Protein AF-A0A381VZR0-F1 (afdb_monomer)

Sequence (743 aa):
MAKTKVEQYIFQPGIPIKDNRYRMAHDLIKNNVEFICDEVTAWIGEQVKLEPTYPDAYAGIVANKEFLKDEVMSWFDIAYPGAHDLKYSVSAATYEPTTGVMELTVGSHGFVVGSTIRINTDSLTFTCAMDSHATNHTYPRATGSNAPGGYDYAYLTPTAITAITSTTITVNVGTSGNQTVHTFISALADCIISNERHEKCERDTGYNIDAITSDLYNGGNSKTIEYAKKYWEGTNSNLANATEQNYAVLVNNKLIEIINDYILTNTAWTTAQVPVVTTQNTSNPLAESNAKNRVTELGTILNDVTVNGLGSMPAVTPSWSNFTYDGVLCERDTRINLQGLDGDGGILYDLRYGGNEQTRYTASKYFIDSTPQIDGDRTPEIFAKNYVRDLINNYILPQPAQAQTYPFALALLDANKEFIADEVMAWFDYNYPTIHNASRHQKCERDTRYNLDAIRSDLYTGGNHQVIKMASKYWQGTTGQLPGGQTILTTDGAHGRTVGDVVEVRGLILSCEMGTKTYPVADFANIHSSNQTFTVRTQNLTATTFEISLGTSAIAQTYVKGGVAIPQAGVQNNNRLDIRNFDFNISTGIATITTMGGATVTATAHGKDKGDLVAVDGVVLSCAMGSKTYPVNNFSTLHSTNQAFSVSATNLTTDTFEVSFGMSAIAHTYVSGGTIIKDGNVRIAISDFVYVNGTGICTITSADHGLAENDTIQLRGVVMTCVYGTKVYPAIPHAGIYPVTKV

pLDDT: mean 70.6, std 18.22, range [25.59, 98.19]

Mean predicted aligned error: 23.51 Å

Solvent-accessible surface area (backbone atoms only — not comparable to full-atom values): 41687 Å² total; per-residue (Å²): 109,74,64,57,52,54,75,68,48,69,80,69,72,67,81,70,94,67,72,49,75,36,47,69,56,31,52,46,49,63,79,36,47,66,58,55,29,50,50,53,29,52,52,53,60,55,33,51,68,51,70,64,70,29,57,43,36,26,52,29,48,64,71,24,43,70,29,52,33,53,38,49,48,32,45,44,50,70,76,42,70,68,78,40,56,47,67,32,41,51,80,48,53,50,56,42,33,85,77,8,42,29,39,38,30,46,46,80,70,87,82,54,71,64,45,48,33,33,48,40,69,56,23,39,32,30,25,37,52,86,67,72,53,73,56,80,45,57,31,31,28,85,55,89,34,94,42,88,90,28,21,31,71,34,42,94,29,79,37,49,27,74,42,72,63,70,38,36,42,26,34,65,50,54,62,44,97,63,73,54,62,55,45,63,74,51,47,41,80,52,26,36,36,27,49,62,49,45,56,49,52,40,48,51,48,48,49,52,49,52,16,48,40,49,18,36,27,38,28,49,44,38,44,35,52,58,55,31,45,70,45,43,60,80,94,42,62,70,49,93,45,73,67,53,37,51,49,54,39,51,51,50,52,52,47,50,49,48,40,49,66,23,43,37,57,53,38,92,78,84,82,62,42,85,76,74,85,64,69,82,63,70,86,56,64,65,32,52,92,62,47,55,58,50,53,51,53,51,51,47,52,38,41,44,22,55,72,66,32,76,83,56,59,73,87,80,33,62,52,34,69,87,74,93,80,54,55,71,58,52,28,50,52,49,42,35,53,43,22,25,95,80,70,58,29,12,46,38,32,21,31,43,73,51,78,55,64,41,48,48,56,60,56,47,62,51,41,55,94,90,38,66,70,63,81,80,81,62,62,65,62,54,48,53,53,50,50,52,50,49,49,41,63,68,61,53,62,66,62,79,85,80,70,69,63,53,64,66,61,47,52,50,50,66,74,39,40,67,59,52,27,52,51,55,46,54,52,44,45,71,78,42,66,82,77,56,49,80,73,50,44,58,50,53,35,51,49,46,43,52,51,52,52,18,49,47,52,15,51,52,67,73,52,60,61,45,44,51,56,56,57,43,72,49,35,62,83,92,41,62,72,62,91,84,87,82,90,90,89,79,72,50,78,42,66,81,73,54,71,67,42,56,35,28,53,41,57,27,30,38,30,37,98,91,47,74,48,54,36,60,56,79,43,94,87,68,91,42,68,75,77,53,70,36,49,31,40,76,90,55,37,29,38,40,28,38,24,35,67,79,56,66,44,97,60,70,58,40,63,72,50,59,26,34,42,30,52,45,94,90,76,58,94,83,61,71,32,50,35,76,43,56,49,54,43,32,88,79,8,41,31,44,36,30,37,53,62,75,77,88,82,81,90,74,89,85,90,70,57,69,62,44,78,43,80,50,71,77,47,74,50,73,54,101,92,49,68,50,50,33,57,74,82,85,65,63,97,78,69,63,92,62,65,69,38,50,31,37,71,60,72,54,56,62,35,34,34,22,33,73,78,56,67,46,96,62,67,59,42,65,75,48,61,28,32,41,36,36,80,93,72,46,75,45,62,39,79,46,56,47,62,40,37,91,73,9,41,32,45,40,29,26,78,75,61,81,72,57,67,64,39,60,32,28,65,38,52,32,26,31,33,39,98,89,48,81,48,48,33,64,74,67,97,75,73,44,67,44,61,34,84,72,119

Nearest PDB structures (foldseek):
  7f86-assembly1_A  TM=8.539E-01  e=4.391E+00  Halomicronema sp. R31DM
  8sw1-assembly1_A  TM=5.768E-01  e=8.158E-01  Homo sapiens

Radius of gyration: 41.4 Å; Cα contacts (8 Å, |Δi|>4): 1236; chains: 1; bounding box: 103×74×121 Å

Foldseek 3Di:
DVVVVVVPPDPPPPPPLPDQLQVQLLVLCLVCLLVLLVVLLVQVVVQQDDAFQWPQLLVLLVLCLVVLLQQLLLVLCVVPPCPLWDFFFFPAKFAQQAQQKMKTFRAADDDDQFFWKAFAAQFWKKAFPPVPRPDIGGPQHPACAPDPPRTFQRHVDTWTFHDDDRGMTMTRRHHHPDRTGIGTDGGDGRRMITSVSSVVLSVLSSQLSVQLSQCNGFPWQASLLVSLQVQDDVPDGPQPDLVSLVSSLVSLVSSLCCSQPPRLQLHADDGSDVVDDDGRDSPTDHIDPCSSVSSVVSSVQSSCCSNVNPVRHDDTDHGHHPDPDDSVVSSVLSSCCSQNPVSCAHVSVCSRSNDCVRVVVSVCVQADPNRGPDPDDCVSVVVSVVVSVCCSVPPSSPDDDDFPAPPVVLVVLVVCLLVVLVVVLVVCCVVPVPPDDPVRSVVSSVLSSQCSVLVSVCNRRVHNVSNVVSVCVCDDPPDGVDDDDDDDDDADALLPDDFFFKKWKFQWWKAFPVGIDTPPDPDPPPPDDRTDIFGWDDDHHYHFKTKTAQAADPTDIATDAWMWIDGPPPDDPQRIWIWPDWDADNHRRMIMTGTDRDDDDDDDDDPDDFFDKDWDFQDWDADPVGIAGPPHPPDDPVPPLQPKWFWAPPPDDQFKTKTAQDAAPWDKAWDDWKWKAFPVRDIFIWPDWDADRGRRMIMTTTHRPPDDGGGIIGMFQTWMQTPVGIAGPPHDPDIPTDGRNDD

Structure (mmCIF, N/CA/C/O backbone):
data_AF-A0A381VZR0-F1
#
_entry.id   AF-A0A381VZR0-F1
#
loop_
_atom_site.group_PDB
_atom_site.id
_atom_site.type_symbol
_atom_site.label_atom_id
_atom_site.label_alt_id
_atom_site.label_comp_id
_atom_site.label_asym_id
_atom_site.label_entity_id
_atom_site.label_seq_id
_atom_site.pdbx_PDB_ins_code
_atom_site.Cartn_x
_atom_site.Cartn_y
_atom_site.Cartn_z
_atom_site.occupancy
_atom_site.B_iso_or_equiv
_atom_site.auth_seq_id
_atom_site.auth_comp_id
_atom_site.auth_asym_id
_atom_site.auth_atom_id
_atom_site.pdbx_PDB_model_num
ATOM 1 N N . MET A 1 1 ? 29.367 -46.235 34.371 1.00 38.59 1 MET A N 1
ATOM 2 C CA . MET A 1 1 ? 29.432 -45.192 33.320 1.00 38.59 1 MET A CA 1
ATOM 3 C C . MET A 1 1 ? 28.122 -45.031 32.544 1.00 38.59 1 MET A C 1
ATOM 5 O O . MET A 1 1 ? 27.599 -43.931 32.572 1.00 38.59 1 MET A O 1
ATOM 9 N N . ALA A 1 2 ? 27.524 -46.065 31.932 1.00 27.94 2 ALA A N 1
ATOM 10 C CA . ALA A 1 2 ? 26.192 -45.927 31.303 1.00 27.94 2 ALA A CA 1
ATOM 11 C C . ALA A 1 2 ? 25.048 -45.727 32.325 1.00 27.94 2 ALA A C 1
ATOM 13 O O . ALA A 1 2 ? 24.194 -44.873 32.135 1.00 27.94 2 ALA A O 1
ATOM 14 N N . LYS A 1 3 ? 25.088 -46.431 33.465 1.00 29.41 3 LYS A N 1
ATOM 15 C CA . LYS A 1 3 ? 24.095 -46.284 34.546 1.00 29.41 3 LYS A CA 1
ATOM 16 C C . LYS A 1 3 ? 24.204 -44.939 35.286 1.00 29.41 3 LYS A C 1
ATOM 18 O O . LYS A 1 3 ? 23.207 -44.269 35.497 1.00 29.41 3 LYS A O 1
ATOM 23 N N . THR A 1 4 ? 25.433 -44.475 35.513 1.00 34.59 4 THR A N 1
ATOM 24 C CA . THR A 1 4 ? 25.737 -43.129 36.032 1.00 34.59 4 THR A CA 1
ATOM 25 C C . THR A 1 4 ? 25.271 -42.021 35.079 1.00 34.59 4 THR A C 1
ATOM 27 O O . THR A 1 4 ? 24.814 -40.987 35.541 1.00 34.59 4 THR A O 1
ATOM 30 N N . LYS A 1 5 ? 25.316 -42.246 33.754 1.00 30.52 5 LYS A N 1
ATOM 31 C CA . LYS A 1 5 ? 24.744 -41.319 32.765 1.00 30.52 5 LYS A CA 1
ATOM 32 C C . LYS A 1 5 ? 23.214 -41.279 32.800 1.00 30.52 5 LYS A C 1
ATOM 34 O O . LYS A 1 5 ? 22.675 -40.220 32.549 1.00 30.52 5 LYS A O 1
ATOM 39 N N . VAL A 1 6 ? 22.519 -42.370 33.124 1.00 34.62 6 VAL A N 1
ATOM 40 C CA . VAL A 1 6 ? 21.044 -42.384 33.222 1.00 34.62 6 VAL A CA 1
ATOM 41 C C . VAL A 1 6 ? 20.558 -41.790 34.550 1.00 34.62 6 VAL A C 1
ATOM 43 O O . VAL A 1 6 ? 19.568 -41.075 34.571 1.00 34.62 6 VAL A O 1
ATOM 46 N N . GLU A 1 7 ? 21.288 -42.003 35.646 1.00 35.22 7 GLU A N 1
ATOM 47 C CA . GLU A 1 7 ? 20.947 -41.465 36.976 1.00 35.22 7 GLU A CA 1
ATOM 48 C C . GLU A 1 7 ? 21.345 -39.982 37.148 1.00 35.22 7 GLU A C 1
ATOM 50 O O . GLU A 1 7 ? 20.781 -39.287 37.988 1.00 35.22 7 GLU A O 1
ATOM 55 N N . GLN A 1 8 ? 22.269 -39.473 36.322 1.00 34.25 8 GLN A N 1
ATOM 56 C CA . GLN A 1 8 ? 22.570 -38.037 36.178 1.00 34.25 8 GLN A CA 1
ATOM 57 C C . GLN A 1 8 ? 21.796 -37.376 35.022 1.00 34.25 8 GLN A C 1
ATOM 59 O O . GLN A 1 8 ? 21.877 -36.161 34.838 1.00 34.25 8 GLN A O 1
ATOM 64 N N . TYR A 1 9 ? 21.023 -38.157 34.259 1.00 25.59 9 TYR A N 1
ATOM 65 C CA . TYR A 1 9 ? 20.022 -37.643 33.332 1.00 25.59 9 TYR A CA 1
ATOM 66 C C . TYR A 1 9 ? 18.785 -37.265 34.145 1.00 25.59 9 TYR A C 1
ATOM 68 O O . TYR A 1 9 ? 17.848 -38.038 34.338 1.00 25.59 9 TYR A O 1
ATOM 76 N N . ILE A 1 10 ? 18.782 -36.025 34.622 1.00 28.25 10 ILE A N 1
ATOM 77 C CA . ILE A 1 10 ? 17.529 -35.332 34.886 1.00 28.25 10 ILE A CA 1
ATOM 78 C C . ILE A 1 10 ? 16.807 -35.330 33.536 1.00 28.25 10 ILE A C 1
ATOM 80 O O . ILE A 1 10 ? 17.330 -34.776 32.567 1.00 28.25 10 ILE A O 1
ATOM 84 N N . PHE A 1 11 ? 15.631 -35.963 33.449 1.00 27.52 11 PHE A N 1
ATOM 85 C CA . PHE A 1 11 ? 14.635 -35.529 32.476 1.00 27.52 11 PHE A CA 1
ATOM 86 C C . PHE A 1 11 ? 14.496 -34.037 32.723 1.00 27.52 11 PHE A C 1
ATOM 88 O O . PHE A 1 11 ? 13.836 -33.651 33.683 1.00 27.52 11 PHE A O 1
ATOM 95 N N . GLN A 1 12 ? 15.177 -33.203 31.936 1.00 28.97 12 GLN A N 1
ATOM 96 C CA . GLN A 1 12 ? 14.762 -31.825 31.841 1.00 28.97 12 GLN A CA 1
ATOM 97 C C . GLN A 1 12 ? 13.350 -31.929 31.278 1.00 28.97 12 GLN A C 1
ATOM 99 O O . GLN A 1 12 ? 13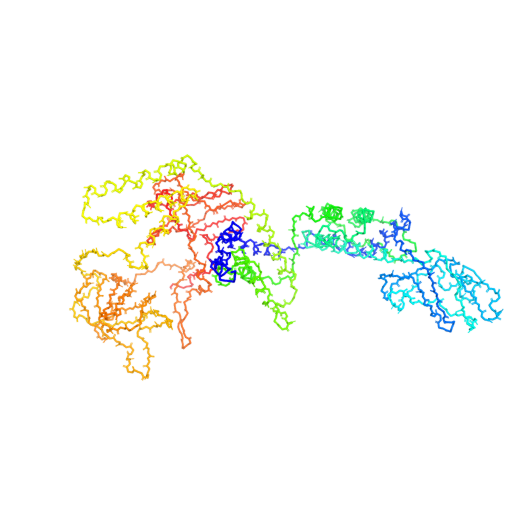.191 -32.405 30.148 1.00 28.97 12 GLN A O 1
ATOM 104 N N . PRO A 1 13 ? 12.311 -31.558 32.047 1.00 31.97 13 PRO A N 1
ATOM 105 C CA . PRO A 1 13 ? 11.073 -31.175 31.406 1.00 31.97 13 PRO A CA 1
ATOM 106 C C . PRO A 1 13 ? 11.516 -30.083 30.439 1.00 31.97 13 PRO A C 1
ATOM 108 O O . PRO A 1 13 ? 12.217 -29.158 30.867 1.00 31.97 13 PRO A O 1
ATOM 111 N N . GLY A 1 14 ? 11.249 -30.274 29.142 1.00 29.73 14 GLY A N 1
ATOM 112 C CA . GLY A 1 14 ? 11.672 -29.341 28.102 1.00 29.73 14 GLY A CA 1
ATOM 113 C C . GLY A 1 14 ? 11.450 -27.916 28.579 1.00 29.73 14 GLY A C 1
ATOM 114 O O . GLY A 1 14 ? 10.464 -27.703 29.286 1.00 29.73 14 GLY A O 1
ATOM 115 N N . ILE A 1 15 ? 12.407 -27.023 28.271 1.00 29.06 15 ILE A N 1
ATOM 116 C CA . ILE A 1 15 ? 12.401 -25.586 28.602 1.00 29.06 15 ILE A CA 1
ATOM 117 C C . ILE A 1 15 ? 10.976 -25.185 28.971 1.00 29.06 15 ILE A C 1
ATOM 119 O O . ILE A 1 15 ? 10.135 -25.179 28.066 1.00 29.06 15 ILE A O 1
ATOM 123 N N . PRO A 1 16 ? 10.656 -24.994 30.267 1.00 33.09 16 PRO A N 1
ATOM 124 C CA . PRO A 1 16 ? 9.294 -24.698 30.651 1.00 33.09 16 PRO A CA 1
ATOM 125 C C . PRO A 1 16 ? 8.823 -23.546 29.776 1.00 33.09 16 PRO A C 1
ATOM 127 O O . PRO A 1 16 ? 9.455 -22.491 29.776 1.00 33.09 16 PRO A O 1
ATOM 130 N N . ILE A 1 17 ? 7.747 -23.761 29.012 1.00 42.06 17 ILE A N 1
ATOM 131 C CA . ILE A 1 17 ? 6.973 -22.691 28.376 1.00 42.06 17 ILE A CA 1
ATOM 132 C C . ILE A 1 17 ? 6.292 -21.949 29.529 1.00 42.06 17 ILE A C 1
ATOM 134 O O . ILE A 1 17 ? 5.100 -22.076 29.799 1.00 42.06 17 ILE A O 1
ATOM 138 N N . LYS A 1 18 ? 7.113 -21.284 30.330 1.00 39.59 18 LYS A N 1
ATOM 139 C CA . LYS A 1 18 ? 6.724 -20.327 31.334 1.00 39.59 18 LYS A CA 1
ATOM 140 C C . LYS A 1 18 ? 7.102 -18.988 30.745 1.00 39.59 18 LYS A C 1
ATOM 142 O O . LYS A 1 18 ? 8.246 -18.776 30.359 1.00 39.59 18 LYS A O 1
ATOM 147 N N . ASP A 1 19 ? 6.083 -18.146 30.718 1.00 44.53 19 ASP A N 1
ATOM 148 C CA . ASP A 1 19 ? 6.097 -16.735 30.372 1.00 44.53 19 ASP A CA 1
ATOM 149 C C . ASP A 1 19 ? 5.889 -16.452 28.878 1.00 44.53 19 ASP A C 1
ATOM 151 O O . ASP A 1 19 ? 6.615 -16.922 28.006 1.00 44.53 19 ASP A O 1
ATOM 155 N N . ASN A 1 20 ? 4.825 -15.684 28.605 1.00 45.62 20 ASN A N 1
ATOM 156 C CA . ASN A 1 20 ? 4.531 -15.051 27.320 1.00 45.62 20 ASN A CA 1
ATOM 157 C C . ASN A 1 20 ? 5.842 -14.517 26.717 1.00 45.62 20 ASN A C 1
ATOM 159 O O . ASN A 1 20 ? 6.426 -13.586 27.284 1.00 45.62 20 ASN A O 1
ATOM 163 N N . ARG A 1 21 ? 6.288 -15.062 25.576 1.00 52.38 21 ARG A N 1
ATOM 164 C CA . ARG A 1 21 ? 7.584 -14.685 24.977 1.00 52.38 21 ARG A CA 1
ATOM 165 C C . ARG A 1 21 ? 7.658 -13.179 24.695 1.00 52.38 21 ARG A C 1
ATOM 167 O O . ARG A 1 21 ? 8.719 -12.584 24.853 1.00 52.38 21 ARG A O 1
ATOM 174 N N . TYR A 1 22 ? 6.513 -12.571 24.371 1.00 56.22 22 TYR A N 1
ATOM 175 C CA . TYR A 1 22 ? 6.342 -11.128 24.199 1.00 56.22 22 TYR A CA 1
ATOM 176 C C . TYR A 1 22 ? 5.094 -10.611 24.942 1.00 56.22 22 TYR A C 1
ATOM 178 O O . TYR A 1 22 ? 4.180 -10.059 24.333 1.00 56.22 22 TYR A O 1
ATOM 186 N N . ARG A 1 23 ? 5.033 -10.793 26.276 1.00 55.69 23 ARG A N 1
ATOM 187 C CA . ARG A 1 23 ? 3.832 -10.498 27.102 1.00 55.69 23 ARG A CA 1
ATOM 188 C C . ARG A 1 23 ? 3.279 -9.097 26.932 1.00 55.69 23 ARG A C 1
ATOM 190 O O . ARG A 1 23 ? 2.075 -8.935 26.791 1.00 55.69 23 ARG A O 1
ATOM 197 N N . MET A 1 24 ? 4.163 -8.111 26.962 1.00 51.84 24 MET A N 1
ATOM 198 C CA . MET A 1 24 ? 3.763 -6.712 26.882 1.00 51.84 24 MET A CA 1
ATOM 199 C C . MET A 1 24 ? 3.145 -6.405 25.518 1.00 51.84 24 MET A C 1
ATOM 201 O O . MET A 1 24 ? 2.094 -5.786 25.464 1.00 51.84 24 MET A O 1
ATOM 205 N N . ALA A 1 25 ? 3.732 -6.917 24.433 1.00 53.03 25 ALA A N 1
ATOM 206 C CA . ALA A 1 25 ? 3.181 -6.749 23.092 1.00 53.03 25 ALA A CA 1
ATOM 207 C C . ALA A 1 25 ? 1.832 -7.465 22.930 1.00 53.03 25 ALA A C 1
ATOM 209 O O . ALA A 1 25 ? 0.892 -6.880 22.405 1.00 53.03 25 ALA A O 1
ATOM 210 N N . HIS A 1 26 ? 1.716 -8.696 23.436 1.00 64.44 26 HIS A N 1
ATOM 211 C CA . HIS A 1 26 ? 0.460 -9.445 23.443 1.00 64.44 26 HIS A CA 1
ATOM 212 C C . HIS A 1 26 ? -0.658 -8.687 24.174 1.00 64.44 26 HIS A C 1
ATOM 214 O O . HIS A 1 26 ? -1.728 -8.482 23.613 1.00 64.44 26 HIS A O 1
ATOM 220 N N . ASP A 1 27 ? -0.412 -8.253 25.413 1.00 57.50 27 ASP A N 1
ATOM 221 C CA . ASP A 1 27 ? -1.435 -7.619 26.249 1.00 57.50 27 ASP A CA 1
ATOM 222 C C . ASP A 1 27 ? -1.811 -6.225 25.706 1.00 57.50 27 ASP A C 1
ATOM 224 O O . ASP A 1 27 ? -2.989 -5.873 25.681 1.00 57.50 27 ASP A O 1
ATOM 228 N N . LEU A 1 28 ? -0.839 -5.460 25.191 1.00 54.81 28 LEU A N 1
ATOM 229 C CA . LEU A 1 28 ? -1.088 -4.162 24.555 1.00 54.81 28 LEU A CA 1
ATOM 230 C C . LEU A 1 28 ? -1.910 -4.296 23.270 1.00 54.81 28 LEU A C 1
ATOM 232 O O . LEU A 1 28 ? -2.868 -3.550 23.092 1.00 54.81 28 LEU A O 1
ATOM 236 N N . ILE A 1 29 ? -1.583 -5.252 22.397 1.00 60.34 29 ILE A N 1
ATOM 237 C CA . ILE A 1 29 ? -2.349 -5.477 21.164 1.00 60.34 29 ILE A CA 1
ATOM 238 C C . ILE A 1 29 ? -3.749 -5.989 21.511 1.00 60.34 29 ILE A C 1
ATOM 240 O O . ILE A 1 29 ? -4.721 -5.446 21.000 1.00 60.34 29 ILE A O 1
ATOM 244 N N . LYS A 1 30 ? -3.873 -6.956 22.432 1.00 66.81 30 LYS A N 1
ATOM 245 C CA . LYS A 1 30 ? -5.160 -7.536 22.850 1.00 66.81 30 LYS A CA 1
ATOM 246 C C . LYS A 1 30 ? -6.116 -6.493 23.430 1.00 66.81 30 LYS A C 1
ATOM 248 O O . LYS A 1 30 ? -7.290 -6.479 23.073 1.00 66.81 30 LYS A O 1
ATOM 253 N N . ASN A 1 31 ? -5.615 -5.593 24.273 1.00 52.41 31 ASN A N 1
ATOM 254 C CA . ASN A 1 31 ? -6.424 -4.528 24.872 1.00 52.41 31 ASN A CA 1
ATOM 255 C C . ASN A 1 31 ? -6.854 -3.448 23.865 1.00 52.41 31 ASN A C 1
ATOM 257 O O . ASN A 1 31 ? -7.762 -2.679 24.164 1.00 52.41 31 ASN A O 1
ATOM 261 N N . ASN A 1 32 ? -6.225 -3.394 22.688 1.00 49.75 32 ASN A N 1
ATOM 262 C CA . ASN A 1 32 ? -6.496 -2.399 21.654 1.00 49.75 32 ASN A CA 1
ATOM 263 C C . ASN A 1 32 ? -7.071 -3.006 20.363 1.00 49.75 32 ASN A C 1
ATOM 265 O O . ASN A 1 32 ? -7.180 -2.287 19.379 1.00 49.75 32 ASN A O 1
ATOM 269 N N . VAL A 1 33 ? -7.457 -4.291 20.333 1.00 55.84 33 VAL A N 1
ATOM 270 C CA . VAL A 1 33 ? -7.954 -4.949 19.103 1.00 55.84 33 VAL A CA 1
ATOM 271 C C . VAL A 1 33 ? -9.114 -4.178 18.473 1.00 55.84 33 VAL A C 1
ATOM 273 O O . VAL A 1 33 ? -9.089 -3.936 17.272 1.00 55.84 33 VAL A O 1
ATOM 276 N N . GLU A 1 34 ? -10.104 -3.773 19.268 1.00 55.25 34 GLU A N 1
ATOM 277 C CA . GLU A 1 34 ? -11.288 -3.069 18.758 1.00 55.25 34 GLU A CA 1
ATOM 278 C C . GLU A 1 34 ? -10.930 -1.670 18.243 1.00 55.25 34 GLU A C 1
ATOM 280 O O . GLU A 1 34 ? -11.314 -1.313 17.138 1.00 55.25 34 GLU A O 1
ATOM 285 N N . PHE A 1 35 ? -10.071 -0.943 18.964 1.00 53.19 35 PHE A N 1
ATOM 286 C CA . PHE A 1 35 ? -9.524 0.333 18.498 1.00 53.19 35 PHE A CA 1
ATOM 287 C C . PHE A 1 35 ? -8.751 0.183 17.177 1.00 53.19 35 PHE A C 1
ATOM 289 O O . PHE A 1 35 ? -8.966 0.949 16.249 1.00 53.19 35 PHE A O 1
ATOM 296 N N . ILE A 1 36 ? -7.895 -0.836 17.049 1.00 58.06 36 ILE A N 1
ATOM 297 C CA . ILE A 1 36 ? -7.131 -1.104 15.821 1.00 58.06 36 ILE A CA 1
ATOM 298 C C . ILE A 1 36 ? -8.069 -1.434 14.646 1.00 58.06 36 ILE A C 1
ATOM 300 O O . ILE A 1 36 ? -7.803 -1.019 13.518 1.00 58.06 36 ILE A O 1
ATOM 304 N N . CYS A 1 37 ? -9.157 -2.171 14.900 1.00 56.22 37 CYS A N 1
ATOM 305 C CA . CYS A 1 37 ? -10.163 -2.514 13.891 1.00 56.22 37 CYS A CA 1
ATOM 306 C C . CYS A 1 37 ? -10.989 -1.292 13.458 1.00 56.22 37 CYS A C 1
ATOM 308 O O . CYS A 1 37 ? -11.228 -1.117 12.262 1.00 56.22 37 CYS A O 1
ATOM 310 N N . ASP A 1 38 ? -11.374 -0.430 14.397 1.00 55.12 38 ASP A N 1
ATOM 311 C CA . ASP A 1 38 ? -12.110 0.803 14.113 1.00 55.12 38 ASP A CA 1
ATOM 312 C C . ASP A 1 38 ? -11.237 1.810 13.355 1.00 55.12 38 ASP A C 1
ATOM 314 O O . ASP A 1 38 ? -11.677 2.373 12.353 1.00 55.12 38 ASP A O 1
ATOM 318 N N . GLU A 1 39 ? -9.979 1.979 13.768 1.00 61.94 39 GLU A N 1
ATOM 319 C CA . GLU A 1 39 ? -9.028 2.895 13.133 1.00 61.94 39 GLU A CA 1
ATOM 320 C C . GLU A 1 39 ? -8.708 2.484 11.696 1.00 61.94 39 GLU A C 1
ATOM 322 O O . GLU A 1 39 ? -8.772 3.321 10.801 1.00 61.94 39 GLU A O 1
ATOM 327 N N . VAL A 1 40 ? -8.419 1.204 11.420 1.00 65.38 40 VAL A N 1
ATOM 328 C CA . VAL A 1 40 ? -8.161 0.770 10.032 1.00 65.38 40 VAL A CA 1
ATOM 329 C C . VAL A 1 40 ? -9.408 0.915 9.156 1.00 65.38 40 VAL A C 1
ATOM 331 O O . VAL A 1 40 ? -9.306 1.286 7.987 1.00 65.38 40 VAL A O 1
ATOM 334 N N . THR A 1 41 ? -10.594 0.669 9.718 1.00 61.50 41 THR A N 1
ATOM 335 C CA . THR A 1 41 ? -11.872 0.781 9.008 1.00 61.50 41 THR A CA 1
ATOM 336 C C . THR A 1 41 ? -12.164 2.248 8.691 1.00 61.50 41 THR A C 1
ATOM 338 O O . THR A 1 41 ? -12.408 2.586 7.534 1.00 61.50 41 THR A O 1
ATOM 341 N N . ALA A 1 42 ? -12.041 3.145 9.669 1.00 59.03 42 ALA A N 1
ATOM 342 C CA . ALA A 1 42 ? -12.177 4.584 9.468 1.00 59.03 42 ALA A CA 1
ATOM 343 C C . ALA A 1 42 ? -11.134 5.122 8.480 1.00 59.03 42 ALA A C 1
ATOM 345 O O . ALA A 1 42 ? -11.495 5.836 7.546 1.00 59.03 42 ALA A O 1
ATOM 346 N N . TRP A 1 43 ? -9.872 4.712 8.626 1.00 66.50 43 TRP A N 1
ATOM 347 C CA . TRP A 1 43 ? -8.777 5.128 7.759 1.00 66.50 43 TRP A CA 1
ATOM 348 C C . TRP A 1 43 ? -9.051 4.755 6.304 1.00 66.50 43 TRP A C 1
ATOM 350 O O . TRP A 1 43 ? -9.040 5.650 5.461 1.00 66.50 43 TRP A O 1
ATOM 360 N N . ILE A 1 44 ? -9.388 3.491 5.997 1.00 63.00 44 ILE A N 1
ATOM 361 C CA . ILE A 1 44 ? -9.741 3.069 4.626 1.00 63.00 44 ILE A CA 1
ATOM 362 C C . ILE A 1 44 ? -11.011 3.775 4.138 1.00 63.00 44 ILE A C 1
ATOM 364 O O . ILE A 1 44 ? -11.056 4.215 2.991 1.00 63.00 44 ILE A O 1
ATOM 368 N N . GLY A 1 45 ? -12.019 3.940 4.996 1.00 55.62 45 GLY A N 1
ATOM 369 C CA . GLY A 1 45 ? -13.255 4.649 4.662 1.00 55.62 45 GLY A CA 1
ATOM 370 C C . GLY A 1 45 ? -13.062 6.140 4.346 1.00 55.62 45 GLY A C 1
ATOM 371 O O . GLY A 1 45 ? -13.847 6.705 3.581 1.00 55.62 45 GLY A O 1
ATOM 372 N N . GLU A 1 46 ? -12.029 6.781 4.897 1.00 53.53 46 GLU A N 1
ATOM 373 C CA . GLU A 1 46 ? -11.584 8.125 4.510 1.00 53.53 46 GLU A CA 1
ATOM 374 C C . GLU A 1 46 ? -10.773 8.111 3.218 1.00 53.53 46 GLU A C 1
ATOM 376 O O . GLU A 1 46 ? -10.969 8.986 2.373 1.00 53.53 46 GLU A O 1
ATOM 381 N N . GLN A 1 47 ? -9.930 7.094 3.015 1.00 52.34 47 GLN A N 1
ATOM 382 C CA . GLN A 1 47 ? -9.140 7.002 1.790 1.00 52.34 47 GLN A CA 1
ATOM 383 C C . GLN A 1 47 ? -10.000 6.882 0.528 1.00 52.34 47 GLN A C 1
ATOM 385 O O . GLN A 1 47 ? -9.526 7.265 -0.532 1.00 52.34 47 GLN A O 1
ATOM 390 N N . VAL A 1 48 ? -11.230 6.360 0.646 1.00 48.12 48 VAL A N 1
ATOM 391 C CA . VAL A 1 48 ? -12.177 6.074 -0.454 1.00 48.12 48 VAL A CA 1
ATOM 392 C C . VAL A 1 48 ? -13.019 7.306 -0.874 1.00 48.12 48 VAL A C 1
ATOM 394 O O . VAL A 1 48 ? -13.794 7.235 -1.826 1.00 48.12 48 VAL A O 1
ATOM 397 N N . LYS A 1 49 ? -12.900 8.456 -0.185 1.00 41.78 49 LYS A N 1
ATOM 398 C CA . LYS A 1 49 ? -13.811 9.620 -0.326 1.00 41.78 49 LYS A CA 1
ATOM 399 C C . LYS A 1 49 ? -13.287 10.836 -1.110 1.00 41.78 49 LYS A C 1
ATOM 401 O O . LYS A 1 49 ? -13.960 11.866 -1.101 1.00 41.78 49 LYS A O 1
ATOM 406 N N . LEU A 1 50 ? -12.133 10.786 -1.771 1.00 42.00 50 LEU A N 1
ATOM 407 C CA . LEU A 1 50 ? -11.533 11.997 -2.350 1.00 42.00 50 LEU A CA 1
ATOM 408 C C . LEU A 1 50 ? -11.816 12.147 -3.857 1.00 42.00 50 LEU A C 1
ATOM 410 O O . LEU A 1 50 ? -11.381 11.339 -4.674 1.00 42.00 50 LEU A O 1
ATOM 414 N N . GLU A 1 51 ? -12.530 13.221 -4.211 1.00 42.72 51 GLU A N 1
ATOM 415 C CA . GLU A 1 51 ? -12.461 13.860 -5.537 1.00 42.72 51 GLU A CA 1
ATOM 416 C C . GLU A 1 51 ? -10.992 14.187 -5.893 1.00 42.72 51 GLU A C 1
ATOM 418 O O . GLU A 1 51 ? -10.176 14.360 -4.976 1.00 42.72 51 GLU A O 1
ATOM 423 N N . PRO A 1 52 ? -10.624 14.310 -7.186 1.00 55.03 52 PRO A N 1
ATOM 424 C CA . PRO A 1 52 ? -9.245 14.594 -7.574 1.00 55.03 52 PRO A CA 1
ATOM 425 C C . PRO A 1 52 ? -8.726 15.871 -6.899 1.00 55.03 52 PRO A C 1
ATOM 427 O O . PRO A 1 52 ? -9.359 16.922 -6.995 1.00 55.03 52 PRO A O 1
ATOM 430 N N . THR A 1 53 ? -7.582 15.797 -6.209 1.00 68.56 53 THR A N 1
ATOM 431 C CA . THR A 1 53 ? -7.063 16.948 -5.435 1.00 68.56 53 THR A CA 1
ATOM 432 C C . THR A 1 53 ? -6.377 17.981 -6.341 1.00 68.56 53 THR A C 1
ATOM 434 O O . THR A 1 53 ? -6.471 19.179 -6.077 1.00 68.56 53 THR A O 1
ATOM 437 N N . TYR A 1 54 ? -5.725 17.524 -7.421 1.00 82.31 54 TYR A N 1
ATOM 438 C CA . TYR A 1 54 ? -5.050 18.360 -8.428 1.00 82.31 54 TYR A CA 1
ATOM 439 C C . TYR A 1 54 ? -5.267 17.835 -9.873 1.00 82.31 54 TYR A C 1
ATOM 441 O O . TYR A 1 54 ? -4.312 17.366 -10.507 1.00 82.31 54 TYR A O 1
ATOM 449 N N . PRO A 1 55 ? -6.515 17.806 -10.390 1.00 81.31 55 PRO A N 1
ATOM 450 C CA . PRO A 1 55 ? -6.838 17.286 -11.725 1.00 81.31 55 PRO A CA 1
ATOM 451 C C . PRO A 1 55 ? -6.100 17.963 -12.897 1.00 81.31 55 PRO A C 1
ATOM 453 O O . PRO A 1 55 ? -5.685 17.263 -13.823 1.00 81.31 55 PRO A O 1
ATOM 456 N N . ASP A 1 56 ? -5.897 19.280 -12.870 1.00 87.94 56 ASP A N 1
ATOM 457 C CA . ASP A 1 56 ? -5.224 20.042 -13.929 1.00 87.94 56 ASP A CA 1
ATOM 458 C C . ASP A 1 56 ? -3.707 19.823 -13.888 1.00 87.94 56 ASP A C 1
ATOM 460 O O . ASP A 1 56 ? -3.086 19.572 -14.925 1.00 87.94 56 ASP A O 1
ATOM 464 N N . ALA A 1 57 ? -3.099 19.827 -12.693 1.00 89.19 57 ALA A N 1
ATOM 465 C CA . ALA A 1 57 ? -1.693 19.453 -12.527 1.00 89.19 57 ALA A CA 1
ATOM 466 C C . ALA A 1 57 ? -1.427 18.017 -13.006 1.00 89.19 57 ALA A C 1
ATOM 468 O O . ALA A 1 57 ? -0.456 17.767 -13.725 1.00 89.19 57 ALA A O 1
ATOM 469 N N . TYR A 1 58 ? -2.306 17.079 -12.638 1.00 90.12 58 TYR A N 1
ATOM 470 C CA . TYR A 1 58 ? -2.255 15.696 -13.103 1.00 90.12 58 TYR A CA 1
ATOM 471 C C . TYR A 1 58 ? -2.316 15.619 -14.631 1.00 90.12 58 TYR A C 1
ATOM 473 O O . TYR A 1 58 ? -1.422 15.039 -15.251 1.00 90.12 58 TYR A O 1
ATOM 481 N N . ALA A 1 59 ? -3.328 16.238 -15.247 1.00 86.19 59 ALA A N 1
ATOM 482 C CA . ALA A 1 59 ? -3.508 16.221 -16.695 1.00 86.19 59 ALA A CA 1
ATOM 483 C C . ALA A 1 59 ? -2.303 16.840 -17.423 1.00 86.19 59 ALA A C 1
ATOM 485 O O . ALA A 1 59 ? -1.821 16.284 -18.413 1.00 86.19 59 ALA A O 1
ATOM 486 N N . GLY A 1 60 ? -1.769 17.946 -16.894 1.00 91.75 60 GLY A N 1
ATOM 487 C CA . GLY A 1 60 ? -0.580 18.621 -17.405 1.00 91.75 60 GLY A CA 1
ATOM 488 C C . GLY A 1 60 ? 0.661 17.730 -17.409 1.00 91.75 60 GLY A C 1
ATOM 489 O O . GLY A 1 60 ? 1.338 17.634 -18.435 1.00 91.75 60 GLY A O 1
ATOM 490 N N . ILE A 1 61 ? 0.946 17.049 -16.294 1.00 95.38 61 ILE A N 1
ATOM 491 C CA . ILE A 1 61 ? 2.121 16.174 -16.166 1.00 95.38 61 ILE A CA 1
ATOM 492 C C . ILE A 1 61 ? 1.958 14.902 -17.002 1.00 95.38 61 ILE A C 1
ATOM 494 O O . ILE A 1 61 ? 2.881 14.539 -17.729 1.00 95.38 61 ILE A O 1
ATOM 498 N N . VAL A 1 62 ? 0.790 14.249 -16.970 1.00 92.06 62 VAL A N 1
ATOM 499 C CA . VAL A 1 62 ? 0.537 13.020 -17.745 1.00 92.06 62 VAL A CA 1
ATOM 500 C C . VAL A 1 62 ? 0.661 13.273 -19.246 1.00 92.06 62 VAL A C 1
ATOM 502 O O . VAL A 1 62 ? 1.327 12.510 -19.944 1.00 92.06 62 VAL A O 1
ATOM 505 N N . ALA A 1 63 ? 0.097 14.375 -19.746 1.00 91.81 63 ALA A N 1
ATOM 506 C CA . ALA A 1 63 ? 0.199 14.745 -21.157 1.00 91.81 63 ALA A CA 1
ATOM 507 C C . ALA A 1 63 ? 1.637 15.065 -21.607 1.00 91.81 63 ALA A C 1
ATOM 509 O O . ALA A 1 63 ? 1.916 15.054 -22.804 1.00 91.81 63 ALA A O 1
ATOM 510 N N . ASN A 1 64 ? 2.535 15.357 -20.663 1.00 95.50 64 ASN A N 1
ATOM 511 C CA . ASN A 1 64 ? 3.938 15.681 -20.905 1.00 95.50 64 ASN A CA 1
ATOM 512 C C . ASN A 1 64 ? 4.903 14.569 -20.460 1.00 95.50 64 ASN A C 1
ATOM 514 O O . ASN A 1 64 ? 6.109 14.784 -20.502 1.00 95.50 64 ASN A O 1
ATOM 518 N N . LYS A 1 65 ? 4.418 13.389 -20.048 1.00 93.75 65 LYS A N 1
ATOM 519 C CA . LYS A 1 65 ? 5.254 12.331 -19.454 1.00 93.75 65 LYS A CA 1
ATOM 520 C C . LYS A 1 65 ? 6.428 11.914 -20.343 1.00 93.75 65 LYS A C 1
ATOM 522 O O . LYS A 1 65 ? 7.562 11.909 -19.876 1.00 93.75 65 LYS A O 1
ATOM 527 N N . GLU A 1 66 ? 6.167 11.576 -21.605 1.00 89.69 66 GLU A N 1
ATOM 528 C CA . GLU A 1 66 ? 7.226 11.135 -22.528 1.00 89.69 66 GLU A CA 1
ATOM 529 C C . GLU A 1 66 ? 8.213 12.268 -22.832 1.00 89.69 66 GLU A C 1
ATOM 531 O O . GLU A 1 66 ? 9.419 12.059 -22.785 1.00 89.69 66 GLU A O 1
ATOM 536 N N . PHE A 1 67 ? 7.711 13.497 -22.996 1.00 93.81 67 PHE A N 1
ATOM 537 C CA . PHE A 1 67 ? 8.560 14.681 -23.123 1.00 93.81 67 PHE A CA 1
ATOM 538 C C . PHE A 1 67 ? 9.470 14.886 -21.902 1.00 93.81 67 PHE A C 1
ATOM 540 O O . PHE A 1 67 ? 10.663 15.114 -22.062 1.00 93.81 67 PHE A O 1
ATOM 547 N N . LEU A 1 68 ? 8.934 14.772 -20.684 1.00 96.25 68 LEU A N 1
ATOM 548 C CA . LEU A 1 68 ? 9.702 14.916 -19.446 1.00 96.25 68 LEU A CA 1
ATOM 549 C C . LEU A 1 68 ? 10.805 13.859 -19.332 1.00 96.25 68 LEU A C 1
ATOM 551 O O . LEU A 1 68 ? 11.918 14.193 -18.933 1.00 96.25 68 LEU A O 1
ATOM 555 N N . LYS A 1 69 ? 10.514 12.605 -19.693 1.00 92.44 69 LYS A N 1
ATOM 556 C CA . LYS A 1 69 ? 11.502 11.518 -19.695 1.00 92.44 69 LYS A CA 1
ATOM 557 C C . LYS A 1 69 ? 12.655 11.828 -20.651 1.00 92.44 69 LYS A C 1
ATOM 559 O O . LYS A 1 69 ? 13.802 11.893 -20.211 1.00 92.44 69 LYS A O 1
ATOM 564 N N . ASP A 1 70 ? 12.344 12.089 -21.918 1.00 86.62 70 ASP A N 1
ATOM 565 C CA . ASP A 1 70 ? 13.348 12.328 -22.961 1.00 86.62 70 ASP A CA 1
ATOM 566 C C . ASP A 1 70 ? 14.184 13.579 -22.679 1.00 86.62 70 ASP A C 1
ATOM 568 O O . ASP A 1 70 ? 15.397 13.604 -22.901 1.00 86.62 70 ASP A O 1
ATOM 572 N N . GLU A 1 71 ? 13.545 14.630 -22.167 1.00 92.88 71 GLU A N 1
ATOM 573 C CA . GLU A 1 71 ? 14.191 15.904 -21.882 1.00 92.88 71 GLU A CA 1
ATOM 574 C C . GLU A 1 71 ? 15.142 15.811 -20.684 1.00 92.88 71 GLU A C 1
ATOM 576 O O . GLU A 1 71 ? 16.279 16.283 -20.759 1.00 92.88 71 GLU A O 1
ATOM 581 N N . VAL A 1 72 ? 14.715 15.166 -19.592 1.00 93.94 72 VAL A N 1
ATOM 582 C CA . VAL A 1 72 ? 15.570 14.964 -18.414 1.00 93.94 72 VAL A CA 1
ATOM 583 C C . VAL A 1 72 ? 16.758 14.067 -18.765 1.00 93.94 72 VAL A C 1
ATOM 585 O O . VAL A 1 72 ? 17.878 14.371 -18.350 1.00 93.94 72 VAL A O 1
ATOM 588 N N . MET A 1 73 ? 16.557 13.014 -19.567 1.00 89.00 73 MET A N 1
ATOM 589 C CA . MET A 1 73 ? 17.657 12.155 -20.021 1.00 89.00 73 MET A CA 1
ATOM 590 C C . MET A 1 73 ? 18.617 12.890 -20.961 1.00 89.00 73 MET A C 1
ATOM 592 O O . MET A 1 73 ? 19.829 12.810 -20.773 1.00 89.00 73 MET A O 1
ATOM 596 N N . SER A 1 74 ? 18.098 13.677 -21.909 1.00 87.50 74 SER A N 1
ATOM 597 C CA . SER A 1 74 ? 18.930 14.479 -22.818 1.00 87.50 74 SER A CA 1
ATOM 598 C C . SER A 1 74 ? 19.777 15.499 -22.058 1.00 87.50 74 SER A C 1
ATOM 600 O O . SER A 1 74 ? 20.974 15.636 -22.312 1.00 87.50 74 SER A O 1
ATOM 602 N N . TRP A 1 75 ? 19.185 16.186 -21.074 1.00 92.06 75 TRP A N 1
ATOM 603 C CA . TRP A 1 75 ? 19.930 17.072 -20.182 1.00 92.06 75 TRP A CA 1
ATOM 604 C C . TRP A 1 75 ? 21.017 16.318 -19.411 1.00 92.06 75 TRP A C 1
ATOM 606 O O . TRP A 1 75 ? 22.151 16.797 -19.330 1.00 92.06 75 TRP A O 1
ATOM 616 N N . PHE A 1 76 ? 20.687 15.154 -18.849 1.00 90.25 76 PHE A N 1
ATOM 617 C CA . PHE A 1 76 ? 21.617 14.391 -18.028 1.00 90.25 76 PHE A CA 1
ATOM 618 C C . PHE A 1 76 ? 22.809 13.884 -18.844 1.00 90.25 76 PHE A C 1
ATOM 620 O O . PHE A 1 76 ? 23.946 14.037 -18.405 1.00 90.25 76 PHE A O 1
ATOM 627 N N . ASP A 1 77 ? 22.581 13.364 -20.050 1.00 84.56 77 ASP A N 1
ATOM 628 C CA . ASP A 1 77 ? 23.649 12.883 -20.933 1.00 84.56 77 ASP A CA 1
ATOM 629 C C . ASP A 1 77 ? 24.590 14.017 -21.383 1.00 84.56 77 ASP A C 1
ATOM 631 O O . ASP A 1 77 ? 25.797 13.806 -21.526 1.00 84.56 77 ASP A O 1
ATOM 635 N N . ILE A 1 78 ? 24.066 15.238 -21.560 1.00 83.31 78 ILE A N 1
ATOM 636 C CA . ILE A 1 78 ? 24.874 16.430 -21.865 1.00 83.31 78 ILE A CA 1
ATOM 637 C C . ILE A 1 78 ? 25.675 16.883 -20.638 1.00 83.31 78 ILE A C 1
ATOM 639 O O . ILE A 1 78 ? 26.853 17.227 -20.756 1.00 83.31 78 ILE A O 1
ATOM 643 N N . ALA A 1 79 ? 25.044 16.916 -19.462 1.00 86.81 79 ALA A N 1
ATOM 644 C CA . ALA A 1 79 ? 25.657 17.407 -18.230 1.00 86.81 79 ALA A CA 1
ATOM 645 C C . ALA A 1 79 ? 26.665 16.412 -17.623 1.00 86.81 79 ALA A C 1
ATOM 647 O O . ALA A 1 79 ? 27.646 16.830 -17.003 1.00 86.81 79 ALA A O 1
ATOM 648 N N . TYR A 1 80 ? 26.444 15.111 -17.822 1.00 86.25 80 TYR A N 1
ATOM 649 C CA . TYR A 1 80 ? 27.212 14.008 -17.242 1.00 86.25 80 TYR A CA 1
ATOM 650 C C . TYR A 1 80 ? 27.563 12.952 -18.306 1.00 86.25 80 TYR A C 1
ATOM 652 O O . TYR A 1 80 ? 27.120 11.801 -18.227 1.00 86.25 80 TYR A O 1
ATOM 660 N N . PRO A 1 81 ? 28.389 13.309 -19.305 1.00 80.44 81 PRO A N 1
ATOM 661 C CA . PRO A 1 81 ? 28.695 12.421 -20.419 1.00 80.44 81 PRO A CA 1
ATOM 662 C C . PRO A 1 81 ? 29.343 11.116 -19.939 1.00 80.44 81 PRO A C 1
ATOM 664 O O . PRO A 1 81 ? 30.334 11.123 -19.206 1.00 80.44 81 PRO A O 1
ATOM 667 N N . GLY A 1 82 ? 28.781 9.987 -20.375 1.00 73.50 82 GLY A N 1
ATOM 668 C CA . GLY A 1 82 ? 29.265 8.642 -20.058 1.00 73.50 82 GLY A CA 1
ATOM 669 C C . GLY A 1 82 ? 28.843 8.089 -18.692 1.00 73.50 82 GLY A C 1
ATOM 670 O O . GLY A 1 82 ? 29.226 6.970 -18.358 1.00 73.50 82 GLY A O 1
ATOM 671 N N . ALA A 1 83 ? 28.041 8.814 -17.901 1.00 76.81 83 ALA A N 1
ATOM 672 C CA . ALA A 1 83 ? 27.530 8.319 -16.615 1.00 76.81 83 ALA A CA 1
ATOM 673 C C . ALA A 1 83 ? 26.572 7.114 -16.762 1.00 76.81 83 ALA A C 1
ATOM 675 O O . ALA A 1 83 ? 26.465 6.281 -15.857 1.00 76.81 83 ALA A O 1
ATOM 676 N N . HIS A 1 84 ? 25.919 6.988 -17.921 1.00 73.25 84 HIS A N 1
ATOM 677 C CA . HIS A 1 84 ? 25.036 5.875 -18.273 1.00 73.25 84 HIS A CA 1
ATOM 678 C C . HIS A 1 84 ? 25.725 4.739 -19.058 1.00 73.25 84 HIS A C 1
ATOM 680 O O . HIS A 1 84 ? 25.095 3.723 -19.354 1.00 73.25 84 HIS A O 1
ATOM 686 N N . ASP A 1 85 ? 27.019 4.851 -19.358 1.00 75.12 85 ASP A N 1
ATOM 687 C CA . ASP A 1 85 ? 27.695 3.883 -20.220 1.00 75.12 85 ASP A CA 1
ATOM 688 C C . ASP A 1 85 ? 28.201 2.685 -19.409 1.00 75.12 85 ASP A C 1
ATOM 690 O O . ASP A 1 85 ? 29.125 2.799 -18.599 1.00 75.12 85 ASP A O 1
ATOM 694 N N . LEU A 1 86 ? 27.639 1.499 -19.659 1.00 77.50 86 LEU A N 1
ATOM 695 C CA . LEU A 1 86 ? 28.274 0.243 -19.252 1.00 77.50 86 LEU A CA 1
ATOM 696 C C . LEU A 1 86 ? 29.183 -0.236 -20.372 1.00 77.50 86 LEU A C 1
ATOM 698 O O . LEU A 1 86 ? 28.730 -0.432 -21.498 1.00 77.50 86 LEU A O 1
ATOM 702 N N . LYS A 1 87 ? 30.460 -0.446 -20.058 1.00 86.50 87 LYS A N 1
ATOM 703 C CA . LYS A 1 87 ? 31.447 -0.868 -21.048 1.00 86.50 87 LYS A CA 1
ATOM 704 C C . LYS A 1 87 ? 31.806 -2.335 -20.878 1.00 86.50 87 LYS A C 1
ATOM 706 O O . LYS A 1 87 ? 31.993 -2.806 -19.759 1.00 86.50 87 LYS A O 1
ATOM 711 N N . TYR A 1 88 ? 31.918 -3.034 -22.000 1.00 91.12 88 TYR A N 1
ATOM 712 C CA . TYR A 1 88 ? 32.306 -4.436 -22.060 1.00 91.12 88 TYR A CA 1
ATOM 713 C C . TYR A 1 88 ? 33.440 -4.628 -23.063 1.00 91.12 88 TYR A C 1
ATOM 715 O O . TYR A 1 88 ? 33.479 -4.006 -24.128 1.00 91.12 88 TYR A O 1
ATOM 723 N N . SER A 1 89 ? 34.360 -5.524 -22.717 1.00 94.12 89 SER A N 1
ATOM 724 C CA . SER A 1 89 ? 35.460 -5.941 -23.583 1.00 94.12 89 SER A CA 1
ATOM 725 C C . SER A 1 89 ? 35.093 -7.227 -24.326 1.00 94.12 89 SER A C 1
ATOM 727 O O . SER A 1 89 ? 34.510 -8.140 -23.743 1.00 94.12 89 SER A O 1
ATOM 729 N N . VAL A 1 90 ? 35.459 -7.319 -25.606 1.00 97.38 90 VAL A N 1
ATOM 730 C CA . VAL A 1 90 ? 35.216 -8.511 -26.434 1.00 97.38 90 VAL A CA 1
ATOM 731 C C . VAL A 1 90 ? 36.451 -9.404 -26.424 1.00 97.38 90 VAL A C 1
ATOM 733 O O . VAL A 1 90 ? 37.551 -8.964 -26.750 1.00 97.38 90 VAL A O 1
ATOM 736 N N . SER A 1 91 ? 36.263 -10.673 -26.069 1.00 96.88 91 SER A N 1
ATOM 737 C CA . SER A 1 91 ? 37.338 -11.680 -26.037 1.00 96.88 91 SER A CA 1
ATOM 738 C C . SER A 1 91 ? 37.352 -12.597 -27.262 1.00 96.88 91 SER A C 1
ATOM 740 O O . SER A 1 91 ? 38.403 -13.117 -27.629 1.00 96.88 91 SER A O 1
ATOM 742 N N . ALA A 1 92 ? 36.203 -12.771 -27.914 1.00 97.12 92 ALA A N 1
ATOM 743 C CA . ALA A 1 92 ? 36.046 -13.519 -29.155 1.00 97.12 92 ALA A CA 1
ATOM 744 C C . ALA A 1 92 ? 34.805 -13.025 -29.907 1.00 97.12 92 ALA A C 1
ATOM 746 O O . ALA A 1 92 ? 33.857 -12.545 -29.281 1.00 97.12 92 ALA A O 1
ATOM 747 N N . ALA A 1 93 ? 34.792 -13.177 -31.230 1.00 97.19 93 ALA A N 1
ATOM 748 C CA . ALA A 1 93 ? 33.627 -12.879 -32.051 1.00 97.19 93 ALA A CA 1
ATOM 749 C C . ALA A 1 93 ? 33.494 -13.857 -33.224 1.00 97.19 93 ALA A C 1
ATOM 751 O O . ALA A 1 93 ? 34.497 -14.307 -33.781 1.00 97.19 93 ALA A O 1
ATOM 752 N N . THR A 1 94 ? 32.259 -14.143 -33.629 1.00 97.19 94 THR A N 1
ATOM 753 C CA . THR A 1 94 ? 31.938 -14.828 -34.888 1.00 97.19 94 THR A CA 1
ATOM 754 C C . THR A 1 94 ? 31.052 -13.934 -35.745 1.00 97.19 94 THR A C 1
ATOM 756 O O . THR A 1 94 ? 30.327 -13.094 -35.217 1.00 97.19 94 THR A O 1
ATOM 759 N N . TYR A 1 95 ? 31.129 -14.079 -37.068 1.00 96.88 95 TYR A N 1
ATOM 760 C CA . TYR A 1 95 ? 30.338 -13.294 -38.012 1.00 96.88 95 TYR A CA 1
ATOM 761 C C . TYR A 1 95 ? 29.960 -14.140 -39.228 1.00 96.88 95 TYR A C 1
ATOM 763 O O . TYR A 1 95 ? 30.834 -14.732 -39.862 1.00 96.88 95 TYR A O 1
ATOM 771 N N . GLU A 1 96 ? 28.669 -14.171 -39.558 1.00 95.44 96 GLU A N 1
ATOM 772 C CA . GLU A 1 96 ? 28.145 -14.810 -40.764 1.00 95.44 96 GLU A CA 1
ATOM 773 C C . GLU A 1 96 ? 27.865 -13.743 -41.841 1.00 95.44 96 GLU A C 1
ATOM 775 O O . GLU A 1 96 ? 26.877 -13.005 -41.735 1.00 95.44 96 GLU A O 1
ATOM 780 N N . PRO A 1 97 ? 28.700 -13.641 -42.896 1.00 93.25 97 PRO A N 1
ATOM 781 C CA . PRO A 1 97 ? 28.603 -12.566 -43.883 1.00 93.25 97 PRO A CA 1
ATOM 782 C C . PRO A 1 97 ? 27.292 -12.566 -44.677 1.00 93.25 97 PRO A C 1
ATOM 784 O O . PRO A 1 97 ? 26.862 -11.503 -45.131 1.00 93.25 97 PRO A O 1
ATOM 787 N N . THR A 1 98 ? 26.641 -13.726 -44.822 1.00 93.38 98 THR A N 1
ATOM 788 C CA . THR A 1 98 ? 25.397 -13.868 -45.594 1.00 93.38 98 THR A CA 1
ATOM 789 C C . THR A 1 98 ? 24.185 -13.298 -44.859 1.00 93.38 98 THR A C 1
ATOM 791 O O . THR A 1 98 ? 23.278 -12.757 -45.487 1.00 93.38 98 THR A O 1
ATOM 794 N N . THR A 1 99 ? 24.147 -13.425 -43.530 1.00 94.31 99 THR A N 1
ATOM 795 C CA . THR A 1 99 ? 23.003 -13.008 -42.697 1.00 94.31 99 THR A CA 1
ATOM 796 C C . THR A 1 99 ? 23.264 -11.708 -41.939 1.00 94.31 99 THR A C 1
ATOM 798 O O . THR A 1 99 ? 22.318 -11.053 -41.498 1.00 94.31 99 THR A O 1
ATOM 801 N N . GLY A 1 100 ? 24.536 -11.334 -41.780 1.00 93.81 100 GLY A N 1
ATOM 802 C CA . GLY A 1 100 ? 24.964 -10.195 -40.975 1.00 93.81 100 GLY A CA 1
ATOM 803 C C . GLY A 1 100 ? 24.960 -10.457 -39.469 1.00 93.81 100 GLY A C 1
ATOM 804 O O . GLY A 1 100 ? 25.188 -9.535 -38.686 1.00 93.81 100 GLY A O 1
ATOM 805 N N . VAL A 1 101 ? 24.692 -11.697 -39.051 1.00 97.38 101 VAL A N 1
ATOM 806 C CA . VAL A 1 101 ? 24.646 -12.081 -37.639 1.00 97.38 101 VAL A CA 1
ATOM 807 C C . VAL A 1 101 ? 26.065 -12.175 -37.087 1.00 97.38 101 VAL A C 1
ATOM 809 O O . VAL A 1 101 ? 26.920 -12.856 -37.652 1.00 97.38 101 VAL A O 1
ATOM 812 N N . MET A 1 102 ? 26.299 -11.496 -35.970 1.00 97.81 102 MET A N 1
ATOM 813 C CA . MET A 1 102 ? 27.555 -11.486 -35.235 1.00 97.81 102 MET A CA 1
ATOM 814 C C . MET A 1 102 ? 27.309 -11.923 -33.793 1.00 97.81 102 MET A C 1
ATOM 816 O O . MET A 1 102 ? 26.447 -11.365 -33.116 1.00 97.81 102 MET A O 1
ATOM 820 N N . GLU A 1 103 ? 28.079 -12.893 -33.309 1.00 98.06 103 GLU A N 1
ATOM 821 C CA . GLU A 1 103 ? 28.101 -13.267 -31.894 1.00 98.06 103 GLU A CA 1
ATOM 822 C C . GLU A 1 103 ? 29.374 -12.724 -31.242 1.00 98.06 103 GLU A C 1
ATOM 824 O O . GLU A 1 103 ? 30.475 -12.961 -31.733 1.00 98.06 103 GLU A O 1
ATOM 829 N N . LEU A 1 104 ? 29.229 -12.003 -30.132 1.00 98.19 104 LEU A N 1
ATOM 830 C CA . LEU A 1 104 ? 30.315 -11.397 -29.366 1.00 98.19 104 LEU A CA 1
ATOM 831 C C . LEU A 1 104 ? 30.417 -12.070 -27.995 1.00 98.19 104 LEU A C 1
ATOM 833 O O . LEU A 1 104 ? 29.433 -12.143 -27.262 1.00 98.19 104 LEU A O 1
ATOM 837 N N . THR A 1 105 ? 31.615 -12.508 -27.611 1.00 98.06 105 THR A N 1
ATOM 838 C CA . THR A 1 105 ? 31.908 -13.002 -26.256 1.00 98.06 105 THR A CA 1
ATOM 839 C C . THR A 1 105 ? 32.364 -11.844 -25.376 1.00 98.06 105 THR A C 1
ATOM 841 O O . THR A 1 105 ? 33.523 -11.423 -25.444 1.00 98.06 105 THR A O 1
ATOM 844 N N . VAL A 1 106 ? 31.452 -11.340 -24.543 1.00 96.38 106 VAL A N 1
ATOM 845 C CA . VAL A 1 106 ? 31.632 -10.136 -23.705 1.00 96.38 106 VAL A CA 1
ATOM 846 C C . VAL A 1 106 ? 31.856 -10.449 -22.219 1.00 96.38 106 VAL A C 1
ATOM 848 O O . VAL A 1 106 ? 31.959 -9.544 -21.394 1.00 96.38 106 VAL A O 1
ATOM 851 N N . GLY A 1 107 ? 31.953 -11.736 -21.868 1.00 93.12 107 GLY A N 1
ATOM 852 C CA . GLY A 1 107 ? 32.056 -12.188 -20.479 1.00 93.12 107 GLY A CA 1
ATOM 853 C C . GLY A 1 107 ? 30.707 -12.155 -19.759 1.00 93.12 107 GLY A C 1
ATOM 854 O O . GLY A 1 107 ? 29.668 -12.018 -20.395 1.00 93.12 107 GLY A O 1
ATOM 855 N N . SER A 1 108 ? 30.710 -12.317 -18.432 1.00 90.38 108 SER A N 1
ATOM 856 C CA . SER A 1 108 ? 29.470 -12.307 -17.641 1.00 90.38 108 SER A CA 1
ATOM 857 C C . SER A 1 108 ? 28.737 -10.976 -17.802 1.00 90.38 108 SER A C 1
ATOM 859 O O . SER A 1 108 ? 29.314 -9.917 -17.557 1.00 90.38 108 SER A O 1
ATOM 861 N N . HIS A 1 109 ? 27.456 -11.030 -18.156 1.00 86.69 109 HIS A N 1
ATOM 862 C CA . HIS A 1 109 ? 26.659 -9.838 -18.431 1.00 86.69 109 HIS A CA 1
ATOM 863 C C . HIS A 1 109 ? 25.219 -9.952 -17.920 1.00 86.69 109 HIS A C 1
ATOM 865 O O . HIS A 1 109 ? 24.727 -11.041 -17.637 1.00 86.69 109 HIS A O 1
ATOM 871 N N . GLY A 1 110 ? 24.542 -8.804 -17.826 1.00 80.81 110 GLY A N 1
ATOM 872 C CA . GLY A 1 110 ? 23.138 -8.694 -17.415 1.00 80.81 110 GLY A CA 1
ATOM 873 C C . GLY A 1 110 ? 22.146 -8.493 -18.566 1.00 80.81 110 GLY A C 1
ATOM 874 O O . GLY A 1 110 ? 20.974 -8.257 -18.286 1.00 80.81 110 GLY A O 1
ATOM 875 N N . PHE A 1 111 ? 22.607 -8.564 -19.823 1.00 84.75 111 PHE A N 1
ATOM 876 C CA . PHE A 1 111 ? 21.782 -8.303 -21.005 1.00 84.75 111 PHE A CA 1
ATOM 877 C C . PHE A 1 111 ? 20.548 -9.199 -21.104 1.00 84.75 111 PHE A C 1
ATOM 879 O O . PHE A 1 111 ? 20.607 -10.387 -20.786 1.00 84.75 111 PHE A O 1
ATOM 886 N N . VAL A 1 112 ? 19.462 -8.637 -21.638 1.00 84.19 112 VAL A N 1
ATOM 887 C CA . VAL A 1 112 ? 18.276 -9.371 -22.091 1.00 84.19 112 VAL A CA 1
ATOM 888 C C . VAL A 1 112 ? 18.118 -9.224 -23.606 1.00 84.19 112 VAL A C 1
ATOM 890 O O . VAL A 1 112 ? 18.628 -8.282 -24.213 1.00 84.19 112 VAL A O 1
ATOM 893 N N . VAL A 1 113 ? 17.424 -10.166 -24.249 1.00 88.88 113 VAL A N 1
ATOM 894 C CA . VAL A 1 113 ? 17.092 -10.033 -25.678 1.00 88.88 113 VAL A CA 1
ATOM 895 C C . VAL A 1 113 ? 16.243 -8.775 -25.872 1.00 88.88 113 VAL A C 1
ATOM 897 O O . VAL A 1 113 ? 15.258 -8.583 -25.162 1.00 88.88 113 VAL A O 1
ATOM 900 N N . GLY A 1 114 ? 16.635 -7.929 -26.823 1.00 81.25 114 GLY A N 1
ATOM 901 C CA . GLY A 1 114 ? 16.045 -6.613 -27.061 1.00 81.25 114 GLY A CA 1
ATOM 902 C C . GLY A 1 114 ? 16.858 -5.437 -26.512 1.00 81.25 114 GLY A C 1
ATOM 903 O O . GLY A 1 114 ? 16.699 -4.345 -27.052 1.00 81.25 114 GLY A O 1
ATOM 904 N N . SER A 1 115 ? 17.759 -5.639 -25.533 1.00 82.75 115 SER A N 1
ATOM 905 C CA . SER A 1 115 ? 18.704 -4.591 -25.100 1.00 82.75 115 SER A CA 1
ATOM 906 C C . SER A 1 115 ? 19.507 -4.079 -26.301 1.00 82.75 115 SER A C 1
ATOM 908 O O . SER A 1 115 ? 19.817 -4.856 -27.211 1.00 82.75 115 SER A O 1
ATOM 910 N N . THR A 1 116 ? 19.890 -2.800 -26.312 1.00 84.88 116 THR A N 1
ATOM 911 C CA . THR A 1 116 ? 20.728 -2.254 -27.390 1.00 84.88 116 THR A CA 1
ATOM 912 C C . THR A 1 116 ? 22.172 -2.027 -26.950 1.00 84.88 116 THR A C 1
ATOM 914 O O . THR A 1 116 ? 22.476 -1.779 -25.784 1.00 84.88 116 THR A O 1
ATOM 917 N N . ILE A 1 117 ? 23.097 -2.163 -27.898 1.00 90.56 117 ILE A N 1
ATOM 918 C CA . ILE A 1 117 ? 24.514 -1.862 -27.699 1.00 90.56 117 ILE A CA 1
ATOM 919 C C . ILE A 1 117 ? 25.039 -0.977 -28.822 1.00 90.56 117 ILE A C 1
ATOM 921 O O . ILE A 1 117 ? 24.534 -0.984 -29.943 1.00 90.56 117 ILE A O 1
ATOM 925 N N . ARG A 1 118 ? 26.111 -0.249 -28.544 1.00 89.62 118 ARG A N 1
ATOM 926 C CA . ARG A 1 118 ? 26.923 0.445 -29.536 1.00 89.62 118 ARG A CA 1
ATOM 927 C C . ARG A 1 118 ? 28.308 -0.173 -29.566 1.00 89.62 118 ARG A C 1
ATOM 929 O O . ARG A 1 118 ? 28.876 -0.502 -28.527 1.00 89.62 118 ARG A O 1
ATOM 936 N N . ILE A 1 119 ? 28.852 -0.300 -30.768 1.00 93.25 119 ILE A N 1
ATOM 937 C CA . ILE A 1 119 ? 30.210 -0.789 -30.992 1.00 93.25 119 ILE A CA 1
ATOM 938 C C . ILE A 1 119 ? 31.071 0.419 -31.349 1.00 93.25 119 ILE A C 1
ATOM 940 O O . ILE A 1 119 ? 30.740 1.168 -32.271 1.00 93.25 119 ILE A O 1
ATOM 944 N N . ASN A 1 120 ? 32.158 0.630 -30.608 1.00 91.38 120 ASN A N 1
ATOM 945 C CA . ASN A 1 120 ? 33.078 1.731 -30.874 1.00 91.38 120 ASN A CA 1
ATOM 946 C C . ASN A 1 120 ? 33.672 1.612 -32.278 1.00 91.38 120 ASN A C 1
ATOM 948 O O . ASN A 1 120 ? 33.993 0.518 -32.739 1.00 91.38 120 ASN A O 1
ATOM 952 N N . THR A 1 121 ? 33.847 2.744 -32.950 1.00 93.19 121 THR A N 1
ATOM 953 C CA . THR A 1 121 ? 34.464 2.805 -34.277 1.00 93.19 121 THR A CA 1
ATOM 954 C C . THR A 1 121 ? 35.829 2.117 -34.282 1.00 93.19 121 THR A C 1
ATOM 956 O O . THR A 1 121 ? 36.608 2.292 -33.345 1.00 93.19 121 THR A O 1
ATOM 959 N N . ASP A 1 122 ? 36.106 1.344 -35.332 1.00 94.62 122 ASP A N 1
ATOM 960 C CA . ASP A 1 122 ? 37.382 0.653 -35.560 1.00 94.62 122 ASP A CA 1
ATOM 961 C C . ASP A 1 122 ? 37.860 -0.230 -34.392 1.00 94.62 122 ASP A C 1
ATOM 963 O O . ASP A 1 122 ? 39.059 -0.420 -34.178 1.00 94.62 122 ASP A O 1
ATOM 967 N N . SER A 1 123 ? 36.924 -0.785 -33.622 1.00 96.50 123 SER A N 1
ATOM 968 C CA . SER A 1 123 ? 37.251 -1.467 -32.371 1.00 96.50 123 SER A CA 1
ATOM 969 C C . SER A 1 123 ? 37.325 -2.987 -32.458 1.00 96.50 123 SER A C 1
ATOM 971 O O . SER A 1 123 ? 37.982 -3.588 -31.611 1.00 96.50 123 SER A O 1
ATOM 973 N N . LEU A 1 124 ? 36.708 -3.612 -33.463 1.00 97.81 124 LEU A N 1
ATOM 974 C CA . LEU A 1 124 ? 36.765 -5.054 -33.711 1.00 97.81 124 LEU A CA 1
ATOM 975 C C . LEU A 1 124 ? 37.639 -5.338 -34.933 1.00 97.81 124 LEU A C 1
ATOM 977 O O . LEU A 1 124 ? 37.371 -4.819 -36.012 1.00 97.81 124 LEU A O 1
ATOM 981 N N . THR A 1 125 ? 38.662 -6.178 -34.791 1.00 97.81 125 THR A N 1
ATOM 982 C CA . THR A 1 125 ? 39.601 -6.512 -35.872 1.00 97.81 125 THR A CA 1
ATOM 983 C C . THR A 1 125 ? 39.360 -7.925 -36.397 1.00 97.81 125 THR A C 1
ATOM 985 O O . THR A 1 125 ? 39.379 -8.888 -35.630 1.00 97.81 125 THR A O 1
ATOM 988 N N . PHE A 1 126 ? 39.201 -8.057 -37.715 1.00 97.06 126 PHE A N 1
ATOM 989 C CA . PHE A 1 126 ? 39.026 -9.322 -38.432 1.00 97.06 126 PHE A CA 1
ATOM 990 C C . PHE A 1 126 ? 40.009 -9.448 -39.605 1.00 97.06 126 PHE A C 1
ATOM 992 O O . PHE A 1 126 ? 40.470 -8.448 -40.150 1.00 97.06 126 PHE A O 1
ATOM 999 N N . THR A 1 127 ? 40.270 -10.678 -40.045 1.00 96.31 127 THR A N 1
ATOM 1000 C CA . THR A 1 127 ? 40.844 -10.987 -41.371 1.00 96.31 127 THR A CA 1
ATOM 1001 C C . THR A 1 127 ? 39.828 -11.761 -42.199 1.00 96.31 127 THR A C 1
ATOM 1003 O O . THR A 1 127 ? 38.866 -12.295 -41.644 1.00 96.31 127 THR A O 1
ATOM 1006 N N . CYS A 1 128 ? 40.021 -11.863 -43.514 1.00 92.19 128 CYS A N 1
ATOM 1007 C CA . CYS A 1 128 ? 39.139 -12.655 -44.372 1.00 92.19 128 CYS A CA 1
ATOM 1008 C C . CYS A 1 128 ? 39.924 -13.598 -45.290 1.00 92.19 128 CYS A C 1
ATOM 1010 O O . CYS A 1 128 ? 41.071 -13.334 -45.633 1.00 92.19 128 CYS A O 1
ATOM 1012 N N . ALA A 1 129 ? 39.311 -14.701 -45.723 1.00 91.75 129 ALA A N 1
ATOM 1013 C CA . ALA A 1 129 ? 39.998 -15.661 -46.592 1.00 91.75 129 ALA A CA 1
ATOM 1014 C C . ALA A 1 129 ? 40.177 -15.169 -48.048 1.00 91.75 129 ALA A C 1
ATOM 1016 O O . ALA A 1 129 ? 40.889 -15.807 -48.821 1.00 91.75 129 ALA A O 1
ATOM 1017 N N . MET A 1 130 ? 39.580 -14.031 -48.430 1.00 89.81 130 MET A N 1
ATOM 1018 C CA . MET A 1 130 ? 39.709 -13.435 -49.771 1.00 89.81 130 MET A CA 1
ATOM 1019 C C . MET A 1 130 ? 41.162 -13.121 -50.159 1.00 89.81 130 MET A C 1
ATOM 1021 O O . MET A 1 130 ? 41.518 -13.256 -51.327 1.00 89.81 130 MET A O 1
ATOM 1025 N N . ASP A 1 131 ? 42.001 -12.739 -49.195 1.00 90.19 131 ASP A N 1
ATOM 1026 C CA . ASP A 1 131 ? 43.430 -12.472 -49.391 1.00 90.19 131 ASP A CA 1
ATOM 1027 C C . ASP A 1 131 ? 44.324 -13.515 -48.696 1.00 90.19 131 ASP A C 1
ATOM 1029 O O . ASP A 1 131 ? 45.503 -13.271 -48.453 1.00 90.19 131 ASP A O 1
ATOM 1033 N N . SER A 1 132 ? 43.771 -14.695 -48.385 1.00 91.56 132 SER A N 1
ATOM 1034 C CA . SER A 1 132 ? 44.424 -15.717 -47.552 1.00 91.56 132 SER A CA 1
ATOM 1035 C C . SER A 1 132 ? 44.797 -15.223 -46.144 1.00 91.56 132 SER A C 1
ATOM 1037 O O . SER A 1 132 ? 45.810 -15.655 -45.595 1.00 91.56 132 SER A O 1
ATOM 1039 N N . HIS A 1 133 ? 43.969 -14.356 -45.546 1.00 91.81 133 HIS A N 1
ATOM 1040 C CA . HIS A 1 133 ? 44.166 -13.768 -44.216 1.00 91.81 133 HIS A CA 1
ATOM 1041 C C . HIS A 1 133 ? 45.436 -12.906 -44.103 1.00 91.81 133 HIS A C 1
ATOM 1043 O O . HIS A 1 133 ? 46.052 -12.838 -43.038 1.00 91.81 133 HIS A O 1
ATOM 1049 N N . ALA A 1 134 ? 45.851 -12.269 -45.200 1.00 92.50 134 ALA A N 1
ATOM 1050 C CA . ALA A 1 134 ? 47.083 -11.487 -45.251 1.00 92.50 134 ALA A CA 1
ATOM 1051 C C . ALA A 1 134 ? 46.954 -10.119 -44.563 1.00 92.50 134 ALA A C 1
ATOM 1053 O O . ALA A 1 134 ? 47.951 -9.599 -44.055 1.00 92.50 134 ALA A O 1
ATOM 1054 N N . THR A 1 135 ? 45.755 -9.529 -44.545 1.00 94.62 135 THR A N 1
ATOM 1055 C CA . THR A 1 135 ? 45.514 -8.195 -43.983 1.00 94.62 135 THR A CA 1
ATOM 1056 C C . THR A 1 135 ? 44.436 -8.180 -42.895 1.00 94.62 135 THR A C 1
ATOM 1058 O O . THR A 1 135 ? 43.506 -8.990 -42.877 1.00 94.62 135 THR A O 1
ATOM 1061 N N . ASN A 1 136 ? 44.592 -7.243 -41.954 1.00 95.38 136 ASN A N 1
ATOM 1062 C CA . ASN A 1 136 ? 43.647 -6.989 -40.870 1.00 95.38 136 ASN A CA 1
ATOM 1063 C C . ASN A 1 136 ? 42.734 -5.814 -41.235 1.00 95.38 136 ASN A C 1
ATOM 1065 O O . ASN A 1 136 ? 43.187 -4.807 -41.783 1.00 95.38 136 ASN A O 1
ATOM 1069 N N . HIS A 1 137 ? 41.469 -5.914 -40.845 1.00 94.00 137 HIS A N 1
ATOM 1070 C CA . HIS A 1 137 ? 40.448 -4.897 -41.063 1.00 94.00 137 HIS A CA 1
ATOM 1071 C C . HIS A 1 137 ? 39.684 -4.626 -39.769 1.00 94.00 137 HIS A C 1
ATOM 1073 O O . HIS A 1 137 ? 39.319 -5.563 -39.059 1.00 94.00 137 HIS A O 1
ATOM 1079 N N . THR A 1 138 ? 39.437 -3.353 -39.476 1.00 96.31 138 THR A N 1
ATOM 1080 C CA . THR A 1 138 ? 38.724 -2.894 -38.279 1.00 96.31 138 THR A CA 1
ATOM 1081 C C . THR A 1 138 ? 37.264 -2.583 -38.588 1.00 96.31 138 THR A C 1
ATOM 1083 O O . THR A 1 138 ? 36.942 -2.188 -39.705 1.00 96.31 138 THR A O 1
ATOM 1086 N N . TYR A 1 139 ? 36.383 -2.772 -37.604 1.00 94.69 139 TYR A N 1
ATOM 1087 C CA . TYR A 1 139 ? 34.937 -2.580 -37.713 1.00 94.69 139 TYR A CA 1
ATOM 1088 C C . TYR A 1 139 ? 34.334 -2.095 -36.379 1.00 94.69 139 TYR A C 1
ATOM 1090 O O . TYR A 1 139 ? 34.872 -2.424 -35.319 1.00 94.69 139 TYR A O 1
ATOM 1098 N N . PRO A 1 140 ? 33.191 -1.382 -36.404 1.00 95.06 140 PRO A N 1
ATOM 1099 C CA . PRO A 1 140 ? 32.575 -0.755 -37.574 1.00 95.06 140 PRO A CA 1
ATOM 1100 C C . PRO A 1 140 ? 33.389 0.450 -38.065 1.00 95.06 140 PRO A C 1
ATOM 1102 O O . PRO A 1 140 ? 33.921 1.223 -37.269 1.00 95.06 140 PRO A O 1
ATOM 1105 N N . ARG A 1 141 ? 33.465 0.622 -39.384 1.00 93.56 141 ARG A N 1
ATOM 1106 C CA . ARG A 1 141 ? 34.202 1.707 -40.041 1.00 93.56 141 ARG A CA 1
ATOM 1107 C C . ARG A 1 141 ? 33.313 2.927 -40.229 1.00 93.56 141 ARG A C 1
ATOM 1109 O O . ARG A 1 141 ? 32.165 2.812 -40.662 1.00 93.56 141 ARG A O 1
ATOM 1116 N N . ALA A 1 142 ? 33.890 4.105 -40.002 1.00 89.19 142 ALA A N 1
ATOM 1117 C CA . ALA A 1 142 ? 33.241 5.390 -40.269 1.00 89.19 142 ALA A CA 1
ATOM 1118 C C . ALA A 1 142 ? 33.153 5.736 -41.768 1.00 89.19 142 ALA A C 1
ATOM 1120 O O . ALA A 1 142 ? 32.364 6.592 -42.153 1.00 89.19 142 ALA A O 1
ATOM 1121 N N . THR A 1 143 ? 33.990 5.121 -42.613 1.00 88.94 143 THR A N 1
ATOM 1122 C CA . THR A 1 143 ? 34.028 5.335 -44.070 1.00 88.94 143 THR A CA 1
ATOM 1123 C C . THR A 1 143 ? 34.527 4.079 -44.799 1.00 88.94 143 THR A C 1
ATOM 1125 O O . THR A 1 143 ? 35.122 3.195 -44.183 1.00 88.94 143 THR A O 1
ATOM 1128 N N . GLY A 1 144 ? 34.322 3.997 -46.118 1.00 82.50 144 GLY A N 1
ATOM 1129 C CA . GLY A 1 144 ? 34.846 2.908 -46.955 1.00 82.50 144 GLY A CA 1
ATOM 1130 C C . GLY A 1 144 ? 34.033 1.608 -46.915 1.00 82.50 144 GLY A C 1
ATOM 1131 O O . GLY A 1 144 ? 34.523 0.572 -47.365 1.00 82.50 144 GLY A O 1
ATOM 1132 N N . SER A 1 145 ? 32.805 1.648 -46.392 1.00 83.50 145 SER A N 1
ATOM 1133 C CA . SER A 1 145 ? 31.851 0.538 -46.464 1.00 83.50 145 SER A CA 1
ATOM 1134 C C . SER A 1 145 ? 31.018 0.582 -47.748 1.00 83.50 145 SER A C 1
ATOM 1136 O O . SER A 1 145 ? 30.776 1.650 -48.308 1.00 83.50 145 SER A O 1
ATOM 1138 N N . ASN A 1 146 ? 30.526 -0.580 -48.185 1.00 79.88 146 ASN A N 1
ATOM 1139 C CA . ASN A 1 146 ? 29.572 -0.697 -49.296 1.00 79.88 146 ASN A CA 1
ATOM 1140 C C . ASN A 1 146 ? 28.110 -0.484 -48.854 1.00 79.88 146 ASN A C 1
ATOM 1142 O O . ASN A 1 146 ? 27.208 -0.533 -49.690 1.00 79.88 146 ASN A O 1
ATOM 1146 N N . ALA A 1 147 ? 27.859 -0.288 -47.557 1.00 79.31 147 ALA A N 1
ATOM 1147 C CA . ALA A 1 147 ? 26.532 0.013 -47.036 1.00 79.31 147 ALA A CA 1
ATOM 1148 C C . ALA A 1 147 ? 26.071 1.440 -47.426 1.00 79.31 147 ALA A C 1
ATOM 1150 O O . ALA A 1 147 ? 26.904 2.313 -47.704 1.00 79.31 147 ALA A O 1
ATOM 1151 N N . PRO A 1 148 ? 24.747 1.706 -47.460 1.00 75.69 148 PRO A N 1
ATOM 1152 C CA . PRO A 1 148 ? 24.213 3.035 -47.745 1.00 75.69 148 PRO A CA 1
ATOM 1153 C C . PRO A 1 148 ? 24.827 4.101 -46.827 1.00 75.69 148 PRO A C 1
ATOM 1155 O O . PRO A 1 148 ? 24.779 3.972 -45.609 1.00 75.69 148 PRO A O 1
ATOM 1158 N N . GLY A 1 149 ? 25.401 5.154 -47.417 1.00 78.31 149 GLY A N 1
ATOM 1159 C CA . GLY A 1 149 ? 26.079 6.229 -46.679 1.00 78.31 149 GLY A CA 1
ATOM 1160 C C . GLY A 1 149 ? 27.599 6.067 -46.545 1.00 78.31 149 GLY A C 1
ATOM 1161 O O . GLY A 1 149 ? 28.269 7.015 -46.145 1.00 78.31 149 GLY A O 1
ATOM 1162 N N . GLY A 1 150 ? 28.169 4.924 -46.946 1.00 85.31 150 GLY A N 1
ATOM 1163 C CA . GLY A 1 150 ? 29.620 4.704 -46.989 1.00 85.31 150 GLY A CA 1
ATOM 1164 C C . GLY A 1 150 ? 30.263 4.330 -45.648 1.00 85.31 150 GLY A C 1
ATOM 1165 O O . GLY A 1 150 ? 31.478 4.148 -45.597 1.00 85.31 150 GLY A O 1
ATOM 1166 N N . TYR A 1 151 ? 29.473 4.183 -44.586 1.00 86.94 151 TYR A N 1
ATOM 1167 C CA . TYR A 1 151 ? 29.861 3.697 -43.256 1.00 86.94 151 TYR A CA 1
ATOM 1168 C C . TYR A 1 151 ? 29.200 2.343 -42.978 1.00 86.94 151 TYR A C 1
ATOM 1170 O O . TYR A 1 151 ? 28.175 2.029 -43.577 1.00 86.94 151 TYR A O 1
ATOM 1178 N N . ASP A 1 152 ? 29.779 1.518 -42.103 1.00 91.38 152 ASP A N 1
ATOM 1179 C CA . ASP A 1 152 ? 29.177 0.219 -41.763 1.00 91.38 152 ASP A CA 1
ATOM 1180 C C . ASP A 1 152 ? 27.843 0.394 -41.011 1.00 91.38 152 ASP A C 1
ATOM 1182 O O . ASP A 1 152 ? 27.673 1.357 -40.267 1.00 91.38 152 ASP A O 1
ATOM 1186 N N . TYR A 1 153 ? 26.904 -0.552 -41.150 1.00 89.12 153 TYR A N 1
ATOM 1187 C CA . TYR A 1 153 ? 25.555 -0.447 -40.560 1.00 89.12 153 TYR A CA 1
ATOM 1188 C C . TYR A 1 153 ? 25.547 -0.240 -39.037 1.00 89.12 153 TYR A C 1
ATOM 1190 O O . TYR A 1 153 ? 24.657 0.422 -38.517 1.00 89.12 153 TYR A O 1
ATOM 1198 N N . ALA A 1 154 ? 26.536 -0.783 -38.323 1.00 90.25 154 ALA A N 1
ATOM 1199 C CA . ALA A 1 154 ? 26.665 -0.633 -36.873 1.00 90.25 154 ALA A CA 1
ATOM 1200 C C . ALA A 1 154 ? 27.401 0.658 -36.440 1.00 90.25 154 ALA A C 1
ATOM 1202 O O . ALA A 1 154 ? 27.561 0.906 -35.244 1.00 90.25 154 ALA A O 1
ATOM 1203 N N . TYR A 1 155 ? 27.874 1.494 -37.374 1.00 88.94 155 TYR A N 1
ATOM 1204 C CA . TYR A 1 155 ? 28.597 2.728 -37.051 1.00 88.94 155 TYR A CA 1
ATOM 1205 C C . TYR A 1 155 ? 27.677 3.745 -36.363 1.00 88.94 155 TYR A C 1
ATOM 1207 O O . TYR A 1 155 ? 26.659 4.148 -36.923 1.00 88.94 155 TYR A O 1
ATOM 1215 N N . LEU A 1 156 ? 28.034 4.139 -35.129 1.00 78.69 156 LEU A N 1
ATOM 1216 C CA . LEU A 1 156 ? 27.271 5.050 -34.253 1.00 78.69 156 LEU A CA 1
ATOM 1217 C C . LEU A 1 156 ? 25.779 4.696 -34.105 1.00 78.69 156 LEU A C 1
ATOM 1219 O O . LEU A 1 156 ? 24.978 5.541 -33.712 1.00 78.69 156 LEU A O 1
ATOM 1223 N N . THR A 1 157 ? 25.421 3.443 -34.379 1.00 80.56 157 THR A N 1
ATOM 1224 C CA . THR A 1 157 ? 24.035 2.989 -34.447 1.00 80.56 157 THR A CA 1
ATOM 1225 C C . THR A 1 157 ? 23.764 2.027 -33.291 1.00 80.56 157 THR A C 1
ATOM 1227 O O . THR A 1 157 ? 24.474 1.023 -33.163 1.00 80.56 157 THR A O 1
ATOM 1230 N N . PRO A 1 158 ? 22.764 2.305 -32.431 1.00 83.25 158 PRO A N 1
ATOM 1231 C CA . PRO A 1 158 ? 22.294 1.339 -31.446 1.00 83.25 158 PRO A CA 1
ATOM 1232 C C . PRO A 1 158 ? 21.845 0.053 -32.145 1.00 83.25 158 PRO A C 1
ATOM 1234 O O . PRO A 1 158 ? 20.970 0.066 -33.008 1.00 83.25 158 PRO A O 1
ATOM 1237 N N . THR A 1 159 ? 22.479 -1.058 -31.796 1.00 89.50 159 THR A N 1
ATOM 1238 C CA . THR A 1 159 ? 22.251 -2.371 -32.396 1.00 89.50 159 THR A CA 1
ATOM 1239 C C . THR A 1 159 ? 21.587 -3.274 -31.365 1.00 89.50 159 THR A C 1
ATOM 1241 O O . THR A 1 159 ? 22.139 -3.500 -30.288 1.00 89.50 159 THR A O 1
ATOM 1244 N N . ALA A 1 160 ? 20.395 -3.782 -31.679 1.00 91.31 160 ALA A N 1
ATOM 1245 C CA . ALA A 1 160 ? 19.628 -4.624 -30.766 1.00 91.31 160 ALA A CA 1
ATOM 1246 C C . ALA A 1 160 ? 20.226 -6.034 -30.634 1.00 91.31 160 ALA A C 1
ATOM 1248 O O . ALA A 1 160 ? 20.617 -6.664 -31.623 1.00 91.31 160 ALA A O 1
ATOM 1249 N N . ILE A 1 161 ? 20.240 -6.549 -29.406 1.00 94.19 161 ILE A N 1
ATOM 1250 C CA . ILE A 1 161 ? 20.622 -7.920 -29.082 1.00 94.19 161 ILE A CA 1
ATOM 1251 C C . ILE A 1 161 ? 19.470 -8.861 -29.445 1.00 94.19 161 ILE A C 1
ATOM 1253 O O . ILE A 1 161 ? 18.348 -8.727 -28.963 1.00 94.19 161 ILE A O 1
ATOM 1257 N N . THR A 1 162 ? 19.766 -9.844 -30.288 1.00 96.44 162 THR A N 1
ATOM 1258 C CA . THR A 1 162 ? 18.816 -10.821 -30.845 1.00 96.44 162 THR A CA 1
ATOM 1259 C C . THR A 1 162 ? 18.832 -12.168 -30.120 1.00 96.44 162 THR A C 1
ATOM 1261 O O . THR A 1 162 ? 17.829 -12.876 -30.133 1.00 96.44 162 THR A O 1
ATOM 1264 N N . ALA A 1 163 ? 19.937 -12.515 -29.457 1.00 96.19 163 ALA A N 1
ATOM 1265 C CA . ALA A 1 163 ? 20.063 -13.699 -28.609 1.00 96.19 163 ALA A CA 1
ATOM 1266 C C . ALA A 1 163 ? 21.165 -13.492 -27.559 1.00 96.19 163 ALA A C 1
ATOM 1268 O O . ALA A 1 163 ? 22.048 -12.652 -27.743 1.00 96.19 163 ALA A O 1
ATOM 1269 N N . ILE A 1 164 ? 21.105 -14.253 -26.464 1.00 96.56 164 ILE A N 1
ATOM 1270 C CA . ILE A 1 164 ? 22.082 -14.205 -25.368 1.00 96.56 164 ILE A CA 1
ATOM 1271 C C . ILE A 1 164 ? 22.412 -15.606 -24.845 1.00 96.56 164 ILE A C 1
ATOM 1273 O O . ILE A 1 164 ? 21.570 -16.506 -24.865 1.00 96.56 164 ILE A O 1
ATOM 1277 N N . THR A 1 165 ? 23.614 -15.753 -24.297 1.00 96.75 165 THR A N 1
ATOM 1278 C CA . THR A 1 165 ? 23.980 -16.811 -23.345 1.00 96.75 165 THR A CA 1
ATOM 1279 C C . THR A 1 165 ? 24.418 -16.168 -22.021 1.00 96.75 165 THR A C 1
ATOM 1281 O O . THR A 1 165 ? 24.102 -15.010 -21.768 1.00 96.75 165 THR A O 1
ATOM 1284 N N . SER A 1 166 ? 25.122 -16.889 -21.142 1.00 92.88 166 SER A N 1
ATOM 1285 C CA . SER A 1 166 ? 25.713 -16.286 -19.938 1.00 92.88 166 SER A CA 1
ATOM 1286 C C . SER A 1 166 ? 26.966 -15.450 -20.223 1.00 92.88 166 SER A C 1
ATOM 1288 O O . SER A 1 166 ? 27.369 -14.666 -19.362 1.00 92.88 166 SER A O 1
ATOM 1290 N N . THR A 1 167 ? 27.608 -15.636 -21.385 1.00 95.75 167 THR A N 1
ATOM 1291 C CA . THR A 1 167 ? 28.860 -14.942 -21.739 1.00 95.75 167 THR A CA 1
ATOM 1292 C C . THR A 1 167 ? 28.897 -14.357 -23.149 1.00 95.75 167 THR A C 1
ATOM 1294 O O . THR A 1 167 ? 29.880 -13.699 -23.504 1.00 95.75 167 THR A O 1
ATOM 1297 N N . THR A 1 168 ? 27.881 -14.626 -23.972 1.00 97.44 168 THR A N 1
ATOM 1298 C CA . THR A 1 168 ? 27.803 -14.169 -25.365 1.00 97.44 168 THR A CA 1
ATOM 1299 C C . THR A 1 168 ? 26.515 -13.407 -25.641 1.00 97.44 168 THR A C 1
ATOM 1301 O O . THR A 1 168 ? 25.455 -13.727 -25.105 1.00 97.44 168 THR A O 1
ATOM 1304 N N . ILE A 1 169 ? 26.615 -12.421 -26.530 1.00 97.25 169 ILE A N 1
ATOM 1305 C CA . ILE A 1 169 ? 25.483 -11.683 -27.092 1.00 97.25 169 ILE A CA 1
ATOM 1306 C C . ILE A 1 169 ? 25.503 -11.808 -28.614 1.00 97.25 169 ILE A C 1
ATOM 1308 O O . ILE A 1 169 ? 26.570 -11.817 -29.227 1.00 97.25 169 ILE A O 1
ATOM 1312 N N . THR A 1 170 ? 24.333 -11.878 -29.237 1.00 97.94 170 THR A N 1
ATOM 1313 C CA . THR A 1 170 ? 24.190 -11.955 -30.694 1.00 97.94 170 THR A CA 1
ATOM 1314 C C . THR A 1 170 ? 23.499 -10.708 -31.221 1.00 97.94 170 THR A C 1
ATOM 1316 O O . THR A 1 170 ? 22.419 -10.353 -30.755 1.00 97.94 170 THR A O 1
ATOM 1319 N N . VAL A 1 171 ? 24.073 -10.064 -32.231 1.00 96.81 171 VAL A N 1
ATOM 1320 C CA . VAL A 1 171 ? 23.550 -8.852 -32.878 1.00 96.81 171 VAL A CA 1
ATOM 1321 C C . VAL A 1 171 ? 23.549 -9.012 -34.398 1.00 96.81 171 VAL A C 1
ATOM 1323 O O . VAL A 1 171 ? 24.242 -9.873 -34.934 1.00 96.81 171 VAL A O 1
ATOM 1326 N N . ASN A 1 172 ? 22.790 -8.180 -35.113 1.00 96.31 172 ASN A N 1
ATOM 1327 C CA . ASN A 1 172 ? 22.893 -8.090 -36.570 1.00 96.31 172 ASN A CA 1
ATOM 1328 C C . ASN A 1 172 ? 23.609 -6.791 -36.957 1.00 96.31 172 ASN A C 1
ATOM 1330 O O . ASN A 1 172 ? 23.089 -5.706 -36.712 1.00 96.31 172 ASN A O 1
ATOM 1334 N N . VAL A 1 173 ? 24.794 -6.910 -37.559 1.00 94.56 173 VAL A N 1
ATOM 1335 C CA . VAL A 1 173 ? 25.634 -5.777 -37.993 1.00 94.56 173 VAL A CA 1
ATOM 1336 C C . VAL A 1 173 ? 25.594 -5.556 -39.509 1.00 94.56 173 VAL A C 1
ATOM 1338 O O . VAL A 1 173 ? 26.370 -4.767 -40.049 1.00 94.56 173 VAL A O 1
ATOM 1341 N N . GLY A 1 174 ? 24.684 -6.245 -40.200 1.00 92.44 174 GLY A N 1
ATOM 1342 C CA . GLY A 1 174 ? 24.500 -6.177 -41.643 1.00 92.44 174 GLY A CA 1
ATOM 1343 C C . GLY A 1 174 ? 25.392 -7.137 -42.433 1.00 92.44 174 GLY A C 1
ATOM 1344 O O . GLY A 1 174 ? 26.412 -7.640 -41.960 1.00 92.44 174 GLY A O 1
ATOM 1345 N N . THR A 1 175 ? 24.965 -7.431 -43.659 1.00 92.38 175 THR A N 1
ATOM 1346 C CA . THR A 1 175 ? 25.618 -8.387 -44.565 1.00 92.38 175 THR A CA 1
ATOM 1347 C C . THR A 1 175 ? 26.891 -7.821 -45.192 1.00 92.38 175 THR A C 1
ATOM 1349 O O . THR A 1 175 ? 26.981 -6.615 -45.431 1.00 92.38 175 THR A O 1
ATOM 1352 N N . SER A 1 176 ? 27.826 -8.694 -45.568 1.00 89.12 176 SER A N 1
ATOM 1353 C CA . SER A 1 176 ? 29.049 -8.324 -46.288 1.00 89.12 176 SER A CA 1
ATOM 1354 C C . SER A 1 176 ? 28.986 -8.757 -47.752 1.00 89.12 176 SER A C 1
ATOM 1356 O O . SER A 1 176 ? 28.535 -9.853 -48.079 1.00 89.12 176 SER A O 1
ATOM 1358 N N . GLY A 1 177 ? 29.500 -7.916 -48.655 1.00 87.00 177 GLY A N 1
ATOM 1359 C CA . GLY A 1 177 ? 29.706 -8.301 -50.057 1.00 87.00 177 GLY A CA 1
ATOM 1360 C C . GLY A 1 177 ? 30.790 -9.374 -50.230 1.00 87.00 177 GLY A C 1
ATOM 1361 O O . GLY A 1 177 ? 30.810 -10.077 -51.238 1.00 87.00 177 GLY A O 1
ATOM 1362 N N . ASN A 1 178 ? 31.677 -9.522 -49.242 1.00 88.44 178 ASN A N 1
ATOM 1363 C CA . ASN A 1 178 ? 32.644 -10.606 -49.176 1.00 88.44 178 ASN A CA 1
ATOM 1364 C C . ASN A 1 178 ? 32.040 -11.754 -48.356 1.00 88.44 178 ASN A C 1
ATOM 1366 O O . ASN A 1 178 ? 31.841 -11.612 -47.156 1.00 88.44 178 ASN A O 1
ATOM 1370 N N . GLN A 1 179 ? 31.768 -12.889 -49.001 1.00 91.19 179 GLN A N 1
ATOM 1371 C CA . GLN A 1 179 ? 31.189 -14.074 -48.350 1.00 91.19 179 GLN A CA 1
ATOM 1372 C C . GLN A 1 179 ? 32.245 -15.094 -47.885 1.00 91.19 179 GLN A C 1
ATOM 1374 O O . GLN A 1 179 ? 31.904 -16.205 -47.491 1.00 91.19 179 GLN A O 1
ATOM 1379 N N . THR A 1 180 ? 33.538 -14.757 -47.950 1.00 92.38 180 THR A N 1
ATOM 1380 C CA . THR A 1 180 ? 34.603 -15.628 -47.425 1.00 92.38 180 THR A CA 1
ATOM 1381 C C . THR A 1 180 ? 34.605 -15.655 -45.894 1.00 92.38 180 THR A C 1
ATOM 1383 O O . THR A 1 180 ? 34.007 -14.800 -45.241 1.00 92.38 180 THR A O 1
ATOM 1386 N N . VAL A 1 181 ? 35.278 -16.644 -45.298 1.00 91.62 181 VAL A N 1
ATOM 1387 C CA . VAL A 1 181 ? 35.365 -16.778 -43.835 1.00 91.62 181 VAL A CA 1
ATOM 1388 C C . VAL A 1 181 ? 36.057 -15.552 -43.235 1.00 91.62 181 VAL A C 1
ATOM 1390 O O . VAL A 1 181 ? 37.174 -15.224 -43.640 1.00 91.62 181 VAL A O 1
ATOM 1393 N N . HIS A 1 182 ? 35.397 -14.904 -42.270 1.00 93.81 182 HIS A N 1
ATOM 1394 C CA . HIS A 1 182 ? 35.952 -13.805 -41.480 1.00 93.81 182 HIS A CA 1
ATOM 1395 C C . HIS A 1 182 ? 36.428 -14.345 -40.129 1.00 93.81 182 HIS A C 1
ATOM 1397 O O . HIS A 1 182 ? 35.644 -14.925 -39.380 1.00 93.81 182 HIS A O 1
ATOM 1403 N N . THR A 1 183 ? 37.704 -14.146 -39.810 1.00 95.88 183 THR A N 1
ATOM 1404 C CA . THR A 1 183 ? 38.321 -14.648 -38.576 1.00 95.88 183 THR A CA 1
ATOM 1405 C C . THR A 1 183 ? 38.615 -13.482 -37.644 1.00 95.88 183 THR A C 1
ATOM 1407 O O . THR A 1 183 ? 39.338 -12.559 -38.019 1.00 95.88 183 THR A O 1
ATOM 1410 N N . PHE A 1 184 ? 38.058 -13.516 -36.433 1.00 97.69 184 PHE A N 1
ATOM 1411 C CA . PHE A 1 184 ? 38.328 -12.517 -35.398 1.00 97.69 184 PHE A CA 1
ATOM 1412 C C . PHE A 1 184 ? 39.792 -12.577 -34.943 1.00 97.69 184 PHE A C 1
ATOM 1414 O O . PHE A 1 184 ? 40.328 -13.660 -34.712 1.00 97.69 184 PHE A O 1
ATOM 1421 N N . ILE A 1 185 ? 40.423 -11.411 -34.798 1.00 98.00 185 ILE A N 1
ATOM 1422 C CA . ILE A 1 185 ? 41.814 -11.270 -34.345 1.00 98.00 185 ILE A CA 1
ATOM 1423 C C . ILE A 1 185 ? 41.882 -10.647 -32.958 1.00 98.00 185 ILE A C 1
ATOM 1425 O O . ILE A 1 185 ? 42.553 -11.177 -32.074 1.00 98.00 185 ILE A O 1
ATOM 1429 N N . SER A 1 186 ? 41.229 -9.503 -32.768 1.00 97.50 186 SER A N 1
ATOM 1430 C CA . SER A 1 186 ? 41.291 -8.753 -31.517 1.00 97.50 186 SER A CA 1
ATOM 1431 C C . SER A 1 186 ? 40.165 -7.733 -31.420 1.00 97.50 186 SER A C 1
ATOM 1433 O O . SER A 1 186 ? 39.529 -7.380 -32.414 1.00 97.50 186 SER A O 1
ATOM 1435 N N . ALA A 1 187 ? 39.954 -7.225 -30.210 1.00 97.19 187 ALA A N 1
ATOM 1436 C CA . ALA A 1 187 ? 39.119 -6.065 -29.964 1.00 97.19 187 ALA A CA 1
ATOM 1437 C C . ALA A 1 187 ? 39.837 -5.074 -29.044 1.00 97.19 187 ALA A C 1
ATOM 1439 O O . ALA A 1 187 ? 40.678 -5.466 -28.231 1.00 97.19 187 ALA A O 1
ATOM 1440 N N . LEU A 1 188 ? 39.496 -3.791 -29.160 1.00 96.25 188 LEU A N 1
ATOM 1441 C CA . LEU A 1 188 ? 39.887 -2.794 -28.168 1.00 96.25 188 LEU A CA 1
ATOM 1442 C C . LEU A 1 188 ? 39.169 -3.069 -26.840 1.00 96.25 188 LEU A C 1
ATOM 1444 O O . LEU A 1 188 ? 38.043 -3.572 -26.820 1.00 96.25 188 LEU A O 1
ATOM 1448 N N . ALA A 1 189 ? 39.815 -2.723 -25.726 1.00 91.81 189 ALA A N 1
ATOM 1449 C CA . ALA A 1 189 ? 39.171 -2.785 -24.419 1.00 91.81 189 ALA A CA 1
ATOM 1450 C C . ALA A 1 189 ? 37.928 -1.882 -24.400 1.00 91.81 189 ALA A C 1
ATOM 1452 O O . ALA A 1 189 ? 37.933 -0.804 -24.998 1.00 91.81 189 ALA A O 1
ATOM 1453 N N . ASP A 1 190 ? 36.883 -2.332 -23.705 1.00 90.81 190 ASP A N 1
ATOM 1454 C CA . ASP A 1 190 ? 35.679 -1.544 -23.417 1.00 90.81 190 ASP A CA 1
ATOM 1455 C C . ASP A 1 190 ? 34.974 -1.011 -24.679 1.00 90.81 190 ASP A C 1
ATOM 1457 O O . ASP A 1 190 ? 34.381 0.071 -24.689 1.00 90.81 190 ASP A O 1
ATOM 1461 N N . CYS A 1 191 ? 35.073 -1.774 -25.773 1.00 91.00 191 CYS A N 1
ATOM 1462 C CA . CYS A 1 191 ? 34.587 -1.397 -27.097 1.00 91.00 191 CYS A CA 1
ATOM 1463 C C . CYS A 1 191 ? 33.080 -1.556 -27.300 1.00 91.00 191 CYS A C 1
ATOM 1465 O O . CYS A 1 191 ? 32.543 -0.996 -28.257 1.00 91.00 191 CYS A O 1
ATOM 1467 N N . ILE A 1 192 ? 32.405 -2.296 -26.422 1.00 92.56 192 ILE A N 1
ATOM 1468 C CA . ILE A 1 192 ? 30.952 -2.435 -26.430 1.00 92.56 192 ILE A CA 1
ATOM 1469 C C . ILE A 1 192 ? 30.390 -1.524 -25.353 1.00 92.56 192 ILE A C 1
ATOM 1471 O O . ILE A 1 192 ? 30.667 -1.717 -24.172 1.00 92.56 192 ILE A O 1
ATOM 1475 N N . ILE A 1 193 ? 29.600 -0.539 -25.770 1.00 86.81 193 ILE A N 1
ATOM 1476 C CA . ILE A 1 193 ? 28.921 0.402 -24.885 1.00 86.81 193 ILE A CA 1
ATOM 1477 C C . ILE A 1 193 ? 27.448 0.028 -24.849 1.00 86.81 193 ILE A C 1
ATOM 1479 O O . ILE A 1 193 ? 26.769 0.017 -25.872 1.00 86.81 193 ILE A O 1
ATOM 1483 N N . SER A 1 194 ? 26.957 -0.286 -23.664 1.00 80.94 194 SER A N 1
ATOM 1484 C CA . SER A 1 194 ? 25.549 -0.530 -23.402 1.00 80.94 194 SER A CA 1
ATOM 1485 C C . SER A 1 194 ? 24.894 0.741 -22.878 1.00 80.94 194 SER A C 1
ATOM 1487 O O . SER A 1 194 ? 25.420 1.377 -21.962 1.00 80.94 194 SER A O 1
ATOM 1489 N N . ASN A 1 195 ? 23.728 1.066 -23.435 1.00 68.62 195 ASN A N 1
ATOM 1490 C CA . ASN A 1 195 ? 22.840 2.114 -22.940 1.00 68.62 195 ASN A CA 1
ATOM 1491 C C . ASN A 1 195 ? 21.883 1.591 -21.847 1.00 68.62 195 ASN A C 1
ATOM 1493 O O . ASN A 1 195 ? 20.967 2.302 -21.453 1.00 68.62 195 ASN A O 1
ATOM 1497 N N . GLU A 1 196 ? 22.063 0.374 -21.317 1.00 66.06 196 GLU A N 1
ATOM 1498 C CA . GLU A 1 196 ? 21.122 -0.205 -20.346 1.00 66.06 196 GLU A CA 1
ATOM 1499 C C . GLU A 1 196 ? 20.929 0.647 -19.087 1.00 66.06 196 GLU A C 1
ATOM 1501 O O . GLU A 1 196 ? 19.864 0.592 -18.471 1.00 66.06 196 GLU A O 1
ATOM 1506 N N . ARG A 1 197 ? 21.938 1.421 -18.656 1.00 68.62 197 ARG A N 1
ATOM 1507 C CA . ARG A 1 197 ? 21.734 2.350 -17.530 1.00 68.62 197 ARG A CA 1
ATOM 1508 C C . ARG A 1 197 ? 20.894 3.551 -17.944 1.00 68.62 197 ARG A C 1
ATOM 1510 O O . ARG A 1 197 ? 20.110 4.005 -17.122 1.00 68.62 197 ARG A O 1
ATOM 1517 N N . HIS A 1 198 ? 21.024 4.017 -19.185 1.00 73.69 198 HIS A N 1
ATOM 1518 C CA . HIS A 1 198 ? 20.189 5.081 -19.738 1.00 73.69 198 HIS A CA 1
ATOM 1519 C C . HIS A 1 198 ? 18.722 4.629 -19.764 1.00 73.69 198 HIS A C 1
ATOM 1521 O O . HIS A 1 198 ? 17.871 5.284 -19.176 1.00 73.69 198 HIS A O 1
ATOM 1527 N N . GLU A 1 199 ? 18.441 3.439 -20.302 1.00 73.94 199 GLU A N 1
ATOM 1528 C CA . GLU A 1 199 ? 17.079 2.881 -20.355 1.00 73.94 199 GLU A CA 1
ATOM 1529 C C . GLU A 1 199 ? 16.485 2.641 -18.951 1.00 73.94 199 GLU A C 1
ATOM 1531 O O . GLU A 1 199 ? 15.300 2.877 -18.711 1.00 73.94 199 GLU A O 1
ATOM 1536 N N . LYS A 1 200 ? 17.303 2.205 -17.980 1.00 76.50 200 LYS A N 1
ATOM 1537 C CA . LYS A 1 200 ? 16.870 2.052 -16.578 1.00 76.50 200 LYS A CA 1
ATOM 1538 C C . LYS A 1 200 ? 16.590 3.401 -15.911 1.00 76.50 200 LYS A C 1
ATOM 1540 O O . LYS A 1 200 ? 15.583 3.514 -15.222 1.00 76.50 200 LYS A O 1
ATOM 1545 N N . CYS A 1 201 ? 17.438 4.404 -16.129 1.00 82.06 201 CYS A N 1
ATOM 1546 C CA . CYS A 1 201 ? 17.267 5.751 -15.584 1.00 82.06 201 CYS A CA 1
ATOM 1547 C C . CYS A 1 201 ? 16.014 6.432 -16.157 1.00 82.06 201 CYS A C 1
ATOM 1549 O O . CYS A 1 201 ? 15.210 6.999 -15.414 1.00 82.06 201 CYS A O 1
ATOM 1551 N N . GLU A 1 202 ? 15.785 6.291 -17.462 1.00 85.19 202 GLU A N 1
ATOM 1552 C CA . GLU A 1 202 ? 14.593 6.787 -18.149 1.00 85.19 202 GLU A CA 1
ATOM 1553 C C . GLU A 1 202 ? 13.316 6.106 -17.624 1.00 85.19 202 GLU A C 1
ATOM 1555 O O . GLU A 1 202 ? 12.322 6.766 -17.304 1.00 85.19 202 GLU A O 1
ATOM 1560 N N . ARG A 1 203 ? 13.352 4.777 -17.459 1.00 84.44 203 ARG A N 1
ATOM 1561 C CA . ARG A 1 203 ? 12.257 3.996 -16.867 1.00 84.44 203 ARG A CA 1
ATOM 1562 C C . ARG A 1 203 ? 11.958 4.435 -15.435 1.00 84.44 203 ARG A C 1
ATOM 1564 O O . ARG A 1 203 ? 10.794 4.637 -15.094 1.00 84.44 203 ARG A O 1
ATOM 1571 N N . ASP A 1 204 ? 12.986 4.575 -14.605 1.00 85.56 204 ASP A N 1
ATOM 1572 C CA . ASP A 1 204 ? 12.839 4.962 -13.201 1.00 85.56 204 ASP A CA 1
ATOM 1573 C C . ASP A 1 204 ? 12.330 6.411 -13.081 1.00 85.56 204 ASP A C 1
ATOM 1575 O O . ASP A 1 204 ? 11.480 6.702 -12.241 1.00 85.56 204 ASP A O 1
ATOM 1579 N N . THR A 1 205 ? 12.731 7.294 -13.999 1.00 90.81 205 THR A N 1
ATOM 1580 C CA . THR A 1 205 ? 12.147 8.638 -14.144 1.00 90.81 205 THR A CA 1
ATOM 1581 C C . THR A 1 205 ? 10.656 8.554 -14.478 1.00 90.81 205 THR A C 1
ATOM 1583 O O . THR A 1 205 ? 9.840 9.220 -13.841 1.00 90.81 205 THR A O 1
ATOM 1586 N N . GLY A 1 206 ? 10.269 7.689 -15.420 1.00 88.31 206 GLY A N 1
ATOM 1587 C CA . GLY A 1 206 ? 8.864 7.437 -15.754 1.00 88.31 206 GLY A CA 1
ATOM 1588 C C . GLY A 1 206 ? 8.045 6.930 -14.564 1.00 88.31 206 GLY A C 1
ATOM 1589 O O . GLY A 1 206 ? 6.918 7.372 -14.357 1.00 88.31 206 GLY A O 1
ATOM 1590 N N . TYR A 1 207 ? 8.631 6.060 -13.747 1.00 87.38 207 TYR A N 1
ATOM 1591 C CA . TYR A 1 207 ? 8.038 5.571 -12.508 1.00 87.38 207 TYR A CA 1
ATOM 1592 C C . TYR A 1 207 ? 7.877 6.655 -11.440 1.00 87.38 207 TYR A C 1
ATOM 1594 O O . TYR A 1 207 ? 6.836 6.706 -10.786 1.00 87.38 207 TYR A O 1
ATOM 1602 N N . ASN A 1 208 ? 8.856 7.547 -11.291 1.00 90.38 208 ASN A N 1
ATOM 1603 C CA . ASN A 1 208 ? 8.750 8.690 -10.384 1.00 90.38 208 ASN A CA 1
ATOM 1604 C C . ASN A 1 208 ? 7.645 9.654 -10.844 1.00 90.38 208 ASN A C 1
ATOM 1606 O O . ASN A 1 208 ? 6.871 10.131 -10.016 1.00 90.38 208 ASN A O 1
ATOM 1610 N N . ILE A 1 209 ? 7.496 9.870 -12.158 1.00 93.44 209 ILE A N 1
ATOM 1611 C CA . ILE A 1 209 ? 6.368 10.627 -12.723 1.00 93.44 209 ILE A CA 1
ATOM 1612 C C . ILE A 1 209 ? 5.034 9.935 -12.413 1.00 93.44 209 ILE A C 1
ATOM 1614 O O . ILE A 1 209 ? 4.100 10.594 -11.959 1.00 93.44 209 ILE A O 1
ATOM 1618 N N . ASP A 1 210 ? 4.928 8.619 -12.616 1.00 86.62 210 ASP A N 1
ATOM 1619 C CA . ASP A 1 210 ? 3.703 7.855 -12.327 1.00 86.62 210 ASP A CA 1
ATOM 1620 C C . ASP A 1 210 ? 3.328 7.903 -10.841 1.00 86.62 210 ASP A C 1
ATOM 1622 O O . ASP A 1 210 ? 2.151 8.018 -10.489 1.00 86.62 210 ASP A O 1
ATOM 1626 N N . ALA A 1 211 ? 4.329 7.860 -9.963 1.00 83.62 211 ALA A N 1
ATOM 1627 C CA . ALA A 1 211 ? 4.146 7.974 -8.527 1.00 83.62 211 ALA A CA 1
ATOM 1628 C C . ALA A 1 211 ? 3.627 9.365 -8.129 1.00 83.62 211 ALA A C 1
ATOM 1630 O O . ALA A 1 211 ? 2.596 9.467 -7.464 1.00 83.62 211 ALA A O 1
ATOM 1631 N N . ILE A 1 212 ? 4.289 10.427 -8.607 1.00 90.19 212 ILE A N 1
ATOM 1632 C CA . ILE A 1 212 ? 3.908 11.822 -8.347 1.00 90.19 212 ILE A CA 1
ATOM 1633 C C . ILE A 1 212 ? 2.512 12.114 -8.899 1.00 90.19 212 ILE A C 1
ATOM 1635 O O . ILE A 1 212 ? 1.682 12.682 -8.200 1.00 90.19 212 ILE A O 1
ATOM 1639 N N . THR A 1 213 ? 2.224 11.724 -10.142 1.00 88.56 213 THR A N 1
ATOM 1640 C CA . THR A 1 213 ? 0.911 11.963 -10.767 1.00 88.56 213 THR A CA 1
ATOM 1641 C C . THR A 1 213 ? -0.202 11.193 -10.072 1.00 88.56 213 THR A C 1
ATOM 1643 O O . THR A 1 213 ? -1.276 11.754 -9.862 1.00 88.56 213 THR A O 1
ATOM 1646 N N . SER A 1 214 ? 0.051 9.955 -9.643 1.00 80.31 214 SER A N 1
ATOM 1647 C CA . SER A 1 214 ? -0.921 9.196 -8.853 1.00 80.31 214 SER A CA 1
ATOM 1648 C C . SER A 1 214 ? -1.225 9.876 -7.520 1.00 80.31 214 SER A C 1
ATOM 1650 O O . SER A 1 214 ? -2.388 9.964 -7.142 1.00 80.31 214 SER A O 1
ATOM 1652 N N . ASP A 1 215 ? -0.211 10.386 -6.828 1.00 82.06 215 ASP A N 1
ATOM 1653 C CA . ASP A 1 215 ? -0.362 11.075 -5.541 1.00 82.06 215 ASP A CA 1
ATOM 1654 C C . ASP A 1 215 ? -0.910 12.513 -5.681 1.00 82.06 215 ASP A C 1
ATOM 1656 O O . ASP A 1 215 ? -1.529 13.046 -4.761 1.00 82.06 215 ASP A O 1
ATOM 1660 N N . LEU A 1 216 ? -0.747 13.153 -6.843 1.00 83.94 216 LEU A N 1
ATOM 1661 C CA . LEU A 1 216 ? -1.418 14.415 -7.176 1.00 83.94 216 LEU A CA 1
ATOM 1662 C C . LEU A 1 216 ? -2.905 14.212 -7.469 1.00 83.94 216 LEU A C 1
ATOM 1664 O O . LEU A 1 216 ? -3.742 14.976 -6.988 1.00 83.94 216 LEU A O 1
ATOM 1668 N N . TYR A 1 217 ? -3.233 13.192 -8.263 1.00 75.69 217 TYR A N 1
ATOM 1669 C CA . TYR A 1 217 ? -4.610 12.909 -8.648 1.00 75.69 217 TYR A CA 1
ATOM 1670 C C . TYR A 1 217 ? -5.413 12.407 -7.455 1.00 75.69 217 TYR A C 1
ATOM 1672 O O . TYR A 1 217 ? -6.457 12.960 -7.129 1.00 75.69 217 TYR A O 1
ATOM 1680 N N . ASN A 1 218 ? -4.896 11.388 -6.774 1.00 64.94 218 ASN A N 1
ATOM 1681 C CA . ASN A 1 218 ? -5.616 10.707 -5.710 1.00 64.94 218 ASN A CA 1
ATOM 1682 C C . ASN A 1 218 ? -5.388 11.350 -4.318 1.00 64.94 218 ASN A C 1
ATOM 1684 O O . ASN A 1 218 ? -6.055 10.967 -3.358 1.00 64.94 218 ASN A O 1
ATOM 1688 N N . GLY A 1 219 ? -4.444 12.292 -4.186 1.00 68.44 219 GLY A N 1
ATOM 1689 C CA . GLY A 1 219 ? -3.986 12.824 -2.898 1.00 68.44 219 GLY A CA 1
ATOM 1690 C C . GLY A 1 219 ? -2.944 11.924 -2.216 1.00 68.44 219 GLY A C 1
ATOM 1691 O O . GLY A 1 219 ? -2.605 10.852 -2.706 1.00 68.44 219 GLY A O 1
ATOM 1692 N N . GLY A 1 220 ? -2.406 12.356 -1.071 1.00 73.44 220 GLY A N 1
ATOM 1693 C CA . GLY A 1 220 ? -1.486 11.527 -0.282 1.00 73.44 220 GLY A CA 1
ATOM 1694 C C . GLY A 1 220 ? -0.104 11.288 -0.921 1.00 73.44 220 GLY A C 1
ATOM 1695 O O . GLY A 1 220 ? 0.239 11.917 -1.913 1.00 73.44 220 GLY A O 1
ATOM 1696 N N . ASN A 1 221 ? 0.753 10.484 -0.289 1.00 77.38 221 ASN A N 1
ATOM 1697 C CA . ASN A 1 221 ? 2.153 10.229 -0.686 1.00 77.38 221 ASN A CA 1
ATOM 1698 C C . ASN A 1 221 ? 2.454 8.727 -0.893 1.00 77.38 221 ASN A C 1
ATOM 1700 O O . ASN A 1 221 ? 3.614 8.304 -0.924 1.00 77.38 221 ASN A O 1
ATOM 1704 N N . SER A 1 222 ? 1.410 7.897 -0.945 1.00 75.00 222 SER A N 1
ATOM 1705 C CA . SER A 1 222 ? 1.548 6.443 -0.892 1.00 75.00 222 SER A CA 1
ATOM 1706 C C . SER A 1 222 ? 2.270 5.854 -2.095 1.00 75.00 222 SER A C 1
ATOM 1708 O O . SER A 1 222 ? 3.090 4.951 -1.909 1.00 75.00 222 SER A O 1
ATOM 1710 N N . LYS A 1 223 ? 2.031 6.371 -3.306 1.00 79.00 223 LYS A N 1
ATOM 1711 C CA . LYS A 1 223 ? 2.704 5.881 -4.512 1.00 79.00 223 LYS A CA 1
ATOM 1712 C C . LYS A 1 223 ? 4.142 6.358 -4.574 1.00 79.00 223 LYS A C 1
ATOM 1714 O O . LYS A 1 223 ? 5.024 5.573 -4.911 1.00 79.00 223 LYS A O 1
ATOM 1719 N N . THR A 1 224 ? 4.401 7.581 -4.138 1.00 83.88 224 THR A N 1
ATOM 1720 C CA . THR A 1 224 ? 5.746 8.138 -3.978 1.00 83.88 224 THR A CA 1
ATOM 1721 C C . THR A 1 224 ? 6.565 7.301 -2.998 1.00 83.88 224 THR A C 1
ATOM 1723 O O . THR A 1 224 ? 7.684 6.911 -3.319 1.00 83.88 224 THR A O 1
ATOM 1726 N N . ILE A 1 225 ? 5.997 6.917 -1.849 1.00 78.75 225 ILE A N 1
ATOM 1727 C CA . ILE A 1 225 ? 6.662 6.025 -0.885 1.00 78.75 225 ILE A CA 1
ATOM 1728 C C . ILE A 1 225 ? 6.831 4.603 -1.445 1.00 78.75 225 ILE A C 1
ATOM 1730 O O . ILE A 1 225 ? 7.877 3.986 -1.242 1.00 78.75 225 ILE A O 1
ATOM 1734 N N . GLU A 1 226 ? 5.824 4.054 -2.133 1.00 77.81 226 GLU A N 1
ATOM 1735 C CA . GLU A 1 226 ? 5.899 2.725 -2.761 1.00 77.81 226 GLU A CA 1
ATOM 1736 C C . GLU A 1 226 ? 7.059 2.641 -3.762 1.00 77.81 226 GLU A C 1
ATOM 1738 O O . GLU A 1 226 ? 7.823 1.675 -3.746 1.00 77.81 226 GLU A O 1
ATOM 1743 N N . TYR A 1 227 ? 7.222 3.664 -4.601 1.00 77.69 227 TYR A N 1
ATOM 1744 C CA . TYR A 1 227 ? 8.306 3.721 -5.574 1.00 77.69 227 TYR A CA 1
ATOM 1745 C C . TYR A 1 227 ? 9.655 4.049 -4.939 1.00 77.69 227 TYR A C 1
ATOM 1747 O O . TYR A 1 227 ? 10.639 3.391 -5.272 1.00 77.69 227 TYR A O 1
ATOM 1755 N N . ALA A 1 228 ? 9.703 4.953 -3.958 1.00 82.06 228 ALA A N 1
ATOM 1756 C CA . ALA A 1 228 ? 10.921 5.243 -3.205 1.00 82.06 228 ALA A CA 1
ATOM 1757 C C . ALA A 1 228 ? 11.517 3.981 -2.549 1.00 82.06 228 ALA A C 1
ATOM 1759 O O . ALA A 1 228 ? 12.734 3.788 -2.542 1.00 82.06 228 ALA A O 1
ATOM 1760 N N . LYS A 1 229 ? 10.665 3.065 -2.063 1.00 79.12 229 LYS A N 1
ATOM 1761 C CA . LYS A 1 229 ? 11.092 1.772 -1.500 1.00 79.12 229 LYS A CA 1
ATOM 1762 C C . LYS A 1 229 ? 11.829 0.886 -2.501 1.00 79.12 229 LYS A C 1
ATOM 1764 O O . LYS A 1 229 ? 12.671 0.105 -2.079 1.00 79.12 229 LYS A O 1
ATOM 1769 N N . LYS A 1 230 ? 11.558 0.990 -3.807 1.00 76.69 230 LYS A N 1
ATOM 1770 C CA . LYS A 1 230 ? 12.199 0.135 -4.823 1.00 76.69 230 LYS A CA 1
ATOM 1771 C C . LYS A 1 230 ? 13.704 0.387 -4.954 1.00 76.69 230 LYS A C 1
ATOM 1773 O O . LYS A 1 230 ? 14.413 -0.485 -5.452 1.00 76.69 230 LYS A O 1
ATOM 1778 N N . TYR A 1 231 ? 14.207 1.522 -4.464 1.00 75.38 231 TYR A N 1
ATOM 1779 C CA . TYR A 1 231 ? 15.642 1.805 -4.408 1.00 75.38 231 TYR A CA 1
ATOM 1780 C C . TYR A 1 231 ? 16.379 1.042 -3.293 1.00 75.38 231 TYR A C 1
ATOM 1782 O O . TYR A 1 231 ? 17.608 1.078 -3.273 1.00 75.38 231 TYR A O 1
ATOM 1790 N N . TRP A 1 232 ? 15.677 0.337 -2.395 1.00 73.50 232 TRP A N 1
ATOM 1791 C CA . TRP A 1 232 ? 16.279 -0.316 -1.228 1.00 73.50 232 TRP A CA 1
ATOM 1792 C C . TRP A 1 232 ? 15.717 -1.718 -0.945 1.00 73.50 232 TRP A C 1
ATOM 1794 O O . TRP A 1 232 ? 14.512 -1.953 -0.980 1.00 73.50 232 TRP A O 1
ATOM 1804 N N . GLU A 1 233 ? 16.598 -2.636 -0.548 1.00 68.62 233 GLU A N 1
ATOM 1805 C CA . GLU A 1 233 ? 16.285 -3.955 0.009 1.00 68.62 233 GLU A CA 1
ATOM 1806 C C . GLU A 1 233 ? 16.850 -4.058 1.435 1.00 68.62 233 GLU A C 1
ATOM 1808 O O . GLU A 1 233 ? 18.034 -4.322 1.664 1.00 68.62 233 GLU A O 1
ATOM 1813 N N . GLY A 1 234 ? 16.000 -3.814 2.437 1.00 68.12 234 GLY A N 1
ATOM 1814 C CA . GLY A 1 234 ? 16.443 -3.717 3.831 1.00 68.12 234 GLY A CA 1
ATOM 1815 C C . GLY A 1 234 ? 17.373 -2.515 4.035 1.00 68.12 234 GLY A C 1
ATOM 1816 O O . GLY A 1 234 ? 16.966 -1.379 3.814 1.00 68.12 234 GLY A O 1
ATOM 1817 N N . THR A 1 235 ? 18.615 -2.754 4.466 1.00 72.12 235 THR A N 1
ATOM 1818 C CA . THR A 1 235 ? 19.655 -1.712 4.594 1.00 72.12 235 THR A CA 1
ATOM 1819 C C . THR A 1 235 ? 20.527 -1.571 3.344 1.00 72.12 235 THR A C 1
ATOM 1821 O O . THR A 1 235 ? 21.455 -0.767 3.350 1.00 72.12 235 THR A O 1
ATOM 1824 N N . ASN A 1 236 ? 20.285 -2.372 2.302 1.00 70.00 236 ASN A N 1
ATOM 1825 C CA . ASN A 1 236 ? 21.092 -2.371 1.086 1.00 70.00 236 ASN A CA 1
ATOM 1826 C C . ASN A 1 236 ? 20.413 -1.529 0.007 1.00 70.00 236 ASN A C 1
ATOM 1828 O O . ASN A 1 236 ? 19.228 -1.699 -0.268 1.00 70.00 236 ASN A O 1
ATOM 1832 N N . SER A 1 237 ? 21.174 -0.633 -0.613 1.00 80.31 237 SER A N 1
ATOM 1833 C CA . SER A 1 237 ? 20.731 0.121 -1.784 1.00 80.31 237 SER A CA 1
ATOM 1834 C C . SER A 1 237 ? 20.745 -0.780 -3.022 1.00 80.31 237 SER A C 1
ATOM 1836 O O . SER A 1 237 ? 21.724 -1.487 -3.259 1.00 80.31 237 SER A O 1
ATOM 1838 N N . ASN A 1 238 ? 19.689 -0.706 -3.831 1.00 79.12 238 ASN A N 1
ATOM 1839 C CA . ASN A 1 238 ? 19.622 -1.319 -5.162 1.00 79.12 238 ASN A CA 1
ATOM 1840 C C . ASN A 1 238 ? 20.401 -0.511 -6.214 1.00 79.12 238 ASN A C 1
ATOM 1842 O O . ASN A 1 238 ? 20.658 -1.008 -7.310 1.00 79.12 238 ASN A O 1
ATOM 1846 N N . LEU A 1 239 ? 20.799 0.721 -5.882 1.00 79.62 239 LEU A N 1
ATOM 1847 C CA . LEU A 1 239 ? 21.787 1.494 -6.635 1.00 79.62 239 LEU A CA 1
ATOM 1848 C C . LEU A 1 239 ? 23.195 1.048 -6.232 1.00 79.62 239 LEU A C 1
ATOM 1850 O O . LEU A 1 239 ? 23.461 0.834 -5.045 1.00 79.62 239 LEU A O 1
ATOM 1854 N N . ALA A 1 240 ? 24.101 0.922 -7.202 1.00 71.50 240 ALA A N 1
ATOM 1855 C CA . ALA A 1 240 ? 25.372 0.223 -7.026 1.00 71.50 240 ALA A CA 1
ATOM 1856 C C . ALA A 1 240 ? 26.360 0.955 -6.105 1.00 71.50 240 ALA A C 1
ATOM 1858 O O . ALA A 1 240 ? 27.280 0.328 -5.579 1.00 71.50 240 ALA A O 1
ATOM 1859 N N . ASN A 1 241 ? 26.226 2.276 -5.941 1.00 79.88 241 ASN A N 1
ATOM 1860 C CA . ASN A 1 241 ? 27.092 3.099 -5.093 1.00 79.88 241 ASN A CA 1
ATOM 1861 C C . ASN A 1 241 ? 26.487 4.495 -4.829 1.00 79.88 241 ASN A C 1
ATOM 1863 O O . ASN A 1 241 ? 25.489 4.891 -5.431 1.00 79.88 241 ASN A O 1
ATOM 1867 N N . ALA A 1 242 ? 27.142 5.270 -3.959 1.00 82.31 242 ALA A N 1
ATOM 1868 C CA . ALA A 1 242 ? 26.740 6.636 -3.617 1.00 82.31 242 ALA A CA 1
ATOM 1869 C C . ALA A 1 242 ? 26.749 7.608 -4.816 1.00 82.31 242 ALA A C 1
ATOM 1871 O O . ALA A 1 242 ? 26.001 8.582 -4.831 1.00 82.31 242 ALA A O 1
ATOM 1872 N N . THR A 1 243 ? 27.570 7.359 -5.841 1.00 84.88 243 THR A N 1
ATOM 1873 C CA . THR A 1 243 ? 27.574 8.177 -7.061 1.00 84.88 243 THR A CA 1
ATOM 1874 C C . THR A 1 243 ? 26.279 7.982 -7.851 1.00 84.88 243 THR A C 1
ATOM 1876 O O . THR A 1 243 ? 25.689 8.964 -8.289 1.00 84.88 243 THR A O 1
ATOM 1879 N N . GLU A 1 244 ? 25.784 6.748 -7.964 1.00 82.56 244 GLU A N 1
ATOM 1880 C CA . GLU A 1 244 ? 24.490 6.460 -8.598 1.00 82.56 244 GLU A CA 1
ATOM 1881 C C . GLU A 1 244 ? 23.307 7.036 -7.807 1.00 82.56 244 GLU A C 1
ATOM 1883 O O . GLU A 1 244 ? 22.377 7.566 -8.411 1.00 82.56 244 GLU A O 1
ATOM 1888 N N . GLN A 1 245 ? 23.368 7.030 -6.471 1.00 86.06 245 GLN A N 1
ATOM 1889 C CA . GLN A 1 245 ? 22.381 7.720 -5.625 1.00 86.06 245 GLN A CA 1
ATOM 1890 C C . GLN A 1 245 ? 22.351 9.229 -5.902 1.00 86.06 245 GLN A C 1
ATOM 1892 O O . GLN A 1 245 ? 21.281 9.808 -6.078 1.00 86.06 245 GLN A O 1
ATOM 1897 N N . ASN A 1 246 ? 23.522 9.863 -6.014 1.00 89.12 246 ASN A N 1
ATOM 1898 C CA . ASN A 1 246 ? 23.612 11.284 -6.348 1.00 89.12 246 ASN A CA 1
ATOM 1899 C C . ASN A 1 246 ? 23.061 11.586 -7.746 1.00 89.12 246 ASN A C 1
ATOM 1901 O O . ASN A 1 246 ? 22.383 12.596 -7.926 1.00 89.12 246 ASN A O 1
ATOM 1905 N N . TYR A 1 247 ? 23.313 10.720 -8.731 1.00 89.69 247 TYR A N 1
ATOM 1906 C CA . TYR A 1 247 ? 22.742 10.875 -10.068 1.00 89.69 247 TYR A CA 1
ATOM 1907 C C . TYR A 1 247 ? 21.217 10.759 -10.066 1.00 89.69 247 TYR A C 1
ATOM 1909 O O . TYR A 1 247 ? 20.561 11.613 -10.657 1.00 89.69 247 TYR A O 1
ATOM 1917 N N . ALA A 1 248 ? 20.646 9.798 -9.336 1.00 88.69 248 ALA A N 1
ATOM 1918 C CA . ALA A 1 248 ? 19.195 9.680 -9.189 1.00 88.69 248 ALA A CA 1
ATOM 1919 C C . ALA A 1 248 ? 18.571 10.947 -8.570 1.00 88.69 248 ALA A C 1
ATOM 1921 O O . ALA A 1 248 ? 17.560 11.447 -9.061 1.00 88.69 248 ALA A O 1
ATOM 1922 N N . VAL A 1 249 ? 19.212 11.533 -7.553 1.00 91.69 249 VAL A N 1
ATOM 1923 C CA . VAL A 1 249 ? 18.767 12.801 -6.945 1.00 91.69 249 VAL A CA 1
ATOM 1924 C C . VAL A 1 249 ? 18.852 13.971 -7.928 1.00 91.69 249 VAL A C 1
ATOM 1926 O O . VAL A 1 249 ? 17.940 14.794 -7.985 1.00 91.69 249 VAL A O 1
ATOM 1929 N N . LEU A 1 250 ? 19.926 14.064 -8.716 1.00 93.94 250 LEU A N 1
ATOM 1930 C CA . LEU A 1 250 ? 20.086 15.113 -9.729 1.00 93.94 250 LEU A CA 1
ATOM 1931 C C . LEU A 1 250 ? 19.009 15.023 -10.816 1.00 93.94 250 LEU A C 1
ATOM 1933 O O . LEU A 1 250 ? 18.426 16.043 -11.182 1.00 93.94 250 LEU A O 1
ATOM 1937 N N . VAL A 1 251 ? 18.713 13.808 -11.280 1.00 93.81 251 VAL A N 1
ATOM 1938 C CA . VAL A 1 251 ? 17.638 13.518 -12.238 1.00 93.81 251 VAL A CA 1
ATOM 1939 C C . VAL A 1 251 ? 16.277 13.914 -11.663 1.00 93.81 251 VAL A C 1
ATOM 1941 O O . VAL A 1 251 ? 15.538 14.659 -12.306 1.00 93.81 251 VAL A O 1
ATOM 1944 N N . ASN A 1 252 ? 15.970 13.516 -10.425 1.00 94.25 252 ASN A N 1
ATOM 1945 C CA . ASN A 1 252 ? 14.726 13.897 -9.751 1.00 94.25 252 ASN A CA 1
ATOM 1946 C C . ASN A 1 252 ? 14.606 15.416 -9.580 1.00 94.25 252 ASN A C 1
ATOM 1948 O O . ASN A 1 252 ? 13.557 15.985 -9.861 1.00 94.25 252 ASN A O 1
ATOM 1952 N N . ASN A 1 253 ? 15.674 16.098 -9.166 1.00 95.81 253 ASN A N 1
ATOM 1953 C CA . ASN A 1 253 ? 15.666 17.555 -9.028 1.00 95.81 253 ASN A CA 1
ATOM 1954 C C . ASN A 1 253 ? 15.384 18.243 -10.363 1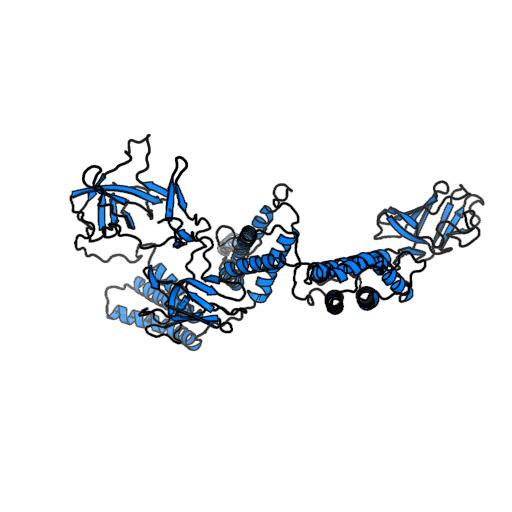.00 95.81 253 ASN A C 1
ATOM 1956 O O . ASN A 1 253 ? 14.586 19.180 -10.410 1.00 95.81 253 ASN A O 1
ATOM 1960 N N . LYS A 1 254 ? 15.992 17.753 -11.451 1.00 96.12 254 LYS A N 1
ATOM 1961 C CA . LYS A 1 254 ? 15.744 18.308 -12.780 1.00 96.12 254 LYS A CA 1
ATOM 1962 C C . LYS A 1 254 ? 14.314 18.057 -13.247 1.00 96.12 254 LYS A C 1
ATOM 1964 O O . LYS A 1 254 ? 13.686 18.962 -13.787 1.00 96.12 254 LYS A O 1
ATOM 1969 N N . LEU A 1 255 ? 13.780 16.866 -12.991 1.00 97.12 255 LEU A N 1
ATOM 1970 C CA . LEU A 1 255 ? 12.384 16.541 -13.267 1.00 97.12 255 LEU A CA 1
ATOM 1971 C C . LEU A 1 255 ? 11.432 17.515 -12.552 1.00 97.12 255 LEU A C 1
ATOM 1973 O O . LEU A 1 255 ? 10.531 18.070 -13.180 1.00 97.12 255 LEU A O 1
ATOM 1977 N N . ILE A 1 256 ? 11.649 17.755 -11.256 1.00 97.06 256 ILE A N 1
ATOM 1978 C CA . ILE A 1 256 ? 10.809 18.649 -10.447 1.00 97.06 256 ILE A CA 1
ATOM 1979 C C . ILE A 1 256 ? 10.919 20.107 -10.902 1.00 97.06 256 ILE A C 1
ATOM 1981 O O . ILE A 1 256 ? 9.901 20.796 -10.940 1.00 97.06 256 ILE A O 1
ATOM 1985 N N . GLU A 1 257 ? 12.109 20.567 -11.297 1.00 96.12 257 GLU A N 1
ATOM 1986 C CA . GLU A 1 257 ? 12.313 21.889 -11.907 1.00 96.12 257 GLU A CA 1
ATOM 1987 C C . GLU A 1 257 ? 11.444 22.052 -13.163 1.00 96.12 257 GLU A C 1
ATOM 1989 O O . GLU A 1 257 ? 10.642 22.985 -13.249 1.00 96.12 257 GLU A O 1
ATOM 1994 N N . ILE A 1 258 ? 11.541 21.112 -14.112 1.00 96.81 258 ILE A N 1
ATOM 1995 C CA . ILE A 1 258 ? 10.794 21.192 -15.375 1.00 96.81 258 ILE A CA 1
ATOM 1996 C C . ILE A 1 258 ? 9.283 21.140 -15.108 1.00 96.81 258 ILE A C 1
ATOM 1998 O O . ILE A 1 258 ? 8.528 21.947 -15.659 1.00 96.81 258 ILE A O 1
ATOM 2002 N N . ILE A 1 259 ? 8.827 20.244 -14.222 1.00 97.31 259 ILE A N 1
ATOM 2003 C CA . ILE A 1 259 ? 7.411 20.158 -13.846 1.00 97.31 259 ILE A CA 1
ATOM 2004 C C . ILE A 1 259 ? 6.929 21.488 -13.257 1.00 97.31 259 ILE A C 1
ATOM 2006 O O . ILE A 1 259 ? 5.964 22.067 -13.758 1.00 97.31 259 ILE A O 1
ATOM 2010 N N . ASN A 1 260 ? 7.593 21.993 -12.217 1.00 96.38 260 ASN A N 1
ATOM 2011 C CA . ASN A 1 260 ? 7.119 23.153 -11.471 1.00 96.38 260 ASN A CA 1
ATOM 2012 C C . ASN A 1 260 ? 7.168 24.449 -12.273 1.00 96.38 260 ASN A C 1
ATOM 2014 O O . ASN A 1 260 ? 6.261 25.273 -12.136 1.00 96.38 260 ASN A O 1
ATOM 2018 N N . ASP A 1 261 ? 8.205 24.655 -13.077 1.00 95.62 261 ASP A N 1
ATOM 2019 C CA . ASP A 1 261 ? 8.445 25.952 -13.708 1.00 95.62 261 ASP A CA 1
ATOM 2020 C C . ASP A 1 261 ? 7.906 26.048 -15.130 1.00 95.62 261 ASP A C 1
ATOM 2022 O O . ASP A 1 261 ? 7.652 27.165 -15.586 1.00 95.62 261 ASP A O 1
ATOM 2026 N N . TYR A 1 262 ? 7.636 24.913 -15.785 1.00 96.19 262 TYR A N 1
ATOM 2027 C CA . TYR A 1 262 ? 7.244 24.877 -17.197 1.00 96.19 262 TYR A CA 1
ATOM 2028 C C . TYR A 1 262 ? 5.966 24.086 -17.453 1.00 96.19 262 TYR A C 1
ATOM 2030 O O . TYR A 1 262 ? 5.097 24.570 -18.177 1.00 96.19 262 TYR A O 1
ATOM 2038 N N . ILE A 1 263 ? 5.796 22.906 -16.847 1.00 96.94 263 ILE A N 1
ATOM 2039 C CA . ILE A 1 263 ? 4.578 22.108 -17.064 1.00 96.94 263 ILE A CA 1
ATOM 2040 C C . ILE A 1 263 ? 3.390 22.709 -16.309 1.00 96.94 263 ILE A C 1
ATOM 2042 O O . ILE A 1 263 ? 2.374 23.031 -16.917 1.00 96.94 263 ILE A O 1
ATOM 2046 N N . LEU A 1 264 ? 3.525 22.933 -14.998 1.00 95.19 264 LEU A N 1
ATOM 2047 C CA . LEU A 1 264 ? 2.439 23.445 -14.152 1.00 95.19 264 LEU A CA 1
ATOM 2048 C C . LEU A 1 264 ? 2.065 24.905 -14.458 1.00 95.19 264 LEU A C 1
ATOM 2050 O O . LEU A 1 264 ? 0.954 25.343 -14.166 1.00 95.19 264 LEU A O 1
ATOM 2054 N N . THR A 1 265 ? 2.988 25.669 -15.042 1.00 94.38 265 THR A N 1
ATOM 2055 C CA . THR A 1 265 ? 2.789 27.071 -15.448 1.00 94.38 265 THR A CA 1
ATOM 2056 C C . THR A 1 265 ? 2.410 27.221 -16.918 1.00 94.38 265 THR A C 1
ATOM 2058 O O . THR A 1 265 ? 2.207 28.349 -17.363 1.00 94.38 265 THR A O 1
ATOM 2061 N N . ASN A 1 266 ? 2.377 26.119 -17.675 1.00 93.25 266 ASN A N 1
ATOM 2062 C CA . ASN A 1 266 ? 2.229 26.122 -19.127 1.00 93.25 266 ASN A CA 1
ATOM 2063 C C . ASN A 1 266 ? 3.195 27.111 -19.829 1.00 93.25 266 ASN A C 1
ATOM 2065 O O . ASN A 1 266 ? 2.823 27.864 -20.731 1.00 93.25 266 ASN A O 1
ATOM 2069 N N . THR A 1 267 ? 4.448 27.153 -19.365 1.00 94.62 267 THR A N 1
ATOM 2070 C CA . THR A 1 267 ? 5.518 27.980 -19.944 1.00 94.62 267 THR A CA 1
ATOM 2071 C C . THR A 1 267 ? 6.347 27.138 -20.908 1.00 94.62 267 THR A C 1
ATOM 2073 O O . THR A 1 267 ? 6.689 25.997 -20.603 1.00 94.62 267 THR A O 1
ATOM 2076 N N . ALA A 1 268 ? 6.685 27.692 -22.074 1.00 93.00 268 ALA A N 1
ATOM 2077 C CA . ALA A 1 268 ? 7.434 26.970 -23.100 1.00 93.00 268 ALA A CA 1
ATOM 2078 C C . ALA A 1 268 ? 8.860 26.612 -22.638 1.00 93.00 268 ALA A C 1
ATOM 2080 O O . ALA A 1 268 ? 9.614 27.484 -22.200 1.00 93.00 268 ALA A O 1
ATOM 2081 N N . TRP A 1 269 ? 9.238 25.342 -22.784 1.00 93.75 269 TRP A N 1
ATOM 2082 C CA . TRP A 1 269 ? 10.588 24.831 -22.541 1.00 93.75 269 TRP A CA 1
ATOM 2083 C C . TRP A 1 269 ? 11.436 24.840 -23.823 1.00 93.75 269 TRP A C 1
ATOM 2085 O O . TRP A 1 269 ? 10.933 24.626 -24.926 1.00 93.75 269 TRP A O 1
ATOM 2095 N N . THR A 1 270 ? 12.745 25.062 -23.684 1.00 92.81 270 THR A N 1
ATOM 2096 C CA . THR A 1 270 ? 13.707 24.956 -24.795 1.00 92.81 270 THR A CA 1
ATOM 2097 C C . THR A 1 270 ? 14.400 23.600 -24.741 1.00 92.81 270 THR A C 1
ATOM 2099 O O . THR A 1 270 ? 15.200 23.366 -23.843 1.00 92.81 270 THR A O 1
ATOM 2102 N N . THR A 1 271 ? 14.089 22.720 -25.694 1.00 88.94 271 THR A N 1
ATOM 2103 C CA . THR A 1 271 ? 14.540 21.320 -25.671 1.00 88.94 271 THR A CA 1
ATOM 2104 C C . THR A 1 271 ? 16.053 21.151 -25.846 1.00 88.94 271 THR A C 1
ATOM 2106 O O . THR A 1 271 ? 16.678 21.800 -26.688 1.00 88.94 271 THR A O 1
ATOM 2109 N N . ALA A 1 272 ? 16.621 20.247 -25.053 1.00 85.75 272 ALA A N 1
ATOM 2110 C CA . ALA A 1 272 ? 17.986 19.743 -25.120 1.00 85.75 272 ALA A CA 1
ATOM 2111 C C . ALA A 1 272 ? 18.096 18.441 -25.938 1.00 85.75 272 ALA A C 1
ATOM 2113 O O . ALA A 1 272 ? 19.200 17.927 -26.112 1.00 85.75 272 ALA A O 1
ATOM 2114 N N . GLN A 1 273 ? 16.979 17.903 -26.438 1.00 82.00 273 GLN A N 1
ATOM 2115 C CA . GLN A 1 273 ? 16.946 16.667 -27.220 1.00 82.00 273 GLN A CA 1
ATOM 2116 C C . GLN A 1 273 ? 17.668 16.827 -28.564 1.00 82.00 273 GLN A C 1
ATOM 2118 O O . GLN A 1 273 ? 17.434 17.783 -29.312 1.00 82.00 273 GLN A O 1
ATOM 2123 N N . VAL A 1 274 ? 18.520 15.855 -28.904 1.00 74.00 274 VAL A N 1
ATOM 2124 C CA . VAL A 1 274 ? 19.235 15.808 -30.187 1.00 74.00 274 VAL A CA 1
ATOM 2125 C C . VAL A 1 274 ? 19.260 14.368 -30.729 1.00 74.00 274 VAL A C 1
ATOM 2127 O O . VAL A 1 274 ? 20.071 13.568 -30.263 1.00 74.00 274 VAL A O 1
ATOM 2130 N N . PRO A 1 275 ? 18.447 14.022 -31.750 1.00 74.69 275 PRO A N 1
ATOM 2131 C CA . PRO A 1 275 ? 17.379 14.828 -32.351 1.00 74.69 275 PRO A CA 1
ATOM 2132 C C . PRO A 1 275 ? 16.166 14.977 -31.417 1.00 74.69 275 PRO A C 1
ATOM 2134 O O . PRO A 1 275 ? 15.982 14.185 -30.501 1.00 74.69 275 PRO A O 1
ATOM 2137 N N . VAL A 1 276 ? 15.313 15.969 -31.686 1.00 77.38 276 VAL A N 1
ATOM 2138 C CA . VAL A 1 276 ? 14.035 16.133 -30.975 1.00 77.38 276 VAL A CA 1
ATOM 2139 C C . VAL A 1 276 ? 13.101 14.980 -31.338 1.00 77.38 276 VAL A C 1
ATOM 2141 O O . VAL A 1 276 ? 12.779 14.796 -32.514 1.00 77.38 276 VAL A O 1
ATOM 2144 N N . VAL A 1 277 ? 12.674 14.221 -30.332 1.00 80.19 277 VAL A N 1
ATOM 2145 C CA . VAL A 1 277 ? 11.798 13.046 -30.474 1.00 80.19 277 VAL A CA 1
ATOM 2146 C C . VAL A 1 277 ? 10.415 13.284 -29.875 1.00 80.19 277 VAL A C 1
ATOM 2148 O O . VAL A 1 277 ? 9.424 12.798 -30.420 1.00 80.19 277 VAL A O 1
ATOM 2151 N N . THR A 1 278 ? 10.322 14.098 -28.827 1.00 89.19 278 THR A N 1
ATOM 2152 C CA . THR A 1 278 ? 9.062 14.478 -28.181 1.00 89.19 278 THR A CA 1
ATOM 2153 C C . THR A 1 278 ? 8.985 15.985 -27.970 1.00 89.19 278 THR A C 1
ATOM 2155 O O . THR A 1 278 ? 9.987 16.692 -27.901 1.00 89.19 278 THR A O 1
ATOM 2158 N N . THR A 1 279 ? 7.764 16.513 -27.892 1.00 91.50 279 THR A N 1
ATOM 2159 C CA . THR A 1 279 ? 7.511 17.951 -27.739 1.00 91.50 279 THR A CA 1
ATOM 2160 C C . THR A 1 279 ? 6.609 18.213 -26.546 1.00 91.50 279 THR A C 1
ATOM 2162 O O . THR A 1 279 ? 5.648 17.473 -26.334 1.00 91.50 279 THR A O 1
ATOM 2165 N N . GLN A 1 280 ? 6.868 19.301 -25.821 1.00 95.44 280 GLN A N 1
ATOM 2166 C CA . GLN A 1 280 ? 6.011 19.755 -24.729 1.00 95.44 280 GLN A CA 1
ATOM 2167 C C . GLN A 1 280 ? 4.577 20.015 -25.220 1.00 95.44 280 GLN A C 1
ATOM 2169 O O . GLN A 1 280 ? 4.354 20.706 -26.216 1.00 95.44 280 GLN A O 1
ATOM 2174 N N . ASN A 1 281 ? 3.594 19.507 -24.484 1.00 91.88 281 ASN A N 1
ATOM 2175 C CA . ASN A 1 281 ? 2.187 19.828 -24.650 1.00 91.88 281 ASN A CA 1
ATOM 2176 C C . ASN A 1 281 ? 1.819 21.055 -23.802 1.00 91.88 281 ASN A C 1
ATOM 2178 O O . ASN A 1 281 ? 1.840 20.998 -22.571 1.00 91.88 281 ASN A O 1
ATOM 2182 N N . THR A 1 282 ? 1.429 22.136 -24.479 1.00 91.69 282 THR A N 1
ATOM 2183 C CA . THR A 1 282 ? 1.024 23.421 -23.886 1.00 91.69 282 THR A CA 1
ATOM 2184 C C . THR A 1 282 ? -0.483 23.700 -23.992 1.00 91.69 282 THR A C 1
ATOM 2186 O O . THR A 1 282 ? -0.938 24.831 -23.833 1.00 91.69 282 THR A O 1
ATOM 2189 N N . SER A 1 283 ? -1.293 22.677 -24.283 1.00 87.81 283 SER A N 1
ATOM 2190 C CA . SER A 1 283 ? -2.746 22.823 -24.484 1.00 87.81 283 SER A CA 1
ATOM 2191 C C . SER A 1 283 ? -3.573 22.669 -23.201 1.00 87.81 283 SER A C 1
ATOM 2193 O O . SER A 1 283 ? -4.779 22.904 -23.226 1.00 87.81 283 SER A O 1
ATOM 2195 N N . ASN A 1 284 ? -2.949 22.265 -22.091 1.00 82.12 284 ASN A N 1
ATOM 2196 C CA . ASN A 1 284 ? -3.621 22.048 -20.809 1.00 82.12 284 ASN A CA 1
ATOM 2197 C C . ASN A 1 284 ? -3.816 23.359 -20.021 1.00 82.12 284 ASN A C 1
ATOM 2199 O O . ASN A 1 284 ? -3.052 24.314 -20.209 1.00 82.12 284 ASN A O 1
ATOM 2203 N N . PRO A 1 285 ? -4.827 23.422 -19.133 1.00 85.69 285 PRO A N 1
ATOM 2204 C CA . PRO A 1 285 ? -4.992 24.542 -18.211 1.00 85.69 285 PRO A CA 1
ATOM 2205 C C . PRO A 1 285 ? -3.782 24.699 -17.277 1.00 85.69 285 PRO A C 1
ATOM 2207 O O . PRO A 1 285 ? -2.986 23.778 -17.091 1.00 85.69 285 PRO A O 1
ATOM 2210 N N . LEU A 1 286 ? -3.642 25.895 -16.697 1.00 90.81 286 LEU A N 1
ATOM 2211 C CA . LEU A 1 286 ? -2.673 26.134 -15.627 1.00 90.81 286 LEU A CA 1
ATOM 2212 C C . LEU A 1 286 ? -3.013 25.252 -14.427 1.00 90.81 286 LEU A C 1
ATOM 2214 O O . LEU A 1 286 ? -4.185 25.110 -14.085 1.00 90.81 286 LEU A O 1
ATOM 2218 N N . ALA A 1 287 ? -1.988 24.715 -13.772 1.00 89.38 287 ALA A N 1
ATOM 2219 C CA . ALA A 1 287 ? -2.176 23.898 -12.587 1.00 89.38 287 ALA A CA 1
ATOM 2220 C C . ALA A 1 287 ? -2.773 24.697 -11.421 1.00 89.38 287 ALA A C 1
ATOM 2222 O O . ALA A 1 287 ? -2.630 25.921 -11.317 1.00 89.38 287 ALA A O 1
ATOM 2223 N N . GLU A 1 288 ? -3.398 23.980 -10.496 1.00 90.06 288 GLU A N 1
ATOM 2224 C CA . GLU A 1 288 ? -4.058 24.559 -9.340 1.00 90.06 288 GLU A CA 1
ATOM 2225 C C . GLU A 1 288 ? -3.068 25.223 -8.375 1.00 90.06 288 GLU A C 1
ATOM 2227 O O . GLU A 1 288 ? -1.873 24.912 -8.295 1.00 90.06 288 GLU A O 1
ATOM 2232 N N . SER A 1 289 ? -3.601 26.131 -7.557 1.00 80.94 289 SER A N 1
ATOM 2233 C CA . SER A 1 289 ? -2.836 26.750 -6.475 1.00 80.94 289 SER A CA 1
ATOM 2234 C C . SER A 1 289 ? -2.287 25.675 -5.526 1.00 80.94 289 SER A C 1
ATOM 2236 O O . SER A 1 289 ? -3.013 24.779 -5.109 1.00 80.94 289 SER A O 1
ATOM 2238 N N . ASN A 1 290 ? -1.005 25.783 -5.163 1.00 83.75 290 ASN A N 1
ATOM 2239 C CA . ASN A 1 290 ? -0.230 24.816 -4.364 1.00 83.75 290 ASN A CA 1
ATOM 2240 C C . ASN A 1 290 ? 0.202 23.510 -5.055 1.00 83.75 290 ASN A C 1
ATOM 2242 O O . ASN A 1 290 ? 0.987 22.784 -4.444 1.00 83.75 290 ASN A O 1
ATOM 2246 N N . ALA A 1 291 ? -0.176 23.235 -6.310 1.00 86.62 291 ALA A N 1
ATOM 2247 C CA . ALA A 1 291 ? 0.319 22.050 -7.026 1.00 86.62 291 ALA A CA 1
ATOM 2248 C C . ALA A 1 291 ? 1.863 22.000 -7.066 1.00 86.62 291 ALA A C 1
ATOM 2250 O O . ALA A 1 291 ? 2.461 20.953 -6.833 1.00 86.62 291 ALA A O 1
ATOM 2251 N N . LYS A 1 292 ? 2.522 23.159 -7.230 1.00 91.69 292 LYS A N 1
ATOM 2252 C CA . LYS A 1 292 ? 3.992 23.280 -7.171 1.00 91.69 292 LYS A CA 1
ATOM 2253 C C . LYS A 1 292 ? 4.594 22.858 -5.828 1.00 91.69 292 LYS A C 1
ATOM 2255 O O . LYS A 1 292 ? 5.609 22.163 -5.777 1.00 91.69 292 LYS A O 1
ATOM 2260 N N . ASN A 1 293 ? 3.971 23.287 -4.729 1.00 88.50 293 ASN A N 1
ATOM 2261 C CA . ASN A 1 293 ? 4.416 22.922 -3.384 1.00 88.50 293 ASN A CA 1
ATOM 2262 C C . ASN A 1 293 ? 4.254 21.418 -3.183 1.00 88.50 293 ASN A C 1
ATOM 2264 O O . ASN A 1 293 ? 5.150 20.769 -2.652 1.00 88.50 293 ASN A O 1
ATOM 2268 N N . ARG A 1 294 ? 3.147 20.860 -3.687 1.00 89.12 294 ARG A N 1
ATOM 2269 C CA . ARG A 1 294 ? 2.870 19.434 -3.586 1.00 89.12 294 ARG A CA 1
ATOM 2270 C C . ARG A 1 294 ? 3.871 18.585 -4.363 1.00 89.12 294 ARG A C 1
ATOM 2272 O O . ARG A 1 294 ? 4.416 17.638 -3.809 1.00 89.12 294 ARG A O 1
ATOM 2279 N N . VAL A 1 295 ? 4.160 18.943 -5.612 1.00 92.69 295 VAL A N 1
ATOM 2280 C CA . VAL A 1 295 ? 5.189 18.270 -6.419 1.00 92.69 295 VAL A CA 1
ATOM 2281 C C . VAL A 1 295 ? 6.555 18.344 -5.734 1.00 92.69 295 VAL A C 1
ATOM 2283 O O . VAL A 1 295 ? 7.249 17.335 -5.644 1.00 92.69 295 VAL A O 1
ATOM 2286 N N . THR A 1 296 ? 6.920 19.508 -5.189 1.00 93.75 296 THR A N 1
ATOM 2287 C CA . THR A 1 296 ? 8.176 19.687 -4.439 1.00 93.75 296 THR A CA 1
ATOM 2288 C C . THR A 1 296 ? 8.254 18.779 -3.211 1.00 93.75 296 THR A C 1
ATOM 2290 O O . THR A 1 296 ? 9.289 18.162 -2.960 1.00 93.75 296 THR A O 1
ATOM 2293 N N . GLU A 1 297 ? 7.167 18.669 -2.449 1.00 90.62 297 GLU A N 1
ATOM 2294 C CA . GLU A 1 297 ? 7.088 17.787 -1.286 1.00 90.62 297 GLU A CA 1
ATOM 2295 C C . GLU A 1 297 ? 7.291 16.319 -1.688 1.00 90.62 297 GLU A C 1
ATOM 2297 O O . GLU A 1 297 ? 8.167 15.651 -1.143 1.00 90.62 297 GLU A O 1
ATOM 2302 N N . LEU A 1 298 ? 6.559 15.833 -2.696 1.00 90.44 298 LEU A N 1
ATOM 2303 C CA . LEU A 1 298 ? 6.685 14.454 -3.188 1.00 90.44 298 LEU A CA 1
ATOM 2304 C C . LEU A 1 298 ? 8.091 14.169 -3.747 1.00 90.44 298 LEU A C 1
ATOM 2306 O O . LEU A 1 298 ? 8.680 13.130 -3.452 1.00 90.44 298 LEU A O 1
ATOM 2310 N N . GLY A 1 299 ? 8.679 15.118 -4.481 1.00 92.06 299 GLY A N 1
ATOM 2311 C CA . GLY A 1 299 ? 10.062 15.022 -4.957 1.00 92.06 299 GLY A CA 1
ATOM 2312 C C . GLY A 1 299 ? 11.086 14.964 -3.816 1.00 92.06 299 GLY A C 1
ATOM 2313 O O . GLY A 1 299 ? 12.061 14.216 -3.888 1.00 92.06 299 GLY A O 1
ATOM 2314 N N . THR A 1 300 ? 10.835 15.684 -2.720 1.00 92.19 300 THR A N 1
ATOM 2315 C CA . THR A 1 300 ? 11.679 15.628 -1.517 1.00 92.19 300 THR A CA 1
ATOM 2316 C C . THR A 1 300 ? 11.641 14.240 -0.882 1.00 92.19 300 THR A C 1
ATOM 2318 O O . THR A 1 300 ? 12.691 13.723 -0.515 1.00 92.19 300 THR A O 1
ATOM 2321 N N . ILE A 1 301 ? 10.467 13.600 -0.822 1.00 88.31 301 ILE A N 1
ATOM 2322 C CA . ILE A 1 301 ? 10.320 12.226 -0.312 1.00 88.31 301 ILE A CA 1
ATOM 2323 C C . ILE A 1 301 ? 11.134 11.237 -1.156 1.00 88.31 301 ILE A C 1
ATOM 2325 O O . ILE A 1 301 ? 11.866 10.420 -0.596 1.00 88.31 301 ILE A O 1
ATOM 2329 N N . LEU A 1 302 ? 11.048 11.322 -2.492 1.00 90.06 302 LEU A N 1
ATOM 2330 C CA . LEU A 1 302 ? 11.845 10.471 -3.387 1.00 90.06 302 LEU A CA 1
ATOM 2331 C C . LEU A 1 302 ? 13.342 10.628 -3.108 1.00 90.06 302 LEU A C 1
ATOM 2333 O O . LEU A 1 302 ? 14.049 9.633 -2.957 1.00 90.06 302 LEU A O 1
ATOM 2337 N N . ASN A 1 303 ? 13.824 11.867 -3.004 1.00 92.50 303 ASN A N 1
ATOM 2338 C CA . ASN A 1 303 ? 15.242 12.151 -2.797 1.00 92.50 303 ASN A CA 1
ATOM 2339 C C . ASN A 1 303 ? 15.745 11.727 -1.416 1.00 92.50 303 ASN A C 1
ATOM 2341 O O . ASN A 1 303 ? 16.814 11.125 -1.318 1.00 92.50 303 ASN A O 1
ATOM 2345 N N . ASP A 1 304 ? 14.984 12.015 -0.362 1.00 88.69 304 ASP A N 1
ATOM 2346 C CA . ASP A 1 304 ? 15.377 11.708 1.012 1.00 88.69 304 ASP A CA 1
ATOM 2347 C C . ASP A 1 304 ? 15.526 10.195 1.212 1.00 88.69 304 ASP A C 1
ATOM 2349 O O . ASP A 1 304 ? 16.556 9.719 1.688 1.00 88.69 304 ASP A O 1
ATOM 2353 N N . VAL A 1 305 ? 14.561 9.411 0.721 1.00 85.81 305 VAL A N 1
ATOM 2354 C CA . VAL A 1 305 ? 14.640 7.945 0.763 1.00 85.81 305 VAL A CA 1
ATOM 2355 C C . VAL A 1 305 ? 15.750 7.415 -0.149 1.00 85.81 305 VAL A C 1
ATOM 2357 O O . VAL A 1 305 ? 16.442 6.474 0.232 1.00 85.81 305 VAL A O 1
ATOM 2360 N N . THR A 1 306 ? 15.978 8.012 -1.324 1.00 86.31 306 THR A N 1
ATOM 2361 C CA . THR A 1 306 ? 17.056 7.588 -2.243 1.00 86.31 306 THR A CA 1
ATOM 2362 C C . THR A 1 306 ? 18.438 7.672 -1.586 1.00 86.31 306 THR A C 1
ATOM 2364 O O . THR A 1 306 ? 19.257 6.775 -1.780 1.00 86.31 306 THR A O 1
ATOM 2367 N N . VAL A 1 307 ? 18.692 8.710 -0.784 1.00 85.25 307 VAL A N 1
ATOM 2368 C CA . VAL A 1 307 ? 20.000 8.943 -0.145 1.00 85.25 307 VAL A CA 1
ATOM 2369 C C . VAL A 1 307 ? 20.104 8.276 1.223 1.00 85.25 307 VAL A C 1
ATOM 2371 O O . VAL A 1 307 ? 21.096 7.612 1.518 1.00 85.25 307 VAL A O 1
ATOM 2374 N N . ASN A 1 308 ? 19.090 8.455 2.068 1.00 83.31 308 ASN A N 1
ATOM 2375 C CA . ASN A 1 308 ? 19.154 8.099 3.486 1.00 83.31 308 ASN A CA 1
ATOM 2376 C C . ASN A 1 308 ? 18.507 6.741 3.800 1.00 83.31 308 ASN A C 1
ATOM 2378 O O . ASN A 1 308 ? 18.612 6.233 4.919 1.00 83.31 308 ASN A O 1
ATOM 2382 N N . GLY A 1 309 ? 17.870 6.121 2.807 1.00 79.44 309 GLY A N 1
ATOM 2383 C CA . GLY A 1 309 ? 17.257 4.808 2.922 1.00 79.44 309 GLY A CA 1
ATOM 2384 C C . GLY A 1 309 ? 15.936 4.798 3.678 1.00 79.44 309 GLY A C 1
ATOM 2385 O O . GLY A 1 309 ? 15.316 5.823 3.958 1.00 79.44 309 GLY A O 1
ATOM 2386 N N . LEU A 1 310 ? 15.482 3.586 4.002 1.00 76.06 310 LEU A N 1
ATOM 2387 C CA . LEU A 1 310 ? 14.143 3.333 4.545 1.00 76.06 310 LEU A CA 1
ATOM 2388 C C . LEU A 1 310 ? 13.882 4.000 5.913 1.00 76.06 310 LEU A C 1
ATOM 2390 O O . LEU A 1 310 ? 12.727 4.160 6.299 1.00 76.06 310 LEU A O 1
ATOM 2394 N N . GLY A 1 311 ? 14.929 4.408 6.639 1.00 74.62 311 GLY A N 1
ATOM 2395 C CA . GLY A 1 311 ? 14.808 5.108 7.923 1.00 74.62 311 GLY A CA 1
ATOM 2396 C C . GLY A 1 311 ? 14.289 6.547 7.818 1.00 74.62 311 GLY A C 1
ATOM 2397 O O . GLY A 1 311 ? 13.761 7.059 8.800 1.00 74.62 311 GLY A O 1
ATOM 2398 N N . SER A 1 312 ? 14.390 7.169 6.640 1.00 75.88 312 SER A N 1
ATOM 2399 C CA . SER A 1 312 ? 13.909 8.534 6.378 1.00 75.88 312 SER A CA 1
ATOM 2400 C C . SER A 1 312 ? 12.510 8.580 5.751 1.00 75.88 312 SER A C 1
ATOM 2402 O O . SER A 1 312 ? 12.058 9.628 5.302 1.00 75.88 312 SER A O 1
ATOM 2404 N N . MET A 1 313 ? 11.795 7.451 5.693 1.00 73.94 313 MET A N 1
ATOM 2405 C CA . MET A 1 313 ? 10.452 7.430 5.114 1.00 73.94 313 MET A CA 1
ATOM 2406 C C . MET A 1 313 ? 9.446 8.189 5.997 1.00 73.94 313 MET A C 1
ATOM 2408 O O . MET A 1 313 ? 9.295 7.849 7.174 1.00 73.94 313 MET A O 1
ATOM 2412 N N . PRO A 1 314 ? 8.696 9.158 5.443 1.00 73.88 314 PRO A N 1
ATOM 2413 C CA . PRO A 1 314 ? 7.596 9.791 6.159 1.00 73.88 314 PRO A CA 1
ATOM 2414 C C . PRO A 1 314 ? 6.404 8.833 6.308 1.00 73.88 314 PRO A C 1
ATOM 2416 O O . PRO A 1 314 ? 6.323 7.789 5.654 1.00 73.88 314 PRO A O 1
ATOM 2419 N N . ALA A 1 315 ? 5.444 9.206 7.158 1.00 70.31 315 ALA A N 1
ATOM 2420 C CA . ALA A 1 315 ? 4.197 8.460 7.306 1.00 70.31 315 ALA A CA 1
ATOM 2421 C C . ALA A 1 315 ? 3.416 8.405 5.978 1.00 70.31 315 ALA A C 1
ATOM 2423 O O . ALA A 1 315 ? 3.317 9.403 5.258 1.00 70.31 315 ALA A O 1
ATOM 2424 N N . VAL A 1 316 ? 2.851 7.233 5.667 1.00 57.25 316 VAL A N 1
ATOM 2425 C CA . VAL A 1 316 ? 2.075 7.007 4.440 1.00 57.25 316 VAL A CA 1
ATOM 2426 C C . VAL A 1 316 ? 0.699 7.667 4.543 1.00 57.25 316 VAL A C 1
ATOM 2428 O O . VAL A 1 316 ? -0.050 7.421 5.485 1.00 57.25 316 VAL A O 1
ATOM 2431 N N . THR A 1 317 ? 0.339 8.442 3.526 1.00 59.22 317 THR A N 1
ATOM 2432 C CA . THR A 1 317 ? -0.990 9.019 3.291 1.00 59.22 317 THR A CA 1
ATOM 2433 C C . THR A 1 317 ? -1.546 8.419 1.982 1.00 59.22 317 THR A C 1
ATOM 2435 O O . THR A 1 317 ? -0.973 8.696 0.930 1.00 59.22 317 THR A O 1
ATOM 2438 N N . PRO A 1 318 ? -2.554 7.526 2.006 1.00 53.41 318 PRO A N 1
ATOM 2439 C CA . PRO A 1 318 ? -3.103 6.857 0.806 1.00 53.41 318 PRO A CA 1
ATOM 2440 C C . PRO A 1 318 ? -4.112 7.662 -0.026 1.00 53.41 318 PRO A C 1
ATOM 2442 O O . PRO A 1 318 ? -4.378 8.825 0.263 1.00 53.41 318 PRO A O 1
ATOM 2445 N N . SER A 1 319 ? -4.596 7.042 -1.121 1.00 50.62 319 SER A N 1
ATOM 2446 C CA . SER A 1 319 ? -5.233 7.745 -2.235 1.00 50.62 319 SER A CA 1
ATOM 2447 C C . SER A 1 319 ? -6.165 6.827 -3.078 1.00 50.62 319 SER A C 1
ATOM 2449 O O . SER A 1 319 ? -5.689 6.035 -3.889 1.00 50.62 319 SER A O 1
ATOM 2451 N N . TRP A 1 320 ? -7.499 6.838 -2.881 1.00 51.38 320 TRP A N 1
ATOM 2452 C CA . TRP A 1 320 ? -8.406 5.864 -3.540 1.00 51.38 320 TRP A CA 1
ATOM 2453 C C . TRP A 1 320 ? -9.812 6.415 -3.891 1.00 51.38 320 TRP A C 1
ATOM 2455 O O . TRP A 1 320 ? -10.536 6.859 -3.016 1.00 51.38 320 TRP A O 1
ATOM 2465 N N . SER A 1 321 ? -10.284 6.303 -5.145 1.00 39.00 321 SER A N 1
ATOM 2466 C CA . SER A 1 321 ? -11.670 6.701 -5.515 1.00 39.00 321 SER A CA 1
ATOM 2467 C C . SER A 1 321 ? -12.489 5.695 -6.347 1.00 39.00 321 SER A C 1
ATOM 2469 O O . SER A 1 321 ? -13.653 5.957 -6.623 1.00 39.00 321 SER A O 1
ATOM 2471 N N . ASN A 1 322 ? -11.969 4.503 -6.683 1.00 41.78 322 ASN A N 1
ATOM 2472 C CA . ASN A 1 322 ? -12.716 3.488 -7.465 1.00 41.78 322 ASN A CA 1
ATOM 2473 C C . ASN A 1 322 ? -12.909 2.132 -6.758 1.00 41.78 322 ASN A C 1
ATOM 2475 O O . ASN A 1 322 ? -13.232 1.131 -7.398 1.00 41.78 322 ASN A O 1
ATOM 2479 N N . PHE A 1 323 ? -12.709 2.067 -5.442 1.00 49.66 323 PHE A N 1
ATOM 2480 C CA . PHE A 1 323 ? -12.769 0.805 -4.701 1.00 49.66 323 PHE A CA 1
ATOM 2481 C C . PHE A 1 323 ? -14.156 0.592 -4.102 1.00 49.66 323 PHE A C 1
ATOM 2483 O O . PHE A 1 323 ? -14.701 1.468 -3.433 1.00 49.66 323 PHE A O 1
ATOM 2490 N N . THR A 1 324 ? -14.719 -0.599 -4.321 1.00 50.00 324 THR A N 1
ATOM 2491 C CA . THR A 1 324 ? -15.919 -1.043 -3.601 1.00 50.00 324 THR A CA 1
ATOM 2492 C C . THR A 1 324 ? -15.483 -1.407 -2.188 1.00 50.00 324 THR A C 1
ATOM 2494 O O . THR A 1 324 ? -15.024 -2.515 -1.929 1.00 50.00 324 THR A O 1
ATOM 2497 N N . TYR A 1 325 ? -15.523 -0.426 -1.295 1.00 56.03 325 TYR A N 1
ATOM 2498 C CA . TYR A 1 325 ? -15.141 -0.595 0.096 1.00 56.03 325 TYR A CA 1
ATOM 2499 C C . TYR A 1 325 ? -16.325 -1.106 0.920 1.00 56.03 325 TYR A C 1
ATOM 2501 O O . TYR A 1 325 ? -17.366 -0.452 0.998 1.00 56.03 325 TYR A O 1
ATOM 2509 N N . ASP A 1 326 ? -16.137 -2.261 1.558 1.00 60.84 326 ASP A N 1
ATOM 2510 C CA . ASP A 1 326 ? -17.028 -2.788 2.587 1.00 60.84 326 ASP A CA 1
ATOM 2511 C C . ASP A 1 326 ? -16.298 -2.760 3.935 1.00 60.84 326 ASP A C 1
ATOM 2513 O O . ASP A 1 326 ? -15.436 -3.597 4.227 1.00 60.84 326 ASP A O 1
ATOM 2517 N N . GLY A 1 327 ? -16.641 -1.769 4.760 1.00 56.19 327 GLY A N 1
ATOM 2518 C CA . GLY A 1 327 ? -16.035 -1.596 6.078 1.00 56.19 327 GLY A CA 1
ATOM 2519 C C . GLY A 1 327 ? -16.272 -2.770 7.022 1.00 56.19 327 GLY A C 1
ATOM 2520 O O . GLY A 1 327 ? -15.408 -3.068 7.839 1.00 56.19 327 GLY A O 1
ATOM 2521 N N . VAL A 1 328 ? -17.374 -3.508 6.857 1.00 57.22 328 VAL A N 1
ATOM 2522 C CA . VAL A 1 328 ? -17.696 -4.664 7.705 1.00 57.22 328 VAL A CA 1
ATOM 2523 C C . VAL A 1 328 ? -16.757 -5.832 7.403 1.00 57.22 328 VAL A C 1
ATOM 2525 O O . VAL A 1 328 ? -16.317 -6.539 8.312 1.00 57.22 328 VAL A O 1
ATOM 2528 N N . LEU A 1 329 ? -16.417 -6.040 6.128 1.00 65.75 329 LEU A N 1
ATOM 2529 C CA . LEU A 1 329 ? -15.467 -7.080 5.727 1.00 65.75 329 LEU A CA 1
ATOM 2530 C C . LEU A 1 329 ? -14.027 -6.718 6.121 1.00 65.75 329 LEU A C 1
ATOM 2532 O O . LEU A 1 329 ? -13.308 -7.574 6.634 1.00 65.75 329 LEU A O 1
ATOM 2536 N N . CYS A 1 330 ? -13.642 -5.448 5.970 1.00 66.75 330 CYS A N 1
ATOM 2537 C CA . CYS A 1 330 ? -12.325 -4.943 6.368 1.00 66.75 330 CYS A CA 1
ATOM 2538 C C . CYS A 1 330 ? -12.059 -5.106 7.877 1.00 66.75 330 CYS A C 1
ATOM 2540 O O . CYS A 1 330 ? -11.001 -5.595 8.293 1.00 66.75 330 CYS A O 1
ATOM 2542 N N . GLU A 1 331 ? -13.035 -4.731 8.704 1.00 62.03 331 GLU A N 1
ATOM 2543 C CA . GLU A 1 331 ? -12.973 -4.873 10.159 1.00 62.03 331 GLU A CA 1
ATOM 2544 C C . GLU A 1 331 ? -12.853 -6.353 10.566 1.00 62.03 331 GLU A C 1
ATOM 2546 O O . GLU A 1 331 ? -11.999 -6.730 11.373 1.00 62.03 331 GLU A O 1
ATOM 2551 N N . ARG A 1 332 ? -13.670 -7.224 9.953 1.00 73.56 332 ARG A N 1
ATOM 2552 C CA . ARG A 1 332 ? -13.650 -8.675 10.185 1.00 73.56 332 ARG A CA 1
ATOM 2553 C C . ARG A 1 332 ? -12.280 -9.279 9.885 1.00 73.56 332 ARG A C 1
ATOM 2555 O O . ARG A 1 332 ? -11.755 -10.031 10.709 1.00 73.56 332 ARG A O 1
ATOM 2562 N N . ASP A 1 333 ? -11.716 -8.981 8.721 1.00 73.25 333 ASP A N 1
ATOM 2563 C CA . ASP A 1 333 ? -10.474 -9.604 8.263 1.00 73.25 333 ASP A CA 1
ATOM 2564 C C . ASP A 1 333 ? -9.274 -9.107 9.077 1.00 73.25 333 ASP A C 1
ATOM 2566 O O . ASP A 1 333 ? -8.412 -9.901 9.468 1.00 73.25 333 ASP A O 1
ATOM 2570 N N . THR A 1 334 ? -9.276 -7.830 9.470 1.00 75.38 334 THR A N 1
ATOM 2571 C CA . THR A 1 334 ? -8.305 -7.279 10.429 1.00 75.38 334 THR A CA 1
ATOM 2572 C C . THR A 1 334 ? -8.370 -7.999 11.772 1.00 75.38 334 THR A C 1
ATOM 2574 O O . THR A 1 334 ? -7.344 -8.466 12.277 1.00 75.38 334 THR A O 1
ATOM 2577 N N . ARG A 1 335 ? -9.574 -8.165 12.327 1.00 73.56 335 ARG A N 1
ATOM 2578 C CA . ARG A 1 335 ? -9.786 -8.858 13.601 1.00 73.56 335 ARG A CA 1
ATOM 2579 C C . ARG A 1 335 ? -9.289 -10.307 13.543 1.00 73.56 335 ARG A C 1
ATOM 2581 O O . ARG A 1 335 ? -8.596 -10.749 14.456 1.00 73.56 335 ARG A O 1
ATOM 2588 N N . ILE A 1 336 ? -9.565 -11.030 12.455 1.00 74.38 336 ILE A N 1
ATOM 2589 C CA . ILE A 1 336 ? -9.095 -12.413 12.263 1.00 74.38 336 ILE A CA 1
ATOM 2590 C C . ILE A 1 336 ? -7.562 -12.480 12.199 1.00 74.38 336 ILE A C 1
ATOM 2592 O O . ILE A 1 336 ? -6.964 -13.382 12.790 1.00 74.38 336 ILE A O 1
ATOM 2596 N N . ASN A 1 337 ? -6.911 -11.529 11.524 1.00 81.31 337 ASN A N 1
ATOM 2597 C CA . ASN A 1 337 ? -5.449 -11.468 11.466 1.00 81.31 337 ASN A CA 1
ATOM 2598 C C . ASN A 1 337 ? -4.828 -11.210 12.858 1.00 81.31 337 ASN A C 1
ATOM 2600 O O . ASN A 1 337 ? -3.773 -11.768 13.168 1.00 81.31 337 ASN A O 1
ATOM 2604 N N . LEU A 1 338 ? -5.483 -10.414 13.713 1.00 76.44 338 LEU A N 1
ATOM 2605 C CA . LEU A 1 338 ? -4.980 -10.074 15.048 1.00 76.44 338 LEU A CA 1
ATOM 2606 C C . LEU A 1 338 ? -5.236 -11.166 16.094 1.00 76.44 338 LEU A C 1
ATOM 2608 O O . LEU A 1 338 ? -4.297 -11.604 16.753 1.00 76.44 338 LEU A O 1
ATOM 2612 N N . GLN A 1 339 ? -6.484 -11.608 16.241 1.00 72.50 339 GLN A N 1
ATOM 2613 C CA . GLN A 1 339 ? -6.912 -12.456 17.362 1.00 72.50 339 GLN A CA 1
ATOM 2614 C C . GLN A 1 339 ? -7.561 -13.780 16.941 1.00 72.50 339 GLN A C 1
ATOM 2616 O O . GLN A 1 339 ? -8.100 -14.495 17.783 1.00 72.50 339 GLN A O 1
ATOM 2621 N N . GLY A 1 340 ? -7.547 -14.118 15.649 1.00 66.75 340 GLY A N 1
ATOM 2622 C CA . GLY A 1 340 ? -8.231 -15.306 15.143 1.00 66.75 340 GLY A CA 1
ATOM 2623 C C . GLY A 1 340 ? -9.751 -15.258 15.348 1.00 66.75 340 GLY A C 1
ATOM 2624 O O . GLY A 1 340 ? -10.338 -14.216 15.636 1.00 66.75 340 GLY A O 1
ATOM 2625 N N . LEU A 1 341 ? -10.411 -16.404 15.168 1.00 66.19 341 LEU A N 1
ATOM 2626 C CA . LEU A 1 341 ? -11.865 -16.541 15.367 1.00 66.19 341 LEU A CA 1
ATOM 2627 C C . LEU A 1 341 ? -12.253 -16.769 16.837 1.00 66.19 341 LEU A C 1
ATOM 2629 O O . LEU A 1 341 ? -13.420 -16.645 17.196 1.00 66.19 341 LEU A O 1
ATOM 2633 N N . ASP A 1 342 ? -11.283 -17.133 17.667 1.00 63.16 342 ASP A N 1
ATOM 2634 C CA . ASP A 1 342 ? -11.417 -17.533 19.067 1.00 63.16 342 ASP A CA 1
ATOM 2635 C C . ASP A 1 342 ? -11.016 -16.428 20.061 1.00 63.16 342 ASP A C 1
ATOM 2637 O O . ASP A 1 342 ? -11.200 -16.602 21.264 1.00 63.16 342 ASP A O 1
ATOM 2641 N N . GLY A 1 343 ? -10.510 -15.285 19.580 1.00 58.47 343 GLY A N 1
ATOM 2642 C CA . GLY A 1 343 ? -10.115 -14.141 20.414 1.00 58.47 343 GLY A CA 1
ATOM 2643 C C . GLY A 1 343 ? -8.742 -14.286 21.084 1.00 58.47 343 GLY A C 1
ATOM 2644 O O . GLY A 1 343 ? -8.328 -13.396 21.826 1.00 58.47 343 GLY A O 1
ATOM 2645 N N . ASP A 1 344 ? -8.043 -15.393 20.821 1.00 62.41 344 ASP A N 1
ATOM 2646 C CA . ASP A 1 344 ? -6.692 -15.704 21.307 1.00 62.41 344 ASP A CA 1
ATOM 2647 C C . ASP A 1 344 ? -5.779 -16.281 20.194 1.00 62.41 344 ASP A C 1
ATOM 2649 O O . ASP A 1 344 ? -4.645 -16.677 20.470 1.00 62.41 344 ASP A O 1
ATOM 2653 N N . GLY A 1 345 ? -6.264 -16.327 18.947 1.00 68.19 345 GLY A N 1
ATOM 2654 C CA . GLY A 1 345 ? -5.593 -16.806 17.736 1.00 68.19 345 GLY A CA 1
ATOM 2655 C C . GLY A 1 345 ? -4.776 -15.726 17.010 1.00 68.19 345 GLY A C 1
ATOM 2656 O O . GLY A 1 345 ? -4.375 -14.721 17.594 1.00 68.19 345 GLY A O 1
ATOM 2657 N N . GLY A 1 346 ? -4.527 -15.914 15.708 1.00 78.12 346 GLY A N 1
ATOM 2658 C CA . GLY A 1 346 ? -3.858 -14.911 14.864 1.00 78.12 346 GLY A CA 1
ATOM 2659 C C . GLY A 1 346 ? -2.458 -14.521 15.359 1.00 78.12 346 GLY A C 1
ATOM 2660 O O . GLY A 1 346 ? -1.706 -15.362 15.856 1.00 78.12 346 GLY A O 1
ATOM 2661 N N . ILE A 1 347 ? -2.098 -13.240 15.236 1.00 78.44 347 ILE A N 1
ATOM 2662 C CA . ILE A 1 347 ? -0.797 -12.742 15.709 1.00 78.44 347 ILE A CA 1
ATOM 2663 C C . ILE A 1 347 ? -0.666 -12.786 17.240 1.00 78.44 347 ILE A C 1
ATOM 2665 O O . ILE A 1 347 ? 0.441 -12.967 17.746 1.00 78.44 347 ILE A O 1
ATOM 2669 N N . LEU A 1 348 ? -1.769 -12.669 17.996 1.00 74.56 348 LEU A N 1
ATOM 2670 C CA . LEU A 1 348 ? -1.747 -12.775 19.461 1.00 74.56 348 LEU A CA 1
ATOM 2671 C C . LEU A 1 348 ? -1.260 -14.157 19.906 1.00 74.56 348 LEU A C 1
ATOM 2673 O O . LEU A 1 348 ? -0.401 -14.256 20.784 1.00 74.56 348 LEU A O 1
ATOM 2677 N N . TYR A 1 349 ? -1.718 -15.218 19.246 1.00 78.19 349 TYR A N 1
ATOM 2678 C CA . TYR A 1 349 ? -1.230 -16.568 19.513 1.00 78.19 349 TYR A CA 1
ATOM 2679 C C . TYR A 1 349 ? 0.279 -16.694 19.277 1.00 78.19 349 TYR A C 1
ATOM 2681 O O . TYR A 1 349 ? 1.012 -17.194 20.134 1.00 78.19 349 TYR A O 1
ATOM 2689 N N . ASP A 1 350 ? 0.763 -16.187 18.142 1.00 75.00 350 ASP A N 1
ATOM 2690 C CA . ASP A 1 350 ? 2.181 -16.255 17.783 1.00 75.00 350 ASP A CA 1
ATOM 2691 C C . ASP A 1 350 ? 3.058 -15.398 18.726 1.00 75.00 350 ASP A C 1
ATOM 2693 O O . ASP A 1 350 ? 4.194 -15.769 19.025 1.00 75.00 350 ASP A O 1
ATOM 2697 N N . LEU A 1 351 ? 2.536 -14.298 19.284 1.00 68.62 351 LEU A N 1
ATOM 2698 C CA . LEU A 1 351 ? 3.214 -13.489 20.313 1.00 68.62 351 LEU A CA 1
ATOM 2699 C C . LEU A 1 351 ? 3.237 -14.163 21.693 1.00 68.62 351 LEU A C 1
ATOM 2701 O O . LEU A 1 351 ? 4.195 -13.997 22.460 1.00 68.62 351 LEU A O 1
ATOM 2705 N N . ARG A 1 352 ? 2.186 -14.925 22.007 1.00 68.88 352 ARG A N 1
ATOM 2706 C CA . ARG A 1 352 ? 2.013 -15.654 23.267 1.00 68.88 352 ARG A CA 1
ATOM 2707 C C . ARG A 1 352 ? 2.905 -16.886 23.342 1.00 68.88 352 ARG A C 1
ATOM 2709 O O . ARG A 1 352 ? 3.611 -17.076 24.335 1.00 68.88 352 ARG A O 1
ATOM 2716 N N . TYR A 1 353 ? 2.907 -17.689 22.283 1.00 66.88 353 TYR A N 1
ATOM 2717 C CA . TYR A 1 353 ? 3.588 -18.985 22.240 1.00 66.88 353 TYR A CA 1
ATOM 2718 C C . TYR A 1 353 ? 4.903 -18.965 21.442 1.00 66.88 353 TYR A C 1
ATOM 2720 O O . TYR A 1 353 ? 5.719 -19.880 21.575 1.00 66.88 353 TYR A O 1
ATOM 2728 N N . GLY A 1 354 ? 5.168 -17.894 20.686 1.00 61.69 354 GLY A N 1
ATOM 2729 C CA . GLY A 1 354 ? 6.285 -17.806 19.747 1.00 61.69 354 GLY A CA 1
ATOM 2730 C C . GLY A 1 354 ? 6.010 -18.556 18.436 1.00 61.69 354 GLY A C 1
ATOM 2731 O O . GLY A 1 354 ? 5.174 -19.450 18.379 1.00 61.69 354 GLY A O 1
ATOM 2732 N N . GLY A 1 355 ? 6.762 -18.229 17.380 1.00 70.62 355 GLY A N 1
ATOM 2733 C CA . GLY A 1 355 ? 6.621 -18.867 16.063 1.00 70.62 355 GLY A CA 1
ATOM 2734 C C . GLY A 1 355 ? 5.817 -18.020 15.074 1.00 70.62 355 GLY A C 1
ATOM 2735 O O . GLY A 1 355 ? 5.796 -16.799 15.190 1.00 70.62 355 GLY A O 1
ATOM 2736 N N . ASN A 1 356 ? 5.237 -18.663 14.056 1.00 73.38 356 ASN A N 1
ATOM 2737 C CA . ASN A 1 356 ? 4.420 -18.023 13.013 1.00 73.38 356 ASN A CA 1
ATOM 2738 C C . ASN A 1 356 ? 3.258 -18.919 12.539 1.00 73.38 356 ASN A C 1
ATOM 2740 O O . ASN A 1 356 ? 2.824 -18.826 11.389 1.00 73.38 356 ASN A O 1
ATOM 2744 N N . GLU A 1 357 ? 2.817 -19.847 13.389 1.00 77.56 357 GLU A N 1
ATOM 2745 C CA . GLU A 1 357 ? 1.876 -20.909 13.028 1.00 77.56 357 GLU A CA 1
ATOM 2746 C C . GLU A 1 357 ? 0.514 -20.333 12.642 1.00 77.56 357 GLU A C 1
ATOM 2748 O O . GLU A 1 357 ? 0.017 -20.603 11.545 1.00 77.56 357 GLU A O 1
ATOM 2753 N N . GLN A 1 358 ? -0.066 -19.510 13.517 1.00 76.12 358 GLN A N 1
ATOM 2754 C CA . GLN A 1 358 ? -1.397 -18.954 13.299 1.00 76.12 358 GLN A CA 1
ATOM 2755 C C . GLN A 1 358 ? -1.377 -17.893 12.203 1.00 76.12 358 GLN A C 1
ATOM 2757 O O . GLN A 1 358 ? -2.267 -17.870 11.355 1.00 76.12 358 GLN A O 1
ATOM 2762 N N . THR A 1 359 ? -0.313 -17.094 12.118 1.00 72.81 359 THR A N 1
ATOM 2763 C CA . THR A 1 359 ? -0.125 -16.146 11.015 1.00 72.81 359 THR A CA 1
ATOM 2764 C C . THR A 1 359 ? -0.042 -16.869 9.666 1.00 72.81 359 THR A C 1
ATOM 2766 O O . THR A 1 359 ? -0.669 -16.436 8.698 1.00 72.81 359 THR A O 1
ATOM 2769 N N . ARG A 1 360 ? 0.662 -18.011 9.577 1.00 73.62 360 ARG A N 1
ATOM 2770 C CA . ARG A 1 360 ? 0.687 -18.831 8.350 1.00 73.62 360 ARG A CA 1
ATOM 2771 C C . ARG A 1 360 ? -0.658 -19.478 8.049 1.00 73.62 360 ARG A C 1
ATOM 2773 O O . ARG A 1 360 ? -1.046 -19.534 6.882 1.00 73.62 360 ARG A O 1
ATOM 2780 N N . TYR A 1 361 ? -1.365 -19.950 9.070 1.00 76.62 361 TYR A N 1
ATOM 2781 C CA . TYR A 1 361 ? -2.701 -20.512 8.908 1.00 76.62 361 TYR A CA 1
ATOM 2782 C C . TYR A 1 361 ? -3.668 -19.473 8.328 1.00 76.62 361 TYR A C 1
ATOM 2784 O O . TYR A 1 361 ? -4.317 -19.748 7.318 1.00 76.62 361 TYR A O 1
ATOM 2792 N N . THR A 1 362 ? -3.699 -18.260 8.879 1.00 74.38 362 THR A N 1
ATOM 2793 C CA . THR A 1 362 ? -4.537 -17.169 8.369 1.00 74.38 362 THR A CA 1
ATOM 2794 C C . THR A 1 362 ? -4.104 -16.731 6.967 1.00 74.38 362 THR A C 1
ATOM 2796 O O . THR A 1 362 ? -4.948 -16.584 6.086 1.00 74.38 362 THR A O 1
ATOM 2799 N N . ALA A 1 363 ? -2.796 -16.633 6.699 1.00 74.62 363 ALA A N 1
ATOM 2800 C CA . ALA A 1 363 ? -2.272 -16.321 5.367 1.00 74.62 363 ALA A CA 1
ATOM 2801 C C . ALA A 1 363 ? -2.676 -17.364 4.304 1.00 74.62 363 ALA A C 1
ATOM 2803 O O . ALA A 1 363 ? -2.978 -17.004 3.165 1.00 74.62 363 ALA A O 1
ATOM 2804 N N . SER A 1 364 ? -2.751 -18.648 4.675 1.00 73.50 364 SER A N 1
ATOM 2805 C CA . SER A 1 364 ? -3.174 -19.722 3.765 1.00 73.50 364 SER A CA 1
ATOM 2806 C C . SER A 1 364 ? -4.634 -19.611 3.317 1.00 73.50 364 SER A C 1
ATOM 2808 O O . SER A 1 364 ? -5.009 -20.206 2.317 1.00 73.50 364 SER A O 1
ATOM 2810 N N . LYS A 1 365 ? -5.477 -18.837 4.011 1.00 74.69 365 LYS A N 1
ATOM 2811 C CA . LYS A 1 365 ? -6.890 -18.674 3.633 1.00 74.69 365 LYS A CA 1
ATOM 2812 C C . LYS A 1 365 ? -7.096 -17.727 2.458 1.00 74.69 365 LYS A C 1
ATOM 2814 O O . LYS A 1 365 ? -8.139 -17.790 1.822 1.00 74.69 365 LYS A O 1
ATOM 2819 N N . TYR A 1 366 ? -6.100 -16.907 2.126 1.00 70.31 366 TYR A N 1
ATOM 2820 C CA . TYR A 1 366 ? -6.167 -16.002 0.976 1.00 70.31 366 TYR A CA 1
ATOM 2821 C C . TYR A 1 366 ? -5.920 -16.721 -0.362 1.00 70.31 366 TYR A C 1
ATOM 2823 O O . TYR A 1 366 ? -6.258 -16.182 -1.416 1.00 70.31 366 TYR A O 1
ATOM 2831 N N . PHE A 1 367 ? -5.371 -17.943 -0.330 1.00 71.44 367 PHE A N 1
ATOM 2832 C CA . PHE A 1 367 ? -5.107 -18.779 -1.502 1.00 71.44 367 PHE A CA 1
ATOM 2833 C C . PHE A 1 367 ? -5.387 -20.253 -1.207 1.00 71.44 367 PHE A C 1
ATOM 2835 O O . PHE A 1 367 ? -4.690 -20.869 -0.407 1.00 71.44 367 PHE A O 1
ATOM 2842 N N . ILE A 1 368 ? -6.347 -20.842 -1.917 1.00 76.38 368 ILE A N 1
ATOM 2843 C CA . ILE A 1 368 ? -6.661 -22.274 -1.833 1.00 76.38 368 ILE A CA 1
ATOM 2844 C C . ILE A 1 368 ? -6.352 -22.889 -3.195 1.00 76.38 368 ILE A C 1
ATOM 2846 O O . ILE A 1 368 ? -6.845 -22.399 -4.206 1.00 76.38 368 ILE A O 1
ATOM 2850 N N . ASP A 1 369 ? -5.497 -23.915 -3.236 1.00 76.44 369 ASP A N 1
ATOM 2851 C CA . ASP A 1 369 ? -5.102 -24.623 -4.466 1.00 76.44 369 ASP A CA 1
ATOM 2852 C C . ASP A 1 369 ? -4.671 -23.678 -5.606 1.00 76.44 369 ASP A C 1
ATOM 2854 O O . ASP A 1 369 ? -5.149 -23.759 -6.737 1.00 76.44 369 ASP A O 1
ATOM 2858 N N . SER A 1 370 ? -3.801 -22.711 -5.281 1.00 72.75 370 SER A N 1
ATOM 2859 C CA . SER A 1 370 ? -3.322 -21.651 -6.192 1.00 72.75 370 SER A CA 1
ATOM 2860 C C . SER A 1 370 ? -4.404 -20.700 -6.722 1.00 72.75 370 SER A C 1
ATOM 2862 O O . SER A 1 370 ? -4.105 -19.818 -7.527 1.00 72.75 370 SER A O 1
ATOM 2864 N N . THR A 1 371 ? -5.634 -20.814 -6.223 1.00 70.94 371 THR A N 1
ATOM 2865 C CA . THR A 1 371 ? -6.749 -19.936 -6.566 1.00 70.94 371 THR A CA 1
ATOM 2866 C C . THR A 1 371 ? -6.915 -18.869 -5.480 1.00 70.94 371 THR A C 1
ATOM 2868 O O . THR A 1 371 ? -7.115 -19.205 -4.305 1.00 70.94 371 THR A O 1
ATOM 2871 N N . PRO A 1 372 ? -6.829 -17.576 -5.830 1.00 74.44 372 PRO A N 1
ATOM 2872 C CA . PRO A 1 372 ? -7.038 -16.499 -4.873 1.00 74.44 372 PRO A CA 1
ATOM 2873 C C . PRO A 1 372 ? -8.484 -16.491 -4.377 1.00 74.44 372 PRO A C 1
ATOM 2875 O O . PRO A 1 372 ? -9.414 -16.650 -5.161 1.00 74.44 372 PRO A O 1
ATOM 2878 N N . GLN A 1 373 ? -8.658 -16.305 -3.071 1.00 71.19 373 GLN A N 1
ATOM 2879 C CA . GLN A 1 373 ? -9.976 -16.248 -2.425 1.00 71.19 373 GLN A CA 1
ATOM 2880 C C . GLN A 1 373 ? -10.539 -14.821 -2.340 1.00 71.19 373 GLN A C 1
ATOM 2882 O O . GLN A 1 373 ? -11.650 -14.628 -1.860 1.00 71.19 373 GLN A O 1
ATOM 2887 N N . ILE A 1 374 ? -9.766 -13.839 -2.810 1.00 64.94 374 ILE A N 1
ATOM 2888 C CA . ILE A 1 374 ? -10.176 -12.445 -2.978 1.00 64.94 374 ILE A CA 1
ATOM 2889 C C . ILE A 1 374 ? -10.262 -12.164 -4.480 1.00 64.94 374 ILE A C 1
ATOM 2891 O O . ILE A 1 374 ? -9.313 -12.454 -5.221 1.00 64.94 374 ILE A O 1
ATOM 2895 N N . ASP A 1 375 ? -11.391 -11.612 -4.909 1.00 56.31 375 ASP A N 1
ATOM 2896 C CA . ASP A 1 375 ? -11.637 -11.084 -6.244 1.00 56.31 375 ASP A CA 1
ATOM 2897 C C . ASP A 1 375 ? -11.055 -9.665 -6.407 1.00 56.31 375 ASP A C 1
ATOM 2899 O O . ASP A 1 375 ? -10.993 -8.876 -5.470 1.00 56.31 375 ASP A O 1
ATOM 2903 N N . GLY A 1 376 ? -10.584 -9.329 -7.611 1.00 62.59 376 GLY A N 1
ATOM 2904 C CA . GLY A 1 376 ? -10.043 -7.995 -7.906 1.00 62.59 376 GLY A CA 1
ATOM 2905 C C . GLY A 1 376 ? -8.600 -7.737 -7.437 1.00 62.59 376 GLY A C 1
ATOM 2906 O O . GLY A 1 376 ? -7.790 -8.658 -7.288 1.00 62.59 376 GLY A O 1
ATOM 2907 N N . ASP A 1 377 ? -8.256 -6.451 -7.300 1.00 56.88 377 ASP A N 1
ATOM 2908 C CA . ASP A 1 377 ? -6.931 -5.981 -6.877 1.00 56.88 377 ASP A CA 1
ATOM 2909 C C . ASP A 1 377 ? -6.735 -6.183 -5.364 1.00 56.88 377 ASP A C 1
ATOM 2911 O O . ASP A 1 377 ? -7.564 -5.792 -4.547 1.00 56.88 377 ASP A O 1
ATOM 2915 N N . ARG A 1 378 ? -5.607 -6.791 -4.983 1.00 64.94 378 ARG A N 1
ATOM 2916 C CA . ARG A 1 378 ? -5.266 -7.155 -3.593 1.00 64.94 378 ARG A CA 1
ATOM 2917 C C . ARG A 1 378 ? -4.491 -6.065 -2.862 1.00 64.94 378 ARG A C 1
ATOM 2919 O O . ARG A 1 378 ? -4.172 -6.204 -1.682 1.00 64.94 378 ARG A O 1
ATOM 2926 N N . THR A 1 379 ? -4.156 -4.999 -3.570 1.00 59.75 379 THR A N 1
ATOM 2927 C CA . THR A 1 379 ? -3.374 -3.874 -3.075 1.00 59.75 379 THR A CA 1
ATOM 2928 C C . THR A 1 379 ? -4.008 -3.188 -1.845 1.00 59.75 379 THR A C 1
ATOM 2930 O O . THR A 1 379 ? -3.280 -2.969 -0.873 1.00 59.75 379 THR A O 1
ATOM 2933 N N . PRO A 1 380 ? -5.335 -2.940 -1.779 1.00 61.56 380 PRO A N 1
ATOM 2934 C CA . PRO A 1 380 ? -5.975 -2.348 -0.594 1.00 61.56 380 PRO A CA 1
ATOM 2935 C C . PRO A 1 380 ? -5.835 -3.202 0.673 1.00 61.56 380 PRO A C 1
ATOM 2937 O O . PRO A 1 380 ? -5.527 -2.684 1.744 1.00 61.56 380 PRO A O 1
ATOM 2940 N N . GLU A 1 381 ? -5.974 -4.522 0.539 1.00 67.62 381 GLU A N 1
ATOM 2941 C CA . GLU A 1 381 ? -5.826 -5.482 1.640 1.00 67.62 381 GLU A CA 1
ATOM 2942 C C . GLU A 1 381 ? -4.386 -5.499 2.190 1.00 67.62 381 GLU A C 1
ATOM 2944 O O . GLU A 1 381 ? -4.153 -5.607 3.396 1.00 67.62 381 GLU A O 1
ATOM 2949 N N . ILE A 1 382 ? -3.389 -5.349 1.312 1.00 68.12 382 ILE A N 1
ATOM 2950 C CA . ILE A 1 382 ? -1.979 -5.224 1.709 1.00 68.12 382 ILE A CA 1
ATOM 2951 C C . ILE A 1 382 ? -1.743 -3.904 2.457 1.00 68.12 382 ILE A C 1
ATOM 2953 O O . ILE A 1 382 ? -1.010 -3.882 3.449 1.00 68.12 382 ILE A O 1
ATOM 2957 N N . PHE A 1 383 ? -2.370 -2.807 2.027 1.00 63.78 383 PHE A N 1
ATOM 2958 C CA . PHE A 1 383 ? -2.266 -1.517 2.708 1.00 63.78 383 PHE A CA 1
ATOM 2959 C C . PHE A 1 383 ? -2.944 -1.506 4.078 1.00 63.78 383 PHE A C 1
ATOM 2961 O O . PHE A 1 383 ? -2.327 -1.015 5.021 1.00 63.78 383 PHE A O 1
ATOM 2968 N N . ALA A 1 384 ? -4.122 -2.121 4.218 1.00 66.56 384 ALA A N 1
ATOM 2969 C CA . ALA A 1 384 ? -4.790 -2.325 5.505 1.00 66.56 384 ALA A CA 1
ATOM 2970 C C . ALA A 1 384 ? -3.856 -3.022 6.509 1.00 66.56 384 ALA A C 1
ATOM 2972 O O . ALA A 1 384 ? -3.623 -2.540 7.617 1.00 66.56 384 ALA A O 1
ATOM 2973 N N . LYS A 1 385 ? -3.226 -4.122 6.078 1.00 73.62 385 LYS A N 1
ATOM 2974 C CA . LYS A 1 385 ? -2.277 -4.899 6.892 1.00 73.62 385 LYS A CA 1
ATOM 2975 C C . LYS A 1 385 ? -1.017 -4.113 7.250 1.00 73.62 385 LYS A C 1
ATOM 2977 O O . LYS A 1 385 ? -0.529 -4.217 8.375 1.00 73.62 385 LYS A O 1
ATOM 2982 N N . ASN A 1 386 ? -0.488 -3.326 6.313 1.00 68.19 386 ASN A N 1
ATOM 2983 C CA . ASN A 1 386 ? 0.665 -2.461 6.563 1.00 68.19 386 ASN A CA 1
ATOM 2984 C C . ASN A 1 386 ? 0.331 -1.343 7.560 1.00 68.19 386 ASN A C 1
ATOM 2986 O O . ASN A 1 386 ? 1.118 -1.106 8.470 1.00 68.19 386 ASN A O 1
ATOM 2990 N N . TYR A 1 387 ? -0.837 -0.711 7.431 1.00 64.12 387 TYR A N 1
ATOM 2991 C CA . TYR A 1 387 ? -1.298 0.312 8.366 1.00 64.12 387 TYR A CA 1
ATOM 2992 C C . TYR A 1 387 ? -1.489 -0.260 9.774 1.00 64.12 387 TYR A C 1
ATOM 2994 O O . TYR A 1 387 ? -0.967 0.302 10.729 1.00 64.12 387 TYR A O 1
ATOM 3002 N N . VAL A 1 388 ? -2.128 -1.429 9.909 1.00 67.75 388 VAL A N 1
ATOM 3003 C CA . VAL A 1 388 ? -2.269 -2.133 11.199 1.00 67.75 388 VAL A CA 1
ATOM 3004 C C . VAL A 1 388 ? -0.905 -2.433 11.828 1.00 67.75 388 VAL A C 1
ATOM 3006 O O . VAL A 1 388 ? -0.713 -2.198 13.021 1.00 67.75 388 VAL A O 1
ATOM 3009 N N . ARG A 1 389 ? 0.071 -2.904 11.038 1.00 74.00 389 ARG A N 1
ATOM 3010 C CA . ARG A 1 389 ? 1.450 -3.113 11.511 1.00 74.00 389 ARG A CA 1
ATOM 3011 C C . ARG A 1 389 ? 2.063 -1.813 12.037 1.00 74.00 389 ARG A C 1
ATOM 3013 O O . ARG A 1 389 ? 2.661 -1.822 13.111 1.00 74.00 389 ARG A O 1
ATOM 3020 N N . ASP A 1 390 ? 1.949 -0.728 11.280 1.00 60.00 390 ASP A N 1
ATOM 3021 C CA . ASP A 1 390 ? 2.582 0.550 11.611 1.00 60.00 390 ASP A CA 1
ATOM 3022 C C . ASP A 1 390 ? 1.898 1.212 12.822 1.00 60.00 390 ASP A C 1
ATOM 3024 O O . ASP A 1 390 ? 2.587 1.707 13.713 1.00 60.00 390 ASP A O 1
ATOM 3028 N N . LEU A 1 391 ? 0.566 1.121 12.928 1.00 56.34 391 LEU A N 1
ATOM 3029 C CA . LEU A 1 391 ? -0.215 1.541 14.096 1.00 56.34 391 LEU A CA 1
ATOM 3030 C C . LEU A 1 391 ? 0.254 0.810 15.363 1.00 56.34 391 LEU A C 1
ATOM 3032 O O . LEU A 1 391 ? 0.549 1.436 16.384 1.00 56.34 391 LEU A O 1
ATOM 3036 N N . ILE A 1 392 ? 0.390 -0.517 15.281 1.00 64.31 392 ILE A N 1
ATOM 3037 C CA . ILE A 1 392 ? 0.858 -1.339 16.399 1.00 64.31 392 ILE A CA 1
ATOM 3038 C C . ILE A 1 392 ? 2.285 -0.952 16.796 1.00 64.31 392 ILE A C 1
ATOM 3040 O O . ILE A 1 392 ? 2.539 -0.638 17.960 1.00 64.31 392 ILE A O 1
ATOM 3044 N N . ASN A 1 393 ? 3.215 -0.938 15.842 1.00 55.50 393 ASN A N 1
ATOM 3045 C CA . ASN A 1 393 ? 4.633 -0.736 16.127 1.00 55.50 393 ASN A CA 1
ATOM 3046 C C . ASN A 1 393 ? 4.965 0.678 16.613 1.00 55.50 393 ASN A C 1
ATOM 3048 O O . ASN A 1 393 ? 5.849 0.825 17.453 1.00 55.50 393 ASN A O 1
ATOM 3052 N N . ASN A 1 394 ? 4.264 1.699 16.115 1.00 48.91 394 ASN A N 1
ATOM 3053 C CA . ASN A 1 394 ? 4.619 3.097 16.364 1.00 48.91 394 ASN A CA 1
ATOM 3054 C C . ASN A 1 394 ? 3.782 3.759 17.467 1.00 48.91 394 ASN A C 1
ATOM 3056 O O . ASN A 1 394 ? 4.231 4.751 18.038 1.00 48.91 394 ASN A O 1
ATOM 3060 N N . TYR A 1 395 ? 2.600 3.224 17.796 1.00 50.28 395 TYR A N 1
ATOM 3061 C CA . TYR A 1 395 ? 1.678 3.875 18.740 1.00 50.28 395 TYR A CA 1
ATOM 3062 C C . TYR A 1 395 ? 1.182 2.959 19.864 1.00 50.28 395 TYR A C 1
ATOM 3064 O O . TYR A 1 395 ? 0.973 3.438 20.980 1.00 50.28 395 TYR A O 1
ATOM 3072 N N . ILE A 1 396 ? 1.034 1.653 19.618 1.00 53.62 396 ILE A N 1
ATOM 3073 C CA . ILE A 1 396 ? 0.557 0.700 20.637 1.00 53.62 396 ILE A CA 1
ATOM 3074 C C . ILE A 1 396 ? 1.716 0.127 21.460 1.00 53.62 396 ILE A C 1
ATOM 3076 O O . ILE A 1 396 ? 1.648 0.093 22.686 1.00 53.62 396 ILE A O 1
ATOM 3080 N N . LEU A 1 397 ? 2.798 -0.303 20.808 1.00 56.28 397 LEU A N 1
ATOM 3081 C CA . LEU A 1 397 ? 3.973 -0.876 21.474 1.00 56.28 397 LEU A CA 1
ATOM 3082 C C . LEU A 1 397 ? 4.881 0.148 22.192 1.00 56.28 397 LEU A C 1
ATOM 3084 O O . LEU A 1 397 ? 5.471 -0.232 23.204 1.00 56.28 397 LEU A O 1
ATOM 3088 N N . PRO A 1 398 ? 5.005 1.419 21.752 1.00 50.75 398 PRO A N 1
ATOM 3089 C CA . PRO A 1 398 ? 5.884 2.403 22.404 1.00 50.75 398 PRO A CA 1
ATOM 3090 C C . PRO A 1 398 ? 5.339 3.079 23.677 1.00 50.75 398 PRO A C 1
ATOM 3092 O O . PRO A 1 398 ? 5.966 4.014 24.173 1.00 50.75 398 PRO A O 1
ATOM 3095 N N . GLN A 1 399 ? 4.196 2.648 24.223 1.00 50.75 399 GLN A N 1
ATOM 3096 C CA . GLN A 1 399 ? 3.602 3.250 25.428 1.00 50.75 399 GLN A CA 1
ATOM 3097 C C . GLN A 1 399 ? 4.532 3.092 26.659 1.00 50.75 399 GLN A C 1
ATOM 3099 O O . GLN A 1 399 ? 4.900 1.962 27.002 1.00 50.75 399 GLN A O 1
ATOM 3104 N N . PRO A 1 400 ? 4.928 4.181 27.356 1.00 40.31 400 PRO A N 1
ATOM 3105 C CA . PRO A 1 400 ? 5.808 4.094 28.517 1.00 40.31 400 PRO A CA 1
ATOM 3106 C C . PRO A 1 400 ? 5.064 3.514 29.726 1.00 40.31 400 PRO A C 1
ATOM 3108 O O . PRO A 1 400 ? 3.990 3.974 30.107 1.00 40.31 400 PRO A O 1
ATOM 3111 N N . ALA A 1 401 ? 5.665 2.515 30.371 1.00 38.97 401 ALA A N 1
ATOM 3112 C CA . ALA A 1 401 ? 5.163 1.950 31.615 1.00 38.97 401 ALA A CA 1
ATOM 3113 C C . ALA A 1 401 ? 5.156 3.003 32.741 1.00 38.97 401 ALA A C 1
ATOM 3115 O O . ALA A 1 401 ? 6.215 3.456 33.173 1.00 38.97 401 ALA A O 1
ATOM 3116 N N . GLN A 1 402 ? 3.982 3.325 33.288 1.00 37.31 402 GLN A N 1
ATOM 3117 C CA . GLN A 1 402 ? 3.869 3.785 34.673 1.00 37.31 402 GLN A CA 1
ATOM 3118 C C . GLN A 1 402 ? 3.264 2.665 35.517 1.00 37.31 402 GLN A C 1
ATOM 3120 O O . GLN A 1 402 ? 2.055 2.584 35.703 1.00 37.31 402 GLN A O 1
ATOM 3125 N N . ALA A 1 403 ? 4.117 1.785 36.038 1.00 43.03 403 ALA A N 1
ATOM 3126 C CA . ALA A 1 403 ? 3.744 0.996 37.203 1.00 43.03 403 ALA A CA 1
ATOM 3127 C C . ALA A 1 403 ? 3.892 1.898 38.439 1.00 43.03 403 ALA A C 1
ATOM 3129 O O . ALA A 1 403 ? 4.991 2.382 38.716 1.00 43.03 403 ALA A O 1
ATOM 3130 N N . GLN A 1 404 ? 2.814 2.126 39.194 1.00 43.81 404 GLN A N 1
ATOM 3131 C CA . GLN A 1 404 ? 2.937 2.603 40.572 1.00 43.81 404 GLN A CA 1
ATOM 3132 C C . GLN A 1 404 ? 3.619 1.503 41.395 1.00 43.81 404 GLN A C 1
ATOM 3134 O O . GLN A 1 404 ? 2.976 0.589 41.898 1.00 43.81 404 GLN A O 1
ATOM 3139 N N . THR A 1 405 ? 4.941 1.551 41.518 1.00 49.16 405 THR A N 1
ATOM 3140 C CA . THR A 1 405 ? 5.671 0.665 42.428 1.00 49.16 405 THR A CA 1
ATOM 3141 C C . THR A 1 405 ? 5.687 1.292 43.818 1.00 49.16 405 THR A C 1
ATOM 3143 O O . THR A 1 405 ? 6.227 2.385 43.953 1.00 49.16 405 THR A O 1
ATOM 3146 N N . TYR A 1 406 ? 5.150 0.616 44.842 1.00 56.03 406 TYR A N 1
ATOM 3147 C CA . TYR A 1 406 ? 5.338 0.951 46.266 1.00 56.03 406 TYR A CA 1
ATOM 3148 C C . TYR A 1 406 ? 6.619 0.275 46.796 1.00 56.03 406 TYR A C 1
ATOM 3150 O O . TYR A 1 406 ? 6.548 -0.756 47.471 1.00 56.03 406 TYR A O 1
ATOM 3158 N N . PRO A 1 407 ? 7.826 0.789 46.501 1.00 51.62 407 PRO A N 1
ATOM 3159 C CA . PRO A 1 407 ? 9.054 -0.003 46.574 1.00 51.62 407 PRO A CA 1
ATOM 3160 C C . PRO A 1 407 ? 9.426 -0.307 48.032 1.00 51.62 407 PRO A C 1
ATOM 3162 O O . PRO A 1 407 ? 9.915 -1.387 48.349 1.00 51.62 407 PRO A O 1
ATOM 3165 N N . PHE A 1 408 ? 9.121 0.629 48.937 1.00 48.28 408 PHE A N 1
ATOM 3166 C CA . PHE A 1 408 ? 9.344 0.492 50.373 1.00 48.28 408 PHE A CA 1
ATOM 3167 C C . PHE A 1 408 ? 8.393 -0.520 51.023 1.00 48.28 408 PHE A C 1
ATOM 3169 O O . PHE A 1 408 ? 8.824 -1.289 51.876 1.00 48.28 408 PHE A O 1
ATOM 3176 N N . ALA A 1 409 ? 7.125 -0.570 50.599 1.00 55.44 409 ALA A N 1
ATOM 3177 C CA . ALA A 1 409 ? 6.163 -1.547 51.112 1.00 55.44 409 ALA A CA 1
ATOM 3178 C C . ALA A 1 409 ? 6.537 -2.974 50.683 1.00 55.44 409 ALA A C 1
ATOM 3180 O O . ALA A 1 409 ? 6.474 -3.899 51.489 1.00 55.44 409 ALA A O 1
ATOM 3181 N N . LEU A 1 410 ? 7.002 -3.140 49.440 1.00 56.44 410 LEU A N 1
ATOM 3182 C CA . LEU A 1 410 ? 7.476 -4.423 48.919 1.00 56.44 410 LEU A CA 1
ATOM 3183 C C . LEU A 1 410 ? 8.730 -4.905 49.655 1.00 56.44 410 LEU A C 1
ATOM 3185 O O . LEU A 1 410 ? 8.778 -6.056 50.077 1.00 56.44 410 LEU A O 1
ATOM 3189 N N . ALA A 1 411 ? 9.702 -4.016 49.880 1.00 57.44 411 ALA A N 1
ATOM 3190 C CA . ALA A 1 411 ? 10.912 -4.343 50.631 1.00 57.44 411 ALA A CA 1
ATOM 3191 C C . ALA A 1 411 ? 10.615 -4.717 52.096 1.00 57.44 411 ALA A C 1
ATOM 3193 O O . ALA A 1 411 ? 11.229 -5.638 52.631 1.00 57.44 411 ALA A O 1
ATOM 3194 N N . LEU A 1 412 ? 9.656 -4.040 52.742 1.00 61.25 412 LEU A N 1
ATOM 3195 C CA . LEU A 1 412 ? 9.227 -4.366 54.106 1.00 61.25 412 LEU A CA 1
ATOM 3196 C C . LEU A 1 412 ? 8.476 -5.700 54.175 1.00 61.25 412 LEU A C 1
ATOM 3198 O O . LEU A 1 412 ? 8.714 -6.469 55.105 1.00 61.25 412 LEU A O 1
ATOM 3202 N N . LEU A 1 413 ? 7.610 -5.998 53.203 1.00 70.75 413 LEU A N 1
ATOM 3203 C CA . LEU A 1 413 ? 6.920 -7.288 53.123 1.00 70.75 413 LEU A CA 1
ATOM 3204 C C . LEU A 1 413 ? 7.900 -8.439 52.875 1.00 70.75 413 LEU A C 1
ATOM 3206 O O . LEU A 1 413 ? 7.784 -9.471 53.527 1.00 70.75 413 LEU A O 1
ATOM 3210 N N . ASP A 1 414 ? 8.896 -8.245 52.008 1.00 71.44 414 ASP A N 1
ATOM 3211 C CA . ASP A 1 414 ? 9.948 -9.238 51.765 1.00 71.44 414 ASP A CA 1
ATOM 3212 C C . ASP A 1 414 ? 10.802 -9.488 53.010 1.00 71.44 414 ASP A C 1
ATOM 3214 O O . ASP A 1 414 ? 11.049 -10.637 53.375 1.00 71.44 414 ASP A O 1
ATOM 3218 N N . ALA A 1 415 ? 11.226 -8.417 53.687 1.00 65.88 415 ALA A N 1
ATOM 3219 C CA . ALA A 1 415 ? 12.084 -8.514 54.864 1.00 65.88 415 ALA A CA 1
ATOM 3220 C C . ALA A 1 415 ? 11.380 -9.153 56.073 1.00 65.88 415 ALA A C 1
ATOM 3222 O O . ALA A 1 415 ? 12.039 -9.799 56.884 1.00 65.88 415 ALA A O 1
ATOM 3223 N N . ASN A 1 416 ? 10.057 -8.989 56.197 1.00 68.81 416 ASN A N 1
ATOM 3224 C CA . ASN A 1 416 ? 9.284 -9.478 57.343 1.00 68.81 416 ASN A CA 1
ATOM 3225 C C . ASN A 1 416 ? 8.442 -10.728 57.036 1.00 68.81 416 ASN A C 1
ATOM 3227 O O . ASN A 1 416 ? 7.716 -11.186 57.916 1.00 68.81 416 ASN A O 1
ATOM 3231 N N . LYS A 1 417 ? 8.518 -11.299 55.824 1.00 75.94 417 LYS A N 1
ATOM 3232 C CA . LYS A 1 417 ? 7.642 -12.406 55.397 1.00 75.94 417 LYS A CA 1
ATOM 3233 C C . LYS A 1 417 ? 7.682 -13.605 56.342 1.00 75.94 417 LYS A C 1
ATOM 3235 O O . LYS A 1 417 ? 6.633 -14.114 56.728 1.00 75.94 417 LYS A O 1
ATOM 3240 N N . GLU A 1 418 ? 8.887 -14.042 56.698 1.00 77.50 418 GLU A N 1
ATOM 3241 C CA . GLU A 1 418 ? 9.075 -15.202 57.575 1.00 77.50 418 GLU A CA 1
ATOM 3242 C C . GLU A 1 418 ? 8.594 -14.895 59.000 1.00 77.50 418 GLU A C 1
ATOM 3244 O O . GLU A 1 418 ? 7.824 -15.665 59.559 1.00 77.50 418 GLU A O 1
ATOM 3249 N N . PHE A 1 419 ? 8.916 -13.708 59.530 1.00 80.81 419 PHE A N 1
ATOM 3250 C CA . PHE A 1 419 ? 8.445 -13.266 60.848 1.00 80.81 419 PHE A CA 1
ATOM 3251 C C . PHE A 1 419 ? 6.911 -13.236 60.946 1.00 80.81 419 PHE A C 1
ATOM 3253 O O . PHE A 1 419 ? 6.339 -13.714 61.921 1.00 80.81 419 PHE A O 1
ATOM 3260 N N . ILE A 1 420 ? 6.231 -12.705 59.924 1.00 74.31 420 ILE A N 1
ATOM 3261 C CA . ILE A 1 420 ? 4.764 -12.635 59.898 1.00 74.31 420 ILE A CA 1
ATOM 3262 C C . ILE A 1 420 ? 4.157 -14.041 59.841 1.00 74.31 420 ILE A C 1
ATOM 3264 O O . ILE A 1 420 ? 3.169 -14.301 60.525 1.00 74.31 420 ILE A O 1
ATOM 3268 N N . ALA A 1 421 ? 4.722 -14.945 59.036 1.00 73.44 421 ALA A N 1
ATOM 3269 C CA . ALA A 1 421 ? 4.231 -16.316 58.957 1.00 73.44 421 ALA A CA 1
ATOM 3270 C C . ALA A 1 421 ? 4.355 -17.035 60.312 1.00 73.44 421 ALA A C 1
ATOM 3272 O O . ALA A 1 421 ? 3.383 -17.646 60.758 1.00 73.44 421 ALA A O 1
ATOM 3273 N N . ASP A 1 422 ? 5.494 -16.887 60.988 1.00 77.75 422 ASP A N 1
ATOM 3274 C CA . ASP A 1 422 ? 5.756 -17.510 62.287 1.00 77.75 422 ASP A CA 1
ATOM 3275 C C . ASP A 1 422 ? 4.822 -16.976 63.390 1.00 77.75 422 ASP A C 1
ATOM 3277 O O . ASP A 1 422 ? 4.199 -17.760 64.109 1.00 77.75 422 ASP A O 1
ATOM 3281 N N . GLU A 1 423 ? 4.648 -15.653 63.498 1.00 83.25 423 GLU A N 1
ATOM 3282 C CA . GLU A 1 423 ? 3.776 -15.031 64.511 1.00 83.25 423 GLU A CA 1
ATOM 3283 C C . GLU A 1 423 ? 2.298 -15.400 64.324 1.00 83.25 423 GLU A C 1
ATOM 3285 O O . GLU A 1 423 ? 1.592 -15.694 65.292 1.00 83.25 423 GLU A O 1
ATOM 3290 N N . VAL A 1 424 ? 1.815 -15.428 63.075 1.00 78.69 424 VAL A N 1
ATOM 3291 C CA . VAL A 1 424 ? 0.428 -15.817 62.775 1.00 78.69 424 VAL A CA 1
ATOM 3292 C C . VAL A 1 424 ? 0.186 -17.275 63.166 1.00 78.69 424 VAL A C 1
ATOM 3294 O O . VAL A 1 424 ? -0.875 -17.595 63.710 1.00 78.69 424 VAL A O 1
ATOM 3297 N N . MET A 1 425 ? 1.165 -18.158 62.947 1.00 79.81 425 MET A N 1
ATOM 3298 C CA . MET A 1 425 ? 1.059 -19.553 63.373 1.00 79.81 425 MET A CA 1
ATOM 3299 C C . MET A 1 425 ? 1.132 -19.706 64.893 1.00 79.81 425 MET A C 1
ATOM 3301 O O . MET A 1 425 ? 0.324 -20.440 65.461 1.00 79.81 425 MET A O 1
ATOM 3305 N N . ALA A 1 426 ? 2.025 -18.979 65.568 1.00 75.12 426 ALA A N 1
ATOM 3306 C CA . ALA A 1 426 ? 2.118 -18.988 67.026 1.00 75.12 426 ALA A CA 1
ATOM 3307 C C . ALA A 1 426 ? 0.813 -18.504 67.686 1.00 75.12 426 ALA A C 1
ATOM 3309 O O . ALA A 1 426 ? 0.311 -19.137 68.619 1.00 75.12 426 ALA A O 1
ATOM 3310 N N . TRP A 1 427 ? 0.216 -17.424 67.166 1.00 85.25 427 TRP A N 1
ATOM 3311 C CA . TRP A 1 427 ? -1.088 -16.939 67.620 1.00 85.25 427 TRP A CA 1
ATOM 3312 C C . TRP A 1 427 ? -2.190 -17.979 67.396 1.00 85.25 427 TRP A C 1
ATOM 3314 O O . TRP A 1 427 ? -3.011 -18.213 68.288 1.00 85.25 427 TRP A O 1
ATOM 3324 N N . PHE A 1 428 ? -2.218 -18.617 66.225 1.00 78.00 428 PHE A N 1
ATOM 3325 C CA . PHE A 1 428 ? -3.242 -19.606 65.909 1.00 78.00 428 PHE A CA 1
ATOM 3326 C C . PHE A 1 428 ? -3.141 -20.830 66.823 1.00 78.00 428 PHE A C 1
ATOM 3328 O O . PHE A 1 428 ? -4.149 -21.250 67.389 1.00 78.00 428 PHE A O 1
ATOM 3335 N N . ASP A 1 429 ? -1.938 -21.362 67.029 1.00 77.88 429 ASP A N 1
ATOM 3336 C CA . ASP A 1 429 ? -1.710 -22.520 67.895 1.00 77.88 429 ASP A CA 1
ATOM 3337 C C . ASP A 1 429 ? -2.045 -22.218 69.362 1.00 77.88 429 ASP A C 1
ATOM 3339 O O . ASP A 1 429 ? -2.556 -23.083 70.069 1.00 77.88 429 ASP A O 1
ATOM 3343 N N . TYR A 1 430 ? -1.828 -20.983 69.822 1.00 77.81 430 TYR A N 1
ATOM 3344 C CA . TYR A 1 430 ? -2.223 -20.568 71.168 1.00 77.81 430 TYR A CA 1
ATOM 3345 C C . TYR A 1 430 ? -3.750 -20.524 71.352 1.00 77.81 430 TYR A C 1
ATOM 3347 O O . TYR A 1 430 ? -4.266 -20.977 72.373 1.00 77.81 430 TYR A O 1
ATOM 3355 N N . ASN A 1 431 ? -4.486 -19.993 70.369 1.00 74.19 431 ASN A N 1
ATOM 3356 C CA . ASN A 1 431 ? -5.943 -19.827 70.460 1.00 74.19 431 ASN A CA 1
ATOM 3357 C C . ASN A 1 431 ? -6.720 -21.096 70.076 1.00 74.19 431 ASN A C 1
ATOM 3359 O O . ASN A 1 431 ? -7.841 -21.303 70.544 1.00 74.19 431 ASN A O 1
ATOM 3363 N N . TYR A 1 432 ? -6.124 -21.958 69.252 1.00 77.00 432 TYR A N 1
ATOM 3364 C CA . TYR A 1 432 ? -6.744 -23.171 68.719 1.00 77.00 432 TYR A CA 1
ATOM 3365 C C . TYR A 1 432 ? -5.819 -24.398 68.847 1.00 77.00 432 TYR A C 1
ATOM 3367 O O . TYR A 1 432 ? -5.540 -25.078 67.853 1.00 77.00 432 TYR A O 1
ATOM 3375 N N . PRO A 1 433 ? -5.382 -24.746 70.073 1.00 71.31 433 PRO A N 1
ATOM 3376 C CA . PRO A 1 433 ? -4.274 -25.676 70.330 1.00 71.31 433 PRO A CA 1
ATOM 3377 C C . PRO A 1 433 ? -4.494 -27.123 69.866 1.00 71.31 433 PRO A C 1
ATOM 3379 O O . PRO A 1 433 ? -3.569 -27.929 69.891 1.00 71.31 433 PRO A O 1
ATOM 3382 N N . THR A 1 434 ? -5.708 -27.486 69.449 1.00 72.88 434 THR A N 1
ATOM 3383 C CA . THR A 1 434 ? -6.065 -28.845 69.014 1.00 72.88 434 THR A CA 1
ATOM 3384 C C . THR A 1 434 ? -6.277 -28.977 67.505 1.00 72.88 434 THR A C 1
ATOM 3386 O O . THR A 1 434 ? -6.467 -30.090 67.012 1.00 72.88 434 THR A O 1
ATOM 3389 N N . ILE A 1 435 ? -6.258 -27.869 66.756 1.00 64.44 435 ILE A N 1
ATOM 3390 C CA . ILE A 1 435 ? -6.583 -27.856 65.321 1.00 64.44 435 ILE A CA 1
ATOM 3391 C C . ILE A 1 435 ? -5.359 -28.204 64.461 1.00 64.44 435 ILE A C 1
ATOM 3393 O O . ILE A 1 435 ? -5.480 -28.905 63.447 1.00 64.44 435 ILE A O 1
ATOM 3397 N N . HIS A 1 436 ? -4.170 -27.753 64.864 1.00 71.06 436 HIS A N 1
ATOM 3398 C CA . HIS A 1 436 ? -2.925 -28.052 64.169 1.00 71.06 436 HIS A CA 1
ATOM 3399 C C . HIS A 1 436 ? -2.222 -29.282 64.752 1.00 71.06 436 HIS A C 1
ATOM 3401 O O . HIS A 1 436 ? -2.038 -29.430 65.954 1.00 71.06 436 HIS A O 1
ATOM 3407 N N . ASN A 1 437 ? -1.784 -30.173 63.862 1.00 70.06 437 ASN A N 1
ATOM 3408 C CA . ASN A 1 437 ? -0.704 -31.118 64.140 1.00 70.06 437 ASN A CA 1
ATOM 3409 C C . ASN A 1 437 ? 0.554 -30.645 63.395 1.00 70.06 437 ASN A C 1
ATOM 3411 O O . ASN A 1 437 ? 0.442 -29.831 62.477 1.00 70.06 437 ASN A O 1
ATOM 3415 N N . ALA A 1 438 ? 1.734 -31.175 63.731 1.00 66.94 438 ALA A N 1
ATOM 3416 C CA . ALA A 1 438 ? 3.009 -30.704 63.172 1.00 66.94 438 ALA A CA 1
ATOM 3417 C C . ALA A 1 438 ? 3.038 -30.633 61.626 1.00 66.94 438 ALA A C 1
ATOM 3419 O O . ALA A 1 438 ? 3.645 -29.733 61.056 1.00 66.94 438 ALA A O 1
ATOM 3420 N N . SER A 1 439 ? 2.331 -31.533 60.929 1.00 66.00 439 SER A N 1
ATOM 3421 C CA . SER A 1 439 ? 2.252 -31.522 59.460 1.00 66.00 439 SER A CA 1
ATOM 3422 C C . SER A 1 439 ? 1.269 -30.481 58.905 1.00 66.00 439 SER A C 1
ATOM 3424 O O . SER A 1 439 ? 1.490 -29.942 57.820 1.00 66.00 439 SER A O 1
ATOM 3426 N N . ARG A 1 440 ? 0.171 -30.191 59.615 1.00 67.56 440 ARG A N 1
ATOM 3427 C CA . ARG A 1 440 ? -0.796 -29.151 59.227 1.00 67.56 440 ARG A CA 1
ATOM 3428 C C . ARG A 1 440 ? -0.279 -27.750 59.522 1.00 67.56 440 ARG A C 1
ATOM 3430 O O . ARG A 1 440 ? -0.474 -26.883 58.679 1.00 67.56 440 ARG A O 1
ATOM 3437 N N . HIS A 1 441 ? 0.433 -27.578 60.634 1.00 76.31 441 HIS A N 1
ATOM 3438 C CA . HIS A 1 441 ? 1.109 -26.331 60.988 1.00 76.31 441 HIS A CA 1
ATOM 3439 C C . HIS A 1 441 ? 2.028 -25.871 59.845 1.00 76.31 441 HIS A C 1
ATOM 3441 O O . HIS A 1 441 ? 1.802 -24.821 59.256 1.00 76.31 441 HIS A O 1
ATOM 3447 N N . GLN A 1 442 ? 2.938 -26.743 59.392 1.00 73.06 442 GLN A N 1
ATOM 3448 C CA . GLN A 1 442 ? 3.856 -26.444 58.281 1.00 73.06 442 GLN A CA 1
ATOM 3449 C C . GLN A 1 442 ? 3.146 -26.095 56.961 1.00 73.06 442 GLN A C 1
ATOM 3451 O O . GLN A 1 442 ? 3.647 -25.302 56.161 1.00 73.06 442 GLN A O 1
ATOM 3456 N N . LYS A 1 443 ? 1.974 -26.690 56.694 1.00 70.50 443 LYS A N 1
ATOM 3457 C CA . LYS A 1 443 ? 1.181 -26.372 55.496 1.00 70.50 443 LYS A CA 1
ATOM 3458 C C . LYS A 1 443 ? 0.497 -25.010 55.618 1.00 70.50 443 LYS A C 1
ATOM 3460 O O . LYS A 1 443 ? 0.520 -24.258 54.650 1.00 70.50 443 LYS A O 1
ATOM 3465 N N . CYS A 1 444 ? -0.066 -24.691 56.782 1.00 72.94 444 CYS A N 1
ATOM 3466 C CA . CYS A 1 444 ? -0.729 -23.412 57.036 1.00 72.94 444 CYS A CA 1
ATOM 3467 C C . CYS A 1 444 ? 0.272 -22.243 57.027 1.00 72.94 444 CYS A C 1
ATOM 3469 O O . CYS A 1 444 ? 0.031 -21.211 56.400 1.00 72.94 444 CYS A O 1
ATOM 3471 N N . GLU A 1 445 ? 1.451 -22.454 57.606 1.00 78.00 445 GLU A N 1
ATOM 3472 C CA . GLU A 1 445 ? 2.571 -21.513 57.595 1.00 78.00 445 GLU A CA 1
ATOM 3473 C C . GLU A 1 445 ? 3.055 -21.227 56.161 1.00 78.00 445 GLU A C 1
ATOM 3475 O O . GLU A 1 445 ? 3.182 -20.080 55.731 1.00 78.00 445 GLU A O 1
ATOM 3480 N N . ARG A 1 446 ? 3.245 -22.281 55.351 1.00 79.88 446 ARG A N 1
ATOM 3481 C CA . ARG A 1 446 ? 3.583 -22.158 53.924 1.00 79.88 446 ARG A CA 1
ATOM 3482 C C . ARG A 1 446 ? 2.511 -21.397 53.140 1.00 79.88 446 ARG A C 1
ATOM 3484 O O . ARG A 1 446 ? 2.853 -20.557 52.311 1.00 79.88 446 ARG A O 1
ATOM 3491 N N . ASP A 1 447 ? 1.238 -21.694 53.368 1.00 74.06 447 ASP A N 1
ATOM 3492 C CA . ASP A 1 447 ? 0.147 -21.047 52.640 1.00 74.06 447 ASP A CA 1
ATOM 3493 C C . ASP A 1 447 ? 0.023 -19.562 53.025 1.00 74.06 447 ASP A C 1
ATOM 3495 O O . ASP A 1 447 ? -0.226 -18.723 52.160 1.00 74.06 447 ASP A O 1
ATOM 3499 N N . THR A 1 448 ? 0.328 -19.214 54.279 1.00 77.69 448 THR A N 1
ATOM 3500 C CA . THR A 1 448 ? 0.442 -17.821 54.741 1.00 77.69 448 THR A CA 1
ATOM 3501 C C . THR A 1 448 ? 1.535 -17.068 53.977 1.00 77.69 448 THR A C 1
ATOM 3503 O O . THR A 1 448 ? 1.290 -15.963 53.490 1.00 77.69 448 THR A O 1
ATOM 3506 N N . ARG A 1 449 ? 2.703 -17.688 53.748 1.00 78.06 449 ARG A N 1
ATOM 3507 C CA . ARG A 1 449 ? 3.754 -17.107 52.890 1.00 78.06 449 ARG A CA 1
ATOM 3508 C C . ARG A 1 449 ? 3.302 -16.905 51.448 1.00 78.06 449 ARG A C 1
ATOM 3510 O O . ARG A 1 449 ? 3.591 -15.865 50.868 1.00 78.06 449 ARG A O 1
ATOM 3517 N N . TYR A 1 450 ? 2.573 -17.858 50.871 1.00 74.69 450 TYR A N 1
ATOM 3518 C CA . TYR A 1 450 ? 2.045 -17.704 49.513 1.00 74.69 450 TYR A CA 1
ATOM 3519 C C . TYR A 1 450 ? 0.989 -16.603 49.403 1.00 74.69 450 TYR A C 1
ATOM 3521 O O . TYR A 1 450 ? 0.938 -15.922 48.380 1.00 74.69 450 TYR A O 1
ATOM 3529 N N . ASN A 1 451 ? 0.185 -16.392 50.445 1.00 78.81 451 ASN A N 1
ATOM 3530 C CA . ASN A 1 451 ? -0.742 -15.264 50.502 1.00 78.81 451 ASN A CA 1
ATOM 3531 C C . ASN A 1 451 ? 0.019 -13.930 50.546 1.00 78.81 451 ASN A C 1
ATOM 3533 O O . ASN A 1 451 ? -0.328 -13.010 49.808 1.00 78.81 451 ASN A O 1
ATOM 3537 N N . LEU A 1 452 ? 1.097 -13.839 51.335 1.00 78.12 452 LEU A N 1
ATOM 3538 C CA . LEU A 1 452 ? 1.967 -12.657 51.364 1.00 78.12 452 LEU A CA 1
ATOM 3539 C C . LEU A 1 452 ? 2.666 -12.419 50.015 1.00 78.12 452 LEU A C 1
ATOM 3541 O O . LEU A 1 452 ? 2.698 -11.284 49.543 1.00 78.12 452 LEU A O 1
ATOM 3545 N N . ASP A 1 453 ? 3.152 -13.471 49.349 1.00 75.06 453 ASP A N 1
ATOM 3546 C CA . ASP A 1 453 ? 3.758 -13.377 48.012 1.00 75.06 453 ASP A CA 1
ATOM 3547 C C . ASP A 1 453 ? 2.737 -12.923 46.947 1.00 75.06 453 ASP A C 1
ATOM 3549 O O . ASP A 1 453 ? 3.075 -12.148 46.048 1.00 75.06 453 ASP A O 1
ATOM 3553 N N . ALA A 1 454 ? 1.478 -13.359 47.060 1.00 64.50 454 ALA A N 1
ATOM 3554 C CA . ALA A 1 454 ? 0.390 -12.919 46.191 1.00 64.50 454 ALA A CA 1
ATOM 3555 C C . ALA A 1 454 ? 0.059 -11.433 46.401 1.00 64.50 454 ALA A C 1
ATOM 3557 O O . ALA A 1 454 ? 0.019 -10.680 45.430 1.00 64.50 454 ALA A O 1
ATOM 3558 N N . ILE A 1 455 ? -0.087 -10.995 47.658 1.00 74.44 455 ILE A N 1
ATOM 3559 C CA . ILE A 1 455 ? -0.330 -9.588 48.019 1.00 74.44 455 ILE A CA 1
ATOM 3560 C C . ILE A 1 455 ? 0.825 -8.701 47.549 1.00 74.44 455 ILE A C 1
ATOM 3562 O O . ILE A 1 455 ? 0.596 -7.650 46.956 1.00 74.44 455 ILE A O 1
ATOM 3566 N N . ARG A 1 456 ? 2.073 -9.136 47.750 1.00 73.44 456 ARG A N 1
ATOM 3567 C CA . ARG A 1 456 ? 3.267 -8.445 47.252 1.00 73.44 456 ARG A CA 1
ATOM 3568 C C . ARG A 1 456 ? 3.238 -8.298 45.729 1.00 73.44 456 ARG A C 1
ATOM 3570 O O . ARG A 1 456 ? 3.523 -7.222 45.211 1.00 73.44 456 ARG A O 1
ATOM 3577 N N . SER A 1 457 ? 2.910 -9.365 45.000 1.00 56.94 457 SER A N 1
ATOM 3578 C CA . SER A 1 457 ? 2.845 -9.319 43.535 1.00 56.94 457 SER A CA 1
ATOM 3579 C C . SER A 1 457 ? 1.749 -8.379 43.036 1.00 56.94 457 SER A C 1
ATOM 3581 O O . SER A 1 457 ? 1.927 -7.713 42.017 1.00 56.94 457 SER A O 1
ATOM 3583 N N . ASP A 1 458 ? 0.629 -8.313 43.741 1.00 59.12 458 ASP A N 1
ATOM 3584 C CA . ASP A 1 458 ? -0.487 -7.430 43.420 1.00 59.12 458 ASP A CA 1
ATOM 3585 C C . ASP A 1 458 ? -0.164 -5.964 43.764 1.00 59.12 458 ASP A C 1
ATOM 3587 O O . ASP A 1 458 ? -0.377 -5.086 42.936 1.00 59.12 458 ASP A O 1
ATOM 3591 N N . LEU A 1 459 ? 0.528 -5.702 44.880 1.00 57.59 459 LEU A N 1
ATOM 3592 C CA . LEU A 1 459 ? 1.111 -4.391 45.215 1.00 57.59 459 LEU A CA 1
ATOM 3593 C C . LEU A 1 459 ? 2.163 -3.910 44.202 1.00 57.59 459 LEU A C 1
ATOM 3595 O O . LEU A 1 459 ? 2.311 -2.708 44.002 1.00 57.59 459 LEU A O 1
ATOM 3599 N N . TYR A 1 460 ? 2.913 -4.824 43.578 1.00 49.03 460 TYR A N 1
ATOM 3600 C CA . TYR A 1 460 ? 3.875 -4.487 42.521 1.00 49.03 460 TYR A CA 1
ATOM 3601 C C . TYR A 1 460 ? 3.195 -4.206 41.173 1.00 49.03 460 TYR A C 1
ATOM 3603 O O . TYR A 1 460 ? 3.685 -3.393 40.394 1.00 49.03 460 TYR A O 1
ATOM 3611 N N . THR A 1 461 ? 2.082 -4.888 40.887 1.00 47.22 461 THR A N 1
ATOM 3612 C CA . THR A 1 461 ? 1.373 -4.807 39.597 1.00 47.22 461 THR A CA 1
ATOM 3613 C C . THR A 1 461 ? 0.182 -3.847 39.600 1.00 47.22 461 THR A C 1
ATOM 3615 O O . THR A 1 461 ? -0.357 -3.570 38.533 1.00 47.22 461 THR A O 1
ATOM 3618 N N . GLY A 1 462 ? -0.232 -3.341 40.767 1.00 46.91 462 GLY A N 1
ATOM 3619 C CA . GLY A 1 462 ? -1.396 -2.465 40.939 1.00 46.91 462 GLY A CA 1
ATOM 3620 C C . GLY A 1 462 ? -2.754 -3.161 40.763 1.00 46.91 462 GLY A C 1
ATOM 3621 O O . GLY A 1 462 ? -3.778 -2.486 40.732 1.00 46.91 462 GLY A O 1
ATOM 3622 N N . GLY A 1 463 ? -2.776 -4.491 40.618 1.00 52.28 463 GLY A N 1
ATOM 3623 C CA . GLY A 1 463 ? -3.988 -5.299 40.427 1.00 52.28 463 GLY A CA 1
ATOM 3624 C C . GLY A 1 463 ? -4.338 -6.154 41.649 1.00 52.28 463 GLY A C 1
ATOM 3625 O O . GLY A 1 463 ? -3.730 -6.018 42.700 1.00 52.28 463 GLY A O 1
ATOM 3626 N N . ASN A 1 464 ? -5.308 -7.065 41.515 1.00 55.00 464 ASN A N 1
ATOM 3627 C CA . ASN A 1 464 ? -5.719 -8.028 42.560 1.00 55.00 464 ASN A CA 1
ATOM 3628 C C . ASN A 1 464 ? -5.680 -9.497 42.075 1.00 55.00 464 ASN A C 1
ATOM 3630 O O . ASN A 1 464 ? -6.278 -10.400 42.670 1.00 55.00 464 ASN A O 1
ATOM 3634 N N . HIS A 1 465 ? -5.014 -9.735 40.942 1.00 55.91 465 HIS A N 1
ATOM 3635 C CA . HIS A 1 465 ? -5.080 -10.995 40.215 1.00 55.91 465 HIS A CA 1
ATOM 3636 C C . HIS A 1 465 ? -4.409 -12.150 40.965 1.00 55.91 465 HIS A C 1
ATOM 3638 O O . HIS A 1 465 ? -4.947 -13.258 40.971 1.00 55.91 465 HIS A O 1
ATOM 3644 N N . GLN A 1 466 ? -3.241 -11.940 41.578 1.00 61.16 466 GLN A N 1
ATOM 3645 C CA . GLN A 1 466 ? -2.538 -13.022 42.269 1.00 61.16 466 GLN A CA 1
ATOM 3646 C C . GLN A 1 466 ? -3.243 -13.415 43.561 1.00 61.16 466 GLN A C 1
ATOM 3648 O O . GLN A 1 466 ? -3.287 -14.603 43.879 1.00 61.16 466 GLN A O 1
ATOM 3653 N N . VAL A 1 467 ? -3.853 -12.462 44.265 1.00 62.78 467 VAL A N 1
ATOM 3654 C CA . VAL A 1 467 ? -4.683 -12.722 45.443 1.00 62.78 467 VAL A CA 1
ATOM 3655 C C . VAL A 1 467 ? -5.936 -13.496 45.043 1.00 62.78 467 VAL A C 1
ATOM 3657 O O . VAL A 1 467 ? -6.218 -14.522 45.661 1.00 62.78 467 VAL A O 1
ATOM 3660 N N . ILE A 1 468 ? -6.629 -13.113 43.962 1.00 62.88 468 ILE A N 1
ATOM 3661 C CA . ILE A 1 468 ? -7.769 -13.888 43.431 1.00 62.88 468 ILE A CA 1
ATOM 3662 C C . ILE A 1 468 ? -7.324 -15.295 43.026 1.00 62.88 468 ILE A C 1
ATOM 3664 O O . ILE A 1 468 ? -7.979 -16.282 43.361 1.00 62.88 468 ILE A O 1
ATOM 3668 N N . LYS A 1 469 ? -6.183 -15.422 42.347 1.00 65.94 469 LYS A N 1
ATOM 3669 C CA . LYS A 1 469 ? -5.641 -16.718 41.933 1.00 65.94 469 LYS A CA 1
ATOM 3670 C C . LYS A 1 469 ? -5.266 -17.584 43.134 1.00 65.94 469 LYS A C 1
ATOM 3672 O O . LYS A 1 469 ? -5.500 -18.791 43.107 1.00 65.94 469 LYS A O 1
ATOM 3677 N N . MET A 1 470 ? -4.717 -16.997 44.194 1.00 67.50 470 MET A N 1
ATOM 3678 C CA . MET A 1 470 ? -4.395 -17.715 45.423 1.00 67.50 470 MET A CA 1
ATOM 3679 C C . MET A 1 470 ? -5.671 -18.146 46.155 1.00 67.50 470 MET A C 1
ATOM 3681 O O . MET A 1 470 ? -5.795 -19.318 46.503 1.00 67.50 470 MET A O 1
ATOM 3685 N N . ALA A 1 471 ? -6.661 -17.257 46.272 1.00 62.91 471 ALA A N 1
ATOM 3686 C CA . ALA A 1 471 ? -7.975 -17.565 46.835 1.00 62.91 471 ALA A CA 1
ATOM 3687 C C . ALA A 1 471 ? -8.690 -18.676 46.051 1.00 62.91 471 ALA A C 1
ATOM 3689 O O . ALA A 1 471 ? -9.262 -19.591 46.645 1.00 62.91 471 ALA A O 1
ATOM 3690 N N . SER A 1 472 ? -8.580 -18.666 44.720 1.00 63.91 472 SER A N 1
ATOM 3691 C CA . SER A 1 472 ? -9.185 -19.691 43.870 1.00 63.91 472 SER A CA 1
ATOM 3692 C C . SER A 1 472 ? -8.588 -21.082 44.092 1.00 63.91 472 SER A C 1
ATOM 3694 O O . SER A 1 472 ? -9.248 -22.069 43.819 1.00 63.91 472 SER A O 1
ATOM 3696 N N . LYS A 1 473 ? -7.382 -21.224 44.663 1.00 61.03 473 LYS A N 1
ATOM 3697 C CA . LYS A 1 473 ? -6.851 -22.558 45.005 1.00 61.03 473 LYS A CA 1
ATOM 3698 C C . LYS A 1 473 ? -7.625 -23.244 46.130 1.00 61.03 473 LYS A C 1
ATOM 3700 O O . LYS A 1 473 ? -7.548 -24.464 46.244 1.00 61.03 473 LYS A O 1
ATOM 3705 N N . TYR A 1 474 ? -8.375 -22.490 46.933 1.00 56.25 474 TYR A N 1
ATOM 3706 C CA . TYR A 1 474 ? -9.249 -23.050 47.963 1.00 56.25 474 TYR A CA 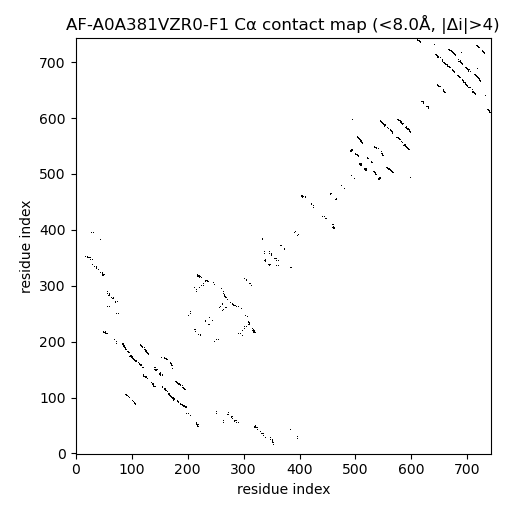1
ATOM 3707 C C . TYR A 1 474 ? -10.597 -23.526 47.405 1.00 56.25 474 TYR A C 1
ATOM 3709 O O . TYR A 1 474 ? -11.378 -24.115 48.150 1.00 56.25 474 TYR A O 1
ATOM 3717 N N . TRP A 1 475 ? -10.869 -23.313 46.113 1.00 47.97 475 TRP A N 1
ATOM 3718 C CA . TRP A 1 475 ? -12.140 -23.638 45.469 1.00 47.97 475 TRP A CA 1
ATOM 3719 C C . TRP A 1 475 ? -11.918 -24.254 44.084 1.00 47.97 475 TRP A C 1
ATOM 3721 O O . TRP A 1 475 ? -11.329 -23.645 43.202 1.00 47.97 475 TRP A O 1
ATOM 3731 N N . GLN A 1 476 ? -12.430 -25.460 43.846 1.00 47.47 476 GLN A N 1
ATOM 3732 C CA . GLN A 1 476 ? -12.544 -25.986 42.479 1.00 47.47 476 GLN A CA 1
ATOM 3733 C C . GLN A 1 476 ? -14.015 -25.976 42.080 1.00 47.47 476 GLN A C 1
ATOM 3735 O O . GLN A 1 476 ? -14.815 -26.763 42.595 1.00 47.47 476 GLN A O 1
ATOM 3740 N N . GLY A 1 477 ? -14.375 -25.047 41.192 1.00 58.22 477 GLY A N 1
ATOM 3741 C CA . GLY A 1 477 ? -15.774 -24.754 40.887 1.00 58.22 477 GLY A CA 1
ATOM 3742 C C . GLY A 1 477 ? -16.508 -24.269 42.141 1.00 58.22 477 GLY A C 1
ATOM 3743 O O . GLY A 1 477 ? -16.025 -23.388 42.845 1.00 58.22 477 GLY A O 1
ATOM 3744 N N . THR A 1 478 ? -17.650 -24.875 42.455 1.00 53.97 478 THR A N 1
ATOM 3745 C CA . THR A 1 478 ? -18.440 -24.599 43.670 1.00 53.97 478 THR A CA 1
ATOM 3746 C C . THR A 1 478 ? -18.023 -25.448 44.874 1.00 53.97 478 THR A C 1
ATOM 3748 O O . THR A 1 478 ? -18.654 -25.385 45.926 1.00 53.97 478 THR A O 1
ATOM 3751 N N . THR A 1 479 ? -16.967 -26.253 44.747 1.00 40.59 479 THR A N 1
ATOM 3752 C CA . THR A 1 479 ? -16.503 -27.146 45.813 1.00 40.59 479 THR A CA 1
ATOM 3753 C C . THR A 1 479 ? -15.387 -26.471 46.598 1.00 40.59 479 THR A C 1
ATOM 3755 O O . THR A 1 479 ? -14.264 -26.328 46.099 1.00 40.59 479 THR A O 1
ATOM 3758 N N . GLY A 1 480 ? -15.687 -26.073 47.836 1.00 51.19 480 GLY A N 1
ATOM 3759 C CA . GLY A 1 480 ? -14.668 -25.663 48.794 1.00 51.19 480 GLY A CA 1
ATOM 3760 C C . GLY A 1 480 ? -13.718 -26.832 49.044 1.00 51.19 480 GLY A C 1
ATOM 3761 O O . GLY A 1 480 ? -14.138 -27.919 49.430 1.00 51.19 480 GLY A O 1
ATOM 3762 N N . GLN A 1 481 ? -12.427 -26.624 48.810 1.00 56.94 481 GLN A N 1
ATOM 3763 C CA . GLN A 1 481 ? -11.381 -27.631 49.020 1.00 56.94 481 GLN A CA 1
ATOM 3764 C C . GLN A 1 481 ? -11.136 -27.904 50.521 1.00 56.94 481 GLN A C 1
ATOM 3766 O O . GLN A 1 481 ? -10.337 -28.770 50.877 1.00 56.94 481 GLN A O 1
ATOM 3771 N N . LEU A 1 482 ? -11.827 -27.175 51.407 1.00 52.19 482 LEU A N 1
ATOM 3772 C CA . LEU A 1 482 ? -11.838 -27.377 52.853 1.00 52.19 482 LEU A CA 1
ATOM 3773 C C . LEU A 1 482 ? -13.095 -28.172 53.266 1.00 52.19 482 LEU A C 1
ATOM 3775 O O . LEU A 1 482 ? -14.200 -27.793 52.876 1.00 52.19 482 LEU A O 1
ATOM 3779 N N . PRO A 1 483 ? -12.984 -29.254 54.060 1.00 41.94 483 PRO A N 1
ATOM 3780 C CA . PRO A 1 483 ? -14.138 -30.089 54.377 1.00 41.94 483 PRO A CA 1
ATOM 3781 C C . PRO A 1 483 ? -15.010 -29.490 55.501 1.00 41.94 483 PRO A C 1
ATOM 3783 O O . PRO A 1 483 ? -14.586 -29.474 56.652 1.00 41.94 483 PRO A O 1
ATOM 3786 N N . GLY A 1 484 ? -16.254 -29.107 55.170 1.00 50.50 484 GLY A N 1
ATOM 3787 C CA . GLY A 1 484 ? -17.438 -29.147 56.054 1.00 50.50 484 GLY A CA 1
ATOM 3788 C C . GLY A 1 484 ? -17.813 -27.898 56.883 1.00 50.50 484 GLY A C 1
ATOM 3789 O O . GLY A 1 484 ? -17.071 -27.481 57.763 1.00 50.50 484 GLY A O 1
ATOM 3790 N N . GLY A 1 485 ? -19.046 -27.396 56.689 1.00 35.34 485 GLY A N 1
ATOM 3791 C CA . GLY A 1 485 ? -19.767 -26.463 57.580 1.00 35.34 485 GLY A CA 1
ATOM 3792 C C . GLY A 1 485 ? -21.187 -26.136 57.064 1.00 35.34 485 GLY A C 1
ATOM 3793 O O . GLY A 1 485 ? -21.353 -25.919 55.874 1.00 35.34 485 GLY A O 1
ATOM 3794 N N . GLN A 1 486 ? -22.205 -26.174 57.932 1.00 39.25 486 GLN A N 1
ATOM 3795 C CA . GLN A 1 486 ? -23.638 -26.468 57.682 1.00 39.25 486 GLN A CA 1
ATOM 3796 C C . GLN A 1 486 ? -24.625 -25.262 57.672 1.00 39.25 486 GLN A C 1
ATOM 3798 O O . GLN A 1 486 ? -24.433 -24.333 58.446 1.00 39.25 486 GLN A O 1
ATOM 3803 N N . THR A 1 487 ? -25.717 -25.416 56.887 1.00 34.44 487 THR A N 1
ATOM 3804 C CA . THR A 1 487 ? -27.184 -25.105 57.056 1.00 34.44 487 THR A CA 1
ATOM 3805 C C . THR A 1 487 ? -27.672 -23.695 57.493 1.00 34.44 487 THR A C 1
ATOM 3807 O O . THR A 1 487 ? -27.121 -23.109 58.411 1.00 34.44 487 THR A O 1
ATOM 3810 N N . ILE A 1 488 ? -28.738 -23.114 56.889 1.00 33.91 488 ILE A N 1
ATOM 3811 C CA . ILE A 1 488 ? -30.164 -23.134 57.349 1.00 33.91 488 ILE A CA 1
ATOM 3812 C C . ILE A 1 488 ? -31.166 -22.697 56.238 1.00 33.91 488 ILE A C 1
ATOM 3814 O O . ILE A 1 488 ? -30.903 -21.778 55.469 1.00 33.91 488 ILE A O 1
ATOM 3818 N N . LEU A 1 489 ? -32.336 -23.358 56.242 1.00 33.56 489 LEU A N 1
ATOM 3819 C CA . LEU A 1 489 ? -33.608 -23.149 55.510 1.00 33.56 489 LEU A CA 1
ATOM 3820 C C . LEU A 1 489 ? -34.534 -22.103 56.179 1.00 33.56 489 LEU A C 1
ATOM 3822 O O . LEU A 1 489 ? -34.554 -22.046 57.402 1.00 33.56 489 LEU A O 1
ATOM 3826 N N . THR A 1 490 ? -35.414 -21.411 55.434 1.00 32.25 490 THR A N 1
ATOM 3827 C CA . THR A 1 490 ? -36.831 -21.138 55.822 1.00 32.25 490 THR A CA 1
ATOM 3828 C C . THR A 1 490 ? -37.680 -20.618 54.643 1.00 32.25 490 THR A C 1
ATOM 3830 O O . THR A 1 490 ? -37.178 -19.998 53.710 1.00 32.25 490 THR A O 1
ATOM 3833 N N . THR A 1 491 ? -38.976 -20.938 54.704 1.00 43.03 491 THR A N 1
ATOM 3834 C CA . THR A 1 491 ? -40.050 -20.801 53.703 1.00 43.03 491 THR A CA 1
ATOM 3835 C C . THR A 1 491 ? -40.741 -19.433 53.686 1.00 43.03 491 THR A C 1
ATOM 3837 O O . THR A 1 491 ? -41.114 -18.963 54.757 1.00 43.03 491 THR A O 1
ATOM 3840 N N . ASP A 1 492 ? -41.057 -18.890 52.500 1.00 34.66 492 ASP A N 1
ATOM 3841 C CA . ASP A 1 492 ? -42.283 -18.096 52.255 1.00 34.66 492 ASP A CA 1
ATOM 3842 C C . ASP A 1 492 ? -42.599 -18.004 50.745 1.00 34.66 492 ASP A C 1
ATOM 3844 O O . ASP A 1 492 ? -41.697 -18.152 49.929 1.00 34.66 492 ASP A O 1
ATOM 3848 N N . GLY A 1 493 ? -43.862 -17.821 50.353 1.00 47.72 493 GLY A N 1
ATOM 3849 C CA . GLY A 1 493 ? -44.364 -17.976 48.981 1.00 47.72 493 GLY A CA 1
ATOM 3850 C C . GLY A 1 493 ? -44.439 -16.693 48.140 1.00 47.72 493 GLY A C 1
ATOM 3851 O O . GLY A 1 493 ? -45.389 -15.927 48.266 1.00 47.72 493 GLY A O 1
ATOM 3852 N N . ALA A 1 494 ? -43.532 -16.523 47.169 1.00 52.16 494 ALA A N 1
ATOM 3853 C CA . ALA A 1 494 ? -43.598 -15.444 46.163 1.00 52.16 494 ALA A CA 1
ATOM 3854 C C . ALA A 1 494 ? -43.692 -15.938 44.703 1.00 52.16 494 ALA A C 1
ATOM 3856 O O . ALA A 1 494 ? -43.753 -15.131 43.775 1.00 52.16 494 ALA A O 1
ATOM 3857 N N . HIS A 1 495 ? -43.788 -17.255 44.489 1.00 57.22 495 HIS A N 1
ATOM 3858 C CA . HIS A 1 495 ? -44.063 -17.871 43.181 1.00 57.22 495 HIS A CA 1
ATOM 3859 C C . HIS A 1 495 ? -45.419 -18.595 43.120 1.00 57.22 495 HIS A C 1
ATOM 3861 O O . HIS A 1 495 ? -45.818 -19.093 42.068 1.00 57.22 495 HIS A O 1
ATOM 3867 N N . GLY A 1 496 ? -46.154 -18.633 44.236 1.00 58.88 496 GLY A N 1
ATOM 3868 C CA . GLY A 1 496 ? -47.498 -19.208 44.308 1.00 58.88 496 GLY A CA 1
ATOM 3869 C C . GLY A 1 496 ? -47.561 -20.735 44.191 1.00 58.88 496 GLY A C 1
ATOM 3870 O O . GLY A 1 496 ? -48.626 -21.245 43.853 1.00 58.88 496 GLY A O 1
ATOM 3871 N N . ARG A 1 497 ? -46.458 -21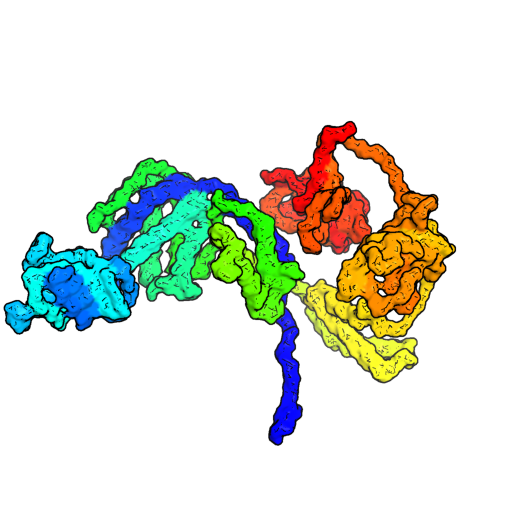.466 44.434 1.00 64.44 497 ARG A N 1
ATOM 3872 C CA . ARG A 1 497 ? -46.439 -22.940 44.479 1.00 64.44 497 ARG A CA 1
ATOM 3873 C C . ARG A 1 497 ? -46.319 -23.474 45.896 1.00 64.44 497 ARG A C 1
ATOM 3875 O O . ARG A 1 497 ? -45.499 -23.012 46.687 1.00 64.44 497 ARG A O 1
ATOM 3882 N N . THR A 1 498 ? -47.104 -24.500 46.178 1.00 64.69 498 THR A N 1
ATOM 3883 C CA . THR A 1 498 ? -47.086 -25.268 47.419 1.00 64.69 498 THR A CA 1
ATOM 3884 C C . THR A 1 498 ? -46.577 -26.682 47.170 1.00 64.69 498 THR A C 1
ATOM 3886 O O . THR A 1 498 ? -46.559 -27.186 46.046 1.00 64.69 498 THR A O 1
ATOM 3889 N N . VAL A 1 499 ? -46.115 -27.334 48.233 1.00 67.94 499 VAL A N 1
ATOM 3890 C CA . VAL A 1 499 ? -45.684 -28.733 48.172 1.00 67.94 499 VAL A CA 1
ATOM 3891 C C . VAL A 1 499 ? -46.866 -29.594 47.741 1.00 67.94 499 VAL A C 1
ATOM 3893 O O . VAL A 1 499 ? -47.925 -29.541 48.359 1.00 67.94 499 VAL A O 1
ATOM 3896 N N . GLY A 1 500 ? -46.661 -30.416 46.714 1.00 64.31 500 GLY A N 1
ATOM 3897 C CA . GLY A 1 500 ? -47.719 -31.229 46.115 1.00 64.31 500 GLY A CA 1
ATOM 3898 C C . GLY A 1 500 ? -48.291 -30.656 44.818 1.00 64.31 500 GLY A C 1
ATOM 3899 O O . GLY A 1 500 ? -48.915 -31.410 44.072 1.00 64.31 500 GLY A O 1
ATOM 3900 N N . ASP A 1 501 ? -48.029 -29.385 44.492 1.00 68.94 501 ASP A N 1
ATOM 3901 C CA . ASP A 1 501 ? -48.457 -28.813 43.215 1.00 68.94 501 ASP A CA 1
ATOM 3902 C C . ASP A 1 501 ? -47.771 -29.506 42.039 1.00 68.94 501 ASP A C 1
ATOM 3904 O O . ASP A 1 501 ? -46.582 -29.835 42.085 1.00 68.94 501 ASP A O 1
ATOM 3908 N N . VAL A 1 502 ? -48.525 -29.692 40.955 1.00 67.06 502 VAL A N 1
ATOM 3909 C CA . VAL A 1 502 ? -48.015 -30.255 39.705 1.00 67.06 502 VAL A CA 1
ATOM 3910 C C . VAL A 1 502 ? -47.607 -29.119 38.767 1.00 67.06 502 VAL A C 1
ATOM 3912 O O . VAL A 1 502 ? -48.419 -28.278 38.366 1.00 67.06 502 VAL A O 1
ATOM 3915 N N . VAL A 1 503 ? -46.325 -29.093 38.416 1.00 68.81 503 VAL A N 1
ATOM 3916 C CA . VAL A 1 503 ? -45.724 -28.131 37.490 1.00 68.81 503 VAL A CA 1
ATOM 3917 C C . VAL A 1 503 ? -45.352 -28.817 36.188 1.00 68.81 503 VAL A C 1
ATOM 3919 O O . VAL A 1 503 ? -44.777 -29.902 36.182 1.00 68.81 503 VAL A O 1
ATOM 3922 N N . GLU A 1 504 ? -45.648 -28.168 35.073 1.00 73.12 504 GLU A N 1
ATOM 3923 C CA . GLU A 1 504 ? -45.120 -28.555 33.775 1.00 73.12 504 GLU A CA 1
ATOM 3924 C C . GLU A 1 504 ? -43.918 -27.672 33.444 1.00 73.12 504 GLU A C 1
ATOM 3926 O O . GLU A 1 504 ? -44.009 -26.442 33.502 1.00 73.12 504 GLU A O 1
ATOM 3931 N N . VAL A 1 505 ? -42.793 -28.300 33.103 1.00 66.69 505 VAL A N 1
ATOM 3932 C CA . VAL A 1 505 ? -41.538 -27.600 32.816 1.00 66.69 505 VAL A CA 1
ATOM 3933 C C . VAL A 1 505 ? -41.231 -27.695 31.329 1.00 66.69 505 VAL A C 1
ATOM 3935 O O . VAL A 1 505 ? -41.185 -28.789 30.771 1.00 66.69 505 VAL A O 1
ATOM 3938 N N . ARG A 1 506 ? -41.022 -26.547 30.676 1.00 67.25 506 ARG A N 1
ATOM 3939 C CA . ARG A 1 506 ? -40.820 -26.470 29.221 1.00 67.25 506 ARG A CA 1
ATOM 3940 C C . ARG A 1 506 ? -39.644 -25.588 28.844 1.00 67.25 506 ARG A C 1
ATOM 3942 O O . ARG A 1 506 ? -39.463 -24.534 29.439 1.00 67.25 506 ARG A O 1
ATOM 3949 N N . GLY A 1 507 ? -38.929 -25.951 27.780 1.00 59.53 507 GLY A N 1
ATOM 3950 C CA . GLY A 1 507 ? -37.983 -25.059 27.103 1.00 59.53 507 GLY A CA 1
ATOM 3951 C C . GLY A 1 507 ? -36.700 -24.762 27.883 1.00 59.53 507 GLY A C 1
ATOM 3952 O O . GLY A 1 507 ? -36.093 -23.718 27.656 1.00 59.53 507 GLY A O 1
ATOM 3953 N N . LEU A 1 508 ? -36.309 -25.642 28.809 1.00 61.62 508 LEU A N 1
ATOM 3954 C CA . LEU A 1 508 ? -35.043 -25.549 29.541 1.00 61.62 508 LEU A CA 1
ATOM 3955 C C . LEU A 1 508 ? -33.889 -25.913 28.619 1.00 61.62 508 LEU A C 1
ATOM 3957 O O . LEU A 1 508 ? -33.962 -26.936 27.958 1.00 61.62 508 LEU A O 1
ATOM 3961 N N . ILE A 1 509 ? -32.805 -25.149 28.598 1.00 64.56 509 ILE A N 1
ATOM 3962 C CA . ILE A 1 509 ? -31.606 -25.533 27.853 1.00 64.56 509 ILE A CA 1
ATOM 3963 C C . ILE A 1 509 ? -30.561 -26.043 28.840 1.00 64.56 509 ILE A C 1
ATOM 3965 O O . ILE A 1 509 ? -30.070 -25.286 29.678 1.00 64.56 509 ILE A O 1
ATOM 3969 N N . LEU A 1 510 ? -30.226 -27.325 28.720 1.00 57.00 510 LEU A N 1
ATOM 3970 C CA . LEU A 1 510 ? -29.227 -28.008 29.536 1.00 57.00 510 LEU A CA 1
ATOM 3971 C C . LEU A 1 510 ? -28.045 -28.406 28.645 1.00 57.00 510 LEU A C 1
ATOM 3973 O O . LEU A 1 510 ? -28.239 -28.878 27.522 1.00 57.00 510 LEU A O 1
ATOM 3977 N N . SER A 1 511 ? -26.825 -28.199 29.128 1.00 65.00 511 SER A N 1
ATOM 3978 C CA . SER A 1 511 ? -25.598 -28.668 28.494 1.00 65.00 511 SER A CA 1
ATOM 3979 C C . SER A 1 511 ? -24.953 -29.764 29.319 1.00 65.00 511 SER A C 1
ATOM 3981 O O . SER A 1 511 ? -24.917 -29.705 30.542 1.00 65.00 511 SER A O 1
ATOM 3983 N N . CYS A 1 512 ? -24.372 -30.734 28.636 1.00 57.34 512 CYS A N 1
ATOM 3984 C CA . CYS A 1 512 ? -23.461 -31.704 29.224 1.00 57.34 512 CYS A CA 1
ATOM 3985 C C . CYS A 1 512 ? -22.252 -31.859 28.299 1.00 57.34 512 CYS A C 1
ATOM 3987 O O . CYS A 1 512 ? -22.155 -31.180 27.275 1.00 57.34 512 CYS A O 1
ATOM 3989 N N . GLU A 1 513 ? -21.347 -32.778 28.618 1.00 61.56 513 GLU A N 1
ATOM 3990 C CA . GLU A 1 513 ? -20.168 -33.065 27.789 1.00 61.56 513 GLU A CA 1
ATOM 3991 C C . GLU A 1 513 ? -20.519 -33.483 26.345 1.00 61.56 513 GLU A C 1
ATOM 3993 O O . GLU A 1 513 ? -19.698 -33.343 25.445 1.00 61.56 513 GLU A O 1
ATOM 3998 N N . MET A 1 514 ? -21.754 -33.935 26.089 1.00 53.91 514 MET A N 1
ATOM 3999 C CA . MET A 1 514 ? -22.252 -34.285 24.747 1.00 53.91 514 MET A CA 1
ATOM 4000 C C . MET A 1 514 ? -22.933 -33.118 24.008 1.00 53.91 514 MET A C 1
ATOM 4002 O O . MET A 1 514 ? -23.525 -33.310 22.943 1.00 53.91 514 MET A O 1
ATOM 4006 N N . GLY A 1 515 ? -22.871 -31.907 24.562 1.00 55.06 515 GLY A N 1
ATOM 4007 C CA . GLY A 1 515 ? -23.450 -30.699 23.987 1.00 55.06 515 GLY A CA 1
ATOM 4008 C C . GLY A 1 515 ? -24.763 -30.270 24.641 1.00 55.06 515 GLY A C 1
ATOM 4009 O O . GLY A 1 515 ? -25.166 -30.756 25.699 1.00 55.06 515 GLY A O 1
ATOM 4010 N N . THR A 1 516 ? -25.418 -29.305 24.000 1.00 59.44 516 THR A N 1
ATOM 4011 C CA . THR A 1 516 ? -26.546 -28.557 24.564 1.00 59.44 516 THR A CA 1
ATOM 4012 C C . THR A 1 516 ? -27.868 -28.981 23.928 1.00 59.44 516 THR A C 1
ATOM 4014 O O . THR A 1 516 ? -27.984 -29.030 22.701 1.00 59.44 516 THR A O 1
ATOM 4017 N N . LYS A 1 517 ? -28.888 -29.274 24.743 1.00 57.97 517 LYS A N 1
ATOM 4018 C CA . LYS A 1 517 ? -30.226 -29.687 24.287 1.00 57.97 517 LYS A CA 1
ATOM 4019 C C . LYS A 1 517 ? -31.330 -28.962 25.055 1.00 57.97 517 LYS A C 1
ATOM 4021 O O . LYS A 1 517 ? -31.164 -28.599 26.217 1.00 57.97 517 LYS A O 1
ATOM 4026 N N . THR A 1 518 ? -32.473 -28.782 24.395 1.00 63.28 518 THR A N 1
ATOM 4027 C CA . THR A 1 518 ? -33.677 -28.211 25.007 1.00 63.28 518 THR A CA 1
ATOM 4028 C C . THR A 1 518 ? -34.544 -29.320 25.597 1.00 63.28 518 THR A C 1
ATOM 4030 O O . THR A 1 518 ? -34.955 -30.227 24.882 1.00 63.28 518 THR A O 1
ATOM 4033 N N . TYR A 1 519 ? -34.832 -29.236 26.888 1.00 54.81 519 TYR A N 1
ATOM 4034 C CA . TYR A 1 519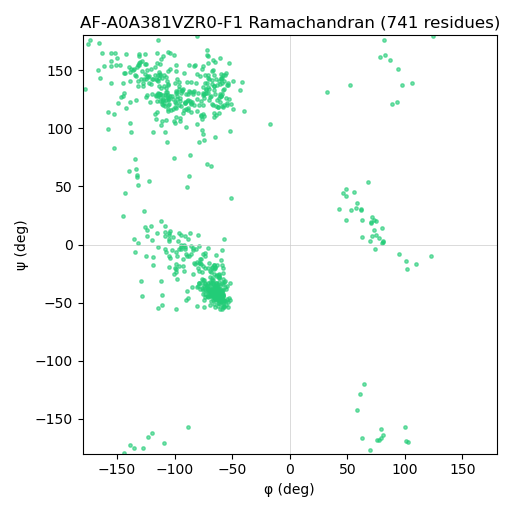 ? -35.674 -30.132 27.659 1.00 54.81 519 TYR A CA 1
ATOM 4035 C C . TYR A 1 519 ? -37.094 -29.552 27.863 1.00 54.81 519 TYR A C 1
ATOM 4037 O O . TYR A 1 519 ? -37.234 -28.362 28.173 1.00 54.81 519 TYR A O 1
ATOM 4045 N N . PRO A 1 520 ? -38.154 -30.375 27.760 1.00 53.25 520 PRO A N 1
ATOM 4046 C CA . PRO A 1 520 ? -38.126 -31.755 27.277 1.00 53.25 520 PRO A CA 1
ATOM 4047 C C . PRO A 1 520 ? -37.868 -31.801 25.761 1.00 53.25 520 PRO A C 1
ATOM 4049 O O . PRO A 1 520 ? -38.339 -30.943 25.014 1.00 53.25 520 PRO A O 1
ATOM 4052 N N . VAL A 1 521 ? -37.103 -32.799 25.309 1.00 51.47 521 VAL A N 1
ATOM 4053 C CA . VAL A 1 521 ? -36.852 -33.032 23.878 1.00 51.47 521 VAL A CA 1
ATOM 4054 C C . VAL A 1 521 ? -38.070 -33.754 23.301 1.00 51.47 521 VAL A C 1
ATOM 4056 O O . VAL A 1 521 ? -38.509 -34.753 23.865 1.00 51.47 521 VAL A O 1
ATOM 4059 N N . ALA A 1 522 ? -38.619 -33.275 22.184 1.00 48.47 522 ALA A N 1
ATOM 4060 C CA . ALA A 1 522 ? -39.640 -34.018 21.451 1.00 48.47 522 ALA A CA 1
ATOM 4061 C C . ALA A 1 522 ? -38.965 -35.166 20.684 1.00 48.47 522 ALA A C 1
ATOM 4063 O O . ALA A 1 522 ? -38.442 -34.949 19.593 1.00 48.47 522 ALA A O 1
ATOM 4064 N N . ASP A 1 523 ? -38.936 -36.366 21.263 1.00 42.53 523 ASP A N 1
ATOM 4065 C CA . ASP A 1 523 ? -38.462 -37.570 20.576 1.00 42.53 523 ASP A CA 1
ATOM 4066 C C . ASP A 1 523 ? -39.615 -38.570 20.405 1.00 42.53 523 ASP A C 1
ATOM 4068 O O . ASP A 1 523 ? -40.148 -39.109 21.376 1.00 42.53 523 ASP A O 1
ATOM 4072 N N . PHE A 1 524 ? -40.010 -38.811 19.151 1.00 39.44 524 PHE A N 1
ATOM 4073 C CA . PHE A 1 524 ? -41.074 -39.755 18.791 1.00 39.44 524 PHE A CA 1
ATOM 4074 C C . PHE A 1 524 ? -40.643 -41.228 18.925 1.00 39.44 524 PHE A C 1
ATOM 4076 O O . PHE A 1 524 ? -41.498 -42.107 18.837 1.00 39.44 524 PHE A O 1
ATOM 4083 N N . ALA A 1 525 ? -39.353 -41.519 19.145 1.00 39.44 525 ALA A N 1
ATOM 4084 C CA . ALA A 1 525 ? -38.846 -42.890 19.220 1.00 39.44 525 ALA A CA 1
ATOM 4085 C C . ALA A 1 525 ? -38.819 -43.485 20.643 1.00 39.44 525 ALA A C 1
ATOM 4087 O O . ALA A 1 525 ? -38.852 -44.705 20.782 1.00 39.44 525 ALA A O 1
ATOM 4088 N N . ASN A 1 526 ? -38.797 -42.662 21.699 1.00 40.47 526 ASN A N 1
ATOM 4089 C CA . ASN A 1 526 ? -38.535 -43.118 23.073 1.00 40.47 526 ASN A CA 1
ATOM 4090 C C . ASN A 1 526 ? -39.547 -42.596 24.109 1.00 40.47 526 ASN A C 1
ATOM 4092 O O . ASN A 1 526 ? -39.140 -42.045 25.120 1.00 40.47 526 ASN A O 1
ATOM 4096 N N . ILE A 1 527 ? -40.859 -42.748 23.867 1.00 36.19 527 ILE A N 1
ATOM 4097 C CA . ILE A 1 527 ? -41.967 -42.609 24.856 1.00 36.19 527 ILE A CA 1
ATOM 4098 C C . ILE A 1 527 ? -41.846 -41.408 25.838 1.00 36.19 527 ILE A C 1
ATOM 4100 O O . ILE A 1 527 ? -42.344 -41.449 26.961 1.00 36.19 527 ILE A O 1
ATOM 4104 N N . HIS A 1 528 ? -41.229 -40.294 25.440 1.00 39.41 528 HIS A N 1
ATOM 4105 C CA . HIS A 1 528 ? -41.181 -39.078 26.249 1.00 39.41 528 HIS A CA 1
ATOM 4106 C C . HIS A 1 528 ? -42.097 -38.045 25.603 1.00 39.41 528 HIS A C 1
ATOM 4108 O O . HIS A 1 528 ? -41.742 -37.371 24.639 1.00 39.41 528 HIS A O 1
ATOM 4114 N N . SER A 1 529 ? -43.326 -37.957 26.121 1.00 42.25 529 SER A N 1
ATOM 4115 C CA . SER A 1 529 ? -44.305 -36.964 25.679 1.00 42.25 529 SER A CA 1
ATOM 4116 C C . SER A 1 529 ? -43.769 -35.549 25.897 1.00 42.25 529 SER A C 1
ATOM 4118 O O . SER A 1 529 ? -43.150 -35.276 26.926 1.00 42.25 529 SER A O 1
ATOM 4120 N N . SER A 1 530 ? -44.085 -34.637 24.979 1.00 48.09 530 SER A N 1
ATOM 4121 C CA . SER A 1 530 ? -43.629 -33.237 24.951 1.00 48.09 530 SER A CA 1
ATOM 4122 C C . SER A 1 530 ? -43.993 -32.388 26.181 1.00 48.09 530 SER A C 1
ATOM 4124 O O . SER A 1 530 ? -43.556 -31.245 26.269 1.00 48.09 530 SER A O 1
ATOM 4126 N N . ASN A 1 531 ? -44.768 -32.933 27.123 1.00 57.72 531 ASN A N 1
ATOM 4127 C CA . ASN A 1 531 ? -45.341 -32.234 28.269 1.00 57.72 531 ASN A CA 1
ATOM 4128 C C . ASN A 1 531 ? -45.148 -33.069 29.552 1.00 57.72 531 ASN A C 1
ATOM 4130 O O . ASN A 1 531 ? -46.090 -33.702 30.030 1.00 57.72 531 ASN A O 1
ATOM 4134 N N . GLN A 1 532 ? -43.923 -33.131 30.088 1.00 59.72 532 GLN A N 1
ATOM 4135 C CA . GLN A 1 532 ? -43.661 -33.835 31.352 1.00 59.72 532 GLN A CA 1
ATOM 4136 C C . GLN A 1 532 ? -43.972 -32.938 32.558 1.00 59.72 532 GLN A C 1
ATOM 4138 O O . GLN A 1 532 ? -43.555 -31.778 32.619 1.00 59.72 532 GLN A O 1
ATOM 4143 N N . THR A 1 533 ? -44.714 -33.490 33.517 1.00 67.50 533 THR A N 1
ATOM 4144 C CA . THR A 1 533 ? -45.150 -32.801 34.735 1.00 67.50 533 THR A CA 1
ATOM 4145 C C . THR A 1 533 ? -44.492 -33.383 35.978 1.00 67.50 533 THR A C 1
ATOM 4147 O O . THR A 1 533 ? -44.315 -34.597 36.067 1.00 67.50 533 THR A O 1
ATOM 4150 N N . PHE A 1 534 ? -44.213 -32.540 36.969 1.00 70.50 534 PHE A N 1
ATOM 4151 C CA . PHE A 1 534 ? -43.499 -32.909 38.189 1.00 70.50 534 PHE A CA 1
ATOM 4152 C C . PHE A 1 534 ? -44.165 -32.322 39.430 1.00 70.50 534 PHE A C 1
ATOM 4154 O O . PHE A 1 534 ? -44.763 -31.251 39.371 1.00 70.50 534 PHE A O 1
ATOM 4161 N N . THR A 1 535 ? -44.043 -33.011 40.562 1.00 74.19 535 THR A N 1
ATOM 4162 C CA . THR A 1 535 ? -44.611 -32.570 41.842 1.00 74.19 535 THR A CA 1
ATOM 4163 C C . THR A 1 535 ? -43.594 -31.767 42.652 1.00 74.19 535 THR A C 1
ATOM 4165 O O . THR A 1 535 ? -42.449 -32.199 42.810 1.00 74.19 535 THR A O 1
ATOM 4168 N N . VAL A 1 536 ? -44.023 -30.625 43.196 1.00 73.94 536 VAL A N 1
ATOM 4169 C CA . VAL A 1 536 ? -43.197 -29.735 44.027 1.00 73.94 536 VAL A CA 1
ATOM 4170 C C . VAL A 1 536 ? -42.893 -30.348 45.403 1.00 73.94 536 VAL A C 1
ATOM 4172 O O . VAL A 1 536 ? -43.789 -30.878 46.064 1.00 73.94 536 VAL A O 1
ATOM 4175 N N . ARG A 1 537 ? -41.631 -30.254 45.852 1.00 64.94 537 ARG A N 1
ATOM 4176 C CA . ARG A 1 537 ? -41.096 -30.849 47.096 1.00 64.94 537 ARG A CA 1
ATOM 4177 C C . ARG A 1 537 ? -40.747 -29.804 48.171 1.00 64.94 537 ARG A C 1
ATOM 4179 O O . ARG A 1 537 ? -40.613 -28.619 47.888 1.00 64.94 537 ARG A O 1
ATOM 4186 N N . THR A 1 538 ? -40.617 -30.267 49.420 1.00 55.81 538 THR A N 1
ATOM 4187 C CA . THR A 1 538 ? -40.507 -29.461 50.655 1.00 55.81 538 THR A CA 1
ATOM 4188 C C . THR A 1 538 ? -39.139 -28.844 50.954 1.00 55.81 538 THR A C 1
ATOM 4190 O O . THR A 1 538 ? -39.099 -27.908 51.747 1.00 55.81 538 THR A O 1
ATOM 4193 N N . GLN A 1 539 ? -38.023 -29.371 50.432 1.00 49.94 539 GLN A N 1
ATOM 4194 C CA . GLN A 1 539 ? -36.714 -29.154 51.072 1.00 49.94 539 GLN A CA 1
ATOM 4195 C C . GLN A 1 539 ? -36.037 -27.819 50.731 1.00 49.94 539 GLN A C 1
ATOM 4197 O O . GLN A 1 539 ? -35.171 -27.425 51.493 1.00 49.94 539 GLN A O 1
ATOM 4202 N N . ASN A 1 540 ? -36.441 -27.092 49.680 1.00 56.19 540 ASN A N 1
ATOM 4203 C CA . ASN A 1 540 ? -35.940 -25.736 49.375 1.00 56.19 540 ASN A CA 1
ATOM 4204 C C . ASN A 1 540 ? -37.033 -24.808 48.810 1.00 56.19 540 ASN A C 1
ATOM 4206 O O . ASN A 1 540 ? -36.832 -24.099 47.817 1.00 56.19 540 ASN A O 1
ATOM 4210 N N . LEU A 1 541 ? -38.220 -24.825 49.422 1.00 56.56 541 LEU A N 1
ATOM 4211 C CA . LEU A 1 541 ? -39.297 -23.911 49.047 1.00 56.56 541 LEU A CA 1
ATOM 4212 C C . LEU A 1 541 ? -39.023 -22.511 49.627 1.00 56.56 541 LEU A C 1
ATOM 4214 O O . LEU A 1 541 ? -39.086 -22.326 50.839 1.00 56.56 541 LEU A O 1
ATOM 4218 N N . THR A 1 542 ? -38.733 -21.532 48.773 1.00 62.16 542 THR A N 1
ATOM 4219 C CA . THR A 1 542 ? -38.594 -20.109 49.139 1.00 62.16 542 THR A CA 1
ATOM 4220 C C . THR A 1 542 ? -39.479 -19.245 48.242 1.00 62.16 542 THR A C 1
ATOM 4222 O O . THR A 1 542 ? -40.205 -19.763 47.393 1.00 62.16 542 THR A O 1
ATOM 4225 N N . ALA A 1 543 ? -39.379 -17.921 48.379 1.00 57.31 543 ALA A N 1
ATOM 4226 C CA . ALA A 1 543 ? -40.138 -16.950 47.601 1.00 57.31 543 ALA A CA 1
ATOM 4227 C C . ALA A 1 543 ? -39.978 -17.161 46.088 1.00 57.31 543 ALA A C 1
ATOM 4229 O O . ALA A 1 543 ? -40.925 -17.015 45.321 1.00 57.31 543 ALA A O 1
ATOM 4230 N N . THR A 1 544 ? -38.787 -17.559 45.659 1.00 63.56 544 THR A N 1
ATOM 4231 C CA . THR A 1 544 ? -38.434 -17.726 44.249 1.00 63.56 544 THR A CA 1
ATOM 4232 C C . THR A 1 544 ? -38.047 -19.155 43.910 1.00 63.56 544 THR A C 1
ATOM 4234 O O . THR A 1 544 ? -37.964 -19.468 42.726 1.00 63.56 544 THR A O 1
ATOM 4237 N N . THR A 1 545 ? -37.858 -20.039 44.896 1.00 67.44 545 THR A N 1
ATOM 4238 C CA . THR A 1 545 ? -37.384 -21.407 44.651 1.00 67.44 545 THR A CA 1
ATOM 4239 C C . THR A 1 545 ? -38.373 -22.491 45.041 1.00 67.44 545 THR A C 1
ATOM 4241 O O . THR A 1 545 ? -39.093 -22.380 46.033 1.00 67.44 545 THR A O 1
ATOM 4244 N N . PHE A 1 546 ? -38.374 -23.572 44.270 1.00 68.94 546 PHE A N 1
ATOM 4245 C CA . PHE A 1 546 ? -39.038 -24.824 44.614 1.00 68.94 546 PHE A CA 1
ATOM 4246 C C . PHE A 1 546 ? -38.292 -26.006 43.983 1.00 68.94 546 PHE A C 1
ATOM 4248 O O . PHE A 1 546 ? -37.528 -25.831 43.038 1.00 68.94 546 PHE A O 1
ATOM 4255 N N . GLU A 1 547 ? -38.507 -27.218 44.490 1.00 74.12 547 GLU A N 1
ATOM 4256 C CA . GLU A 1 547 ? -37.803 -28.415 44.014 1.00 74.12 547 GLU A CA 1
ATOM 4257 C C . GLU A 1 547 ? -38.734 -29.404 43.325 1.00 74.12 547 GLU A C 1
ATOM 4259 O O . GLU A 1 547 ? -39.885 -29.571 43.730 1.00 74.12 547 GLU A O 1
ATOM 4264 N N . ILE A 1 548 ? -38.203 -30.126 42.341 1.00 68.00 548 ILE A N 1
ATOM 4265 C CA . ILE A 1 548 ? -38.857 -31.258 41.680 1.00 68.00 548 ILE A CA 1
ATOM 4266 C C . ILE A 1 548 ? -37.908 -32.456 41.611 1.00 68.00 548 ILE A C 1
ATOM 4268 O O . ILE A 1 548 ? -36.698 -32.325 41.790 1.00 68.00 548 ILE A O 1
ATOM 4272 N N . SER A 1 549 ? -38.441 -33.649 41.351 1.00 73.25 549 SER A N 1
ATOM 4273 C CA . SER A 1 549 ? -37.622 -34.849 41.155 1.00 73.25 549 SER A CA 1
ATOM 4274 C C . SER A 1 549 ? -37.666 -35.293 39.702 1.00 73.25 549 SER A C 1
ATOM 4276 O O . SER A 1 549 ? -38.747 -35.531 39.169 1.00 73.25 549 SER A O 1
ATOM 4278 N N . LEU A 1 550 ? -36.487 -35.405 39.089 1.00 61.56 550 LEU A N 1
ATOM 4279 C CA . LEU A 1 550 ? -36.307 -35.827 37.698 1.00 61.56 550 LEU A CA 1
ATOM 4280 C C . LEU A 1 550 ? -35.709 -37.237 37.561 1.00 61.56 550 LEU A C 1
ATOM 4282 O O . LEU A 1 550 ? -35.582 -37.742 36.449 1.00 61.56 550 LEU A O 1
ATOM 4286 N N . GLY A 1 551 ? -35.351 -37.875 38.681 1.00 57.34 551 GLY A N 1
ATOM 4287 C CA . GLY A 1 551 ? -3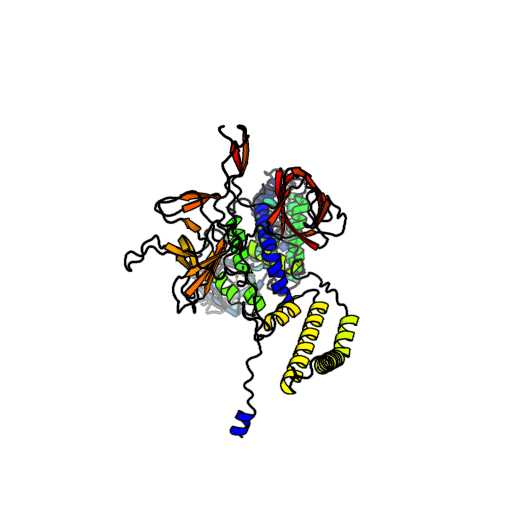4.567 -39.113 38.689 1.00 57.34 551 GLY A CA 1
ATOM 4288 C C . GLY A 1 551 ? -33.066 -38.840 38.562 1.00 57.34 551 GLY A C 1
ATOM 4289 O O . GLY A 1 551 ? -32.659 -37.732 38.238 1.00 57.34 551 GLY A O 1
ATOM 4290 N N . THR A 1 552 ? -32.225 -39.816 38.897 1.00 56.03 552 THR A N 1
ATOM 4291 C CA . THR A 1 552 ? -30.758 -39.668 38.886 1.00 56.03 552 THR A CA 1
ATOM 4292 C C . THR A 1 552 ? -30.189 -39.715 37.469 1.00 56.03 552 THR A C 1
ATOM 4294 O O . THR A 1 552 ? -30.724 -40.414 36.610 1.00 56.03 552 THR A O 1
ATOM 4297 N N . SER A 1 553 ? -29.059 -39.047 37.237 1.00 52.97 553 SER A N 1
ATOM 4298 C CA . SER A 1 553 ? -28.325 -39.083 35.965 1.00 52.97 553 SER A CA 1
ATOM 4299 C C . SER A 1 553 ? -26.890 -39.555 36.193 1.00 52.97 553 SER A C 1
ATOM 4301 O O . SER A 1 553 ? -26.270 -39.210 37.193 1.00 52.97 553 SER A O 1
ATOM 4303 N N . ALA A 1 554 ? -26.334 -40.323 35.256 1.00 59.84 554 ALA A N 1
ATOM 4304 C CA . ALA A 1 554 ? -24.913 -40.689 35.280 1.00 59.84 554 ALA A CA 1
ATOM 4305 C C . ALA A 1 554 ? -24.003 -39.571 34.738 1.00 59.84 554 ALA A C 1
ATOM 4307 O O . ALA A 1 554 ? -22.791 -39.616 34.919 1.00 59.84 554 ALA A O 1
ATOM 4308 N N . ILE A 1 555 ? -24.588 -38.583 34.053 1.00 53.66 555 ILE A N 1
ATOM 4309 C CA . ILE A 1 555 ? -23.877 -37.510 33.354 1.00 53.66 555 ILE A CA 1
ATOM 4310 C C . ILE A 1 555 ? -24.304 -36.172 33.950 1.00 53.66 555 ILE A C 1
ATOM 4312 O O . ILE A 1 555 ? -25.506 -35.903 34.065 1.00 53.66 555 ILE A O 1
ATOM 4316 N N . ALA A 1 556 ? -23.319 -35.345 34.308 1.00 61.81 556 ALA A N 1
ATOM 4317 C CA . ALA A 1 556 ? -23.526 -33.993 34.813 1.00 61.81 556 ALA A CA 1
ATOM 4318 C C . ALA A 1 556 ? -24.284 -33.139 33.788 1.00 61.81 556 ALA A C 1
ATOM 4320 O O . ALA A 1 556 ? -23.919 -33.090 32.614 1.00 61.81 556 ALA A O 1
ATOM 4321 N N . GLN A 1 557 ? -25.347 -32.480 34.245 1.00 60.22 557 GLN A N 1
ATOM 4322 C CA . GLN A 1 557 ? -26.121 -31.540 33.442 1.00 60.22 557 GLN A CA 1
ATOM 4323 C C . GLN A 1 557 ? -25.922 -30.144 34.020 1.00 60.22 557 GLN A C 1
ATOM 4325 O O . GLN A 1 557 ? -26.083 -29.932 35.219 1.00 60.22 557 GLN A O 1
ATOM 4330 N N . THR A 1 558 ? -25.584 -29.194 33.163 1.00 68.88 558 THR A N 1
ATOM 4331 C CA . THR A 1 558 ? -25.401 -27.788 33.502 1.00 68.88 558 THR A CA 1
ATOM 4332 C C . THR A 1 558 ? -26.531 -26.997 32.872 1.00 68.88 558 THR A C 1
ATOM 4334 O O . THR A 1 558 ? -26.745 -27.053 31.662 1.00 68.88 558 THR A O 1
ATOM 4337 N N . TYR A 1 559 ? -27.279 -26.256 33.680 1.00 59.81 559 TYR A N 1
ATOM 4338 C CA . TYR A 1 559 ? -28.271 -25.337 33.148 1.00 59.81 559 TYR A CA 1
ATOM 4339 C C . TYR A 1 559 ? -27.592 -24.177 32.428 1.00 59.81 559 TYR A C 1
ATOM 4341 O O . TYR A 1 559 ? -26.706 -23.521 32.970 1.00 59.81 559 TYR A O 1
ATOM 4349 N N . VAL A 1 560 ? -28.013 -23.942 31.187 1.00 62.84 560 VAL A N 1
ATOM 4350 C CA . VAL A 1 560 ? -27.454 -22.892 30.336 1.00 62.84 560 VAL A CA 1
ATOM 4351 C C . VAL A 1 560 ? -28.352 -21.664 30.366 1.00 62.84 560 VAL A C 1
ATOM 4353 O O . VAL A 1 560 ? -27.872 -20.568 30.638 1.00 62.84 560 VAL A O 1
ATOM 4356 N N . LYS A 1 561 ? -29.643 -21.827 30.032 1.00 57.31 561 LYS A N 1
ATOM 4357 C CA . LYS A 1 561 ? -30.646 -20.744 29.994 1.00 57.31 561 LYS A CA 1
ATOM 4358 C C . LYS A 1 561 ? -32.056 -21.258 29.683 1.00 57.31 561 LYS A C 1
ATOM 4360 O O . LYS A 1 561 ? -32.238 -22.391 29.239 1.00 57.31 561 LYS A O 1
ATOM 4365 N N . GLY A 1 562 ? -33.039 -20.367 29.785 1.00 58.38 562 GLY A N 1
ATOM 4366 C CA . GLY A 1 562 ? -34.414 -20.611 29.350 1.00 58.38 562 GLY A CA 1
ATOM 4367 C C . GLY A 1 562 ? -35.225 -21.404 30.370 1.00 58.38 562 GLY A C 1
ATOM 4368 O O . GLY A 1 562 ? -34.841 -21.546 31.521 1.00 58.38 562 GLY A O 1
ATOM 4369 N N . GLY A 1 563 ? -36.356 -21.947 29.942 1.00 61.91 563 GLY A N 1
ATOM 4370 C CA . GLY A 1 563 ? -37.243 -22.686 30.828 1.00 61.91 563 GLY A CA 1
ATOM 4371 C C . GLY A 1 563 ? -38.405 -21.857 31.356 1.00 61.91 563 GLY A C 1
ATOM 4372 O O . GLY A 1 563 ? -38.252 -20.715 31.784 1.00 61.91 563 GLY A O 1
ATOM 4373 N N . VAL A 1 564 ? -39.583 -22.467 31.359 1.00 65.31 564 VAL A N 1
ATOM 4374 C CA . VAL A 1 564 ? -40.777 -21.950 32.021 1.00 65.31 564 VAL A CA 1
ATOM 4375 C C . VAL A 1 564 ? -41.405 -23.052 32.851 1.00 65.31 564 VAL A C 1
ATOM 4377 O O . VAL A 1 564 ? -41.463 -24.204 32.415 1.00 65.31 564 VAL A O 1
ATOM 4380 N N . ALA A 1 565 ? -41.896 -22.687 34.029 1.00 66.06 565 ALA A N 1
ATOM 4381 C CA . ALA A 1 565 ? -42.750 -23.530 34.845 1.00 66.06 565 ALA A CA 1
ATOM 4382 C C . ALA A 1 565 ? -44.184 -22.997 34.762 1.00 66.06 565 ALA A C 1
ATOM 4384 O O . ALA A 1 565 ? -44.473 -21.870 35.172 1.00 66.06 565 ALA A O 1
ATOM 4385 N N . ILE A 1 566 ? -45.091 -23.807 34.221 1.00 67.38 566 ILE A N 1
ATOM 4386 C CA . ILE A 1 566 ? -46.516 -23.477 34.113 1.00 67.38 566 ILE A CA 1
ATOM 4387 C C . ILE A 1 566 ? -47.349 -24.473 34.931 1.00 67.38 566 ILE A C 1
ATOM 4389 O O . ILE A 1 566 ? -46.899 -25.589 35.195 1.00 67.38 566 ILE A O 1
ATOM 4393 N N . PRO A 1 567 ? -48.535 -24.089 35.431 1.00 63.12 567 PRO A N 1
ATOM 4394 C CA . PRO A 1 567 ? -49.478 -25.051 36.000 1.00 63.12 567 PRO A CA 1
ATOM 4395 C C . PRO A 1 567 ? -49.871 -26.075 34.926 1.00 63.12 567 PRO A C 1
ATOM 4397 O O . PRO A 1 567 ? -49.928 -25.714 33.751 1.00 63.12 567 PRO A O 1
ATOM 4400 N N . GLN A 1 568 ? -50.125 -27.329 35.316 1.00 58.78 568 GLN A N 1
ATOM 4401 C CA . GLN A 1 568 ? -50.519 -28.399 34.389 1.00 58.78 568 GLN A CA 1
ATOM 4402 C C . GLN A 1 568 ? -51.565 -27.917 33.367 1.00 58.78 568 GLN A C 1
ATOM 4404 O O . GLN A 1 568 ? -52.555 -27.269 33.730 1.00 58.78 568 GLN A O 1
ATOM 4409 N N . ALA A 1 569 ? -51.334 -28.238 32.089 1.00 46.88 569 ALA A N 1
ATOM 4410 C CA . ALA A 1 569 ? -52.199 -27.850 30.981 1.00 46.88 569 ALA A CA 1
ATOM 4411 C C . ALA A 1 569 ? -53.678 -28.177 31.273 1.00 46.88 569 ALA A C 1
ATOM 4413 O O . ALA A 1 569 ? -54.046 -29.340 31.427 1.00 46.88 569 ALA A O 1
ATOM 4414 N N . GLY A 1 570 ? -54.512 -27.132 31.345 1.00 49.41 570 GLY A N 1
ATOM 4415 C CA . GLY A 1 570 ? -55.961 -27.238 31.539 1.00 49.41 570 GLY A CA 1
ATOM 4416 C C . GLY A 1 570 ? -56.539 -26.505 32.754 1.00 49.41 570 GLY A C 1
ATOM 4417 O O . GLY A 1 570 ? -57.759 -26.392 32.819 1.00 49.41 570 GLY A O 1
ATOM 4418 N N . VAL A 1 571 ? -55.722 -25.983 33.687 1.00 46.88 571 VAL A N 1
ATOM 4419 C CA . VAL A 1 571 ? -56.263 -25.402 34.939 1.00 46.88 571 VAL A CA 1
ATOM 4420 C C . VAL A 1 571 ? -56.118 -23.879 35.063 1.00 46.88 571 VAL A C 1
ATOM 4422 O O . VAL A 1 571 ? -57.111 -23.255 35.406 1.00 46.88 571 VAL A O 1
ATOM 4425 N N . GLN A 1 572 ? -54.995 -23.229 34.725 1.00 46.12 572 GLN A N 1
ATOM 4426 C CA . GLN A 1 572 ? -54.909 -21.751 34.642 1.00 46.12 572 GLN A CA 1
ATOM 4427 C C . GLN A 1 572 ? -53.747 -21.306 33.734 1.00 46.12 572 GLN A C 1
ATOM 4429 O O . GLN A 1 572 ? -52.583 -21.484 34.081 1.00 46.12 572 GLN A O 1
ATOM 4434 N N . ASN A 1 573 ? -54.044 -20.679 32.589 1.00 44.22 573 ASN A N 1
ATOM 4435 C CA . ASN A 1 573 ? -53.030 -20.275 31.594 1.00 44.22 573 ASN A CA 1
ATOM 4436 C C . ASN A 1 573 ? -52.255 -18.987 31.947 1.00 44.22 573 ASN A C 1
ATOM 4438 O O . ASN A 1 573 ? -51.359 -18.598 31.203 1.00 44.22 573 ASN A O 1
ATOM 4442 N N . ASN A 1 574 ? -52.567 -18.330 33.070 1.00 47.84 574 ASN A N 1
ATOM 4443 C CA . ASN A 1 574 ? -52.100 -16.966 33.350 1.00 47.84 574 ASN A CA 1
ATOM 4444 C C . ASN A 1 574 ? -51.018 -16.862 34.445 1.00 47.84 574 ASN A C 1
ATOM 4446 O O . ASN A 1 574 ? -50.703 -15.754 34.860 1.00 47.84 574 ASN A O 1
ATOM 4450 N N . ASN A 1 575 ? -50.425 -17.975 34.902 1.00 55.34 575 ASN A N 1
ATOM 4451 C CA . ASN A 1 575 ? -49.385 -17.971 35.948 1.00 55.34 575 ASN A CA 1
ATOM 4452 C C . ASN A 1 575 ? -48.072 -18.631 35.477 1.00 55.34 575 ASN A C 1
ATOM 4454 O O . ASN A 1 575 ? -47.594 -19.615 36.047 1.00 55.34 575 ASN A O 1
ATOM 4458 N N . ARG A 1 576 ? -47.541 -18.130 34.354 1.00 63.12 576 ARG A N 1
ATOM 4459 C CA . ARG A 1 576 ? -46.269 -18.564 33.755 1.00 63.12 576 ARG A CA 1
ATOM 4460 C C . ARG A 1 576 ? -45.099 -18.002 34.562 1.00 63.12 576 ARG A C 1
ATOM 4462 O O . ARG A 1 576 ? -44.944 -16.789 34.631 1.00 63.12 576 ARG A O 1
ATOM 4469 N N . LEU A 1 577 ? -44.259 -18.883 35.102 1.00 64.12 577 LEU A N 1
ATOM 4470 C CA . LEU A 1 577 ? -43.055 -18.510 35.841 1.00 64.12 577 LEU A CA 1
ATOM 4471 C C . LEU A 1 577 ? -41.820 -18.766 34.979 1.00 64.12 577 LEU A C 1
ATOM 4473 O O . LEU A 1 577 ? -41.572 -19.899 34.562 1.00 64.12 577 LEU A O 1
ATOM 4477 N N . ASP A 1 578 ? -41.042 -17.722 34.714 1.00 65.81 578 ASP A N 1
ATOM 4478 C CA . ASP A 1 578 ? -39.767 -17.856 34.012 1.00 65.81 578 ASP A CA 1
ATOM 4479 C C . ASP A 1 578 ? -38.708 -18.455 34.942 1.00 65.81 578 ASP A C 1
ATOM 4481 O O . ASP A 1 578 ? -38.514 -17.976 36.065 1.00 65.81 578 ASP A O 1
ATOM 4485 N N . ILE A 1 579 ? -38.019 -19.496 34.468 1.00 64.81 579 ILE A N 1
ATOM 4486 C CA . ILE A 1 579 ? -36.959 -20.172 35.215 1.00 64.81 579 ILE A CA 1
ATOM 4487 C C . ILE A 1 579 ? -35.659 -19.382 35.036 1.00 64.81 579 ILE A C 1
ATOM 4489 O O . ILE A 1 579 ? -35.169 -19.162 33.932 1.00 64.81 579 ILE A O 1
ATOM 4493 N N . ARG A 1 580 ? -35.113 -18.911 36.155 1.00 66.81 580 ARG A N 1
ATOM 4494 C CA . ARG A 1 580 ? -33.849 -18.173 36.245 1.00 66.81 580 ARG A CA 1
ATOM 4495 C C . ARG A 1 580 ? -32.670 -19.107 36.436 1.00 66.81 580 ARG A C 1
ATOM 4497 O O . ARG A 1 580 ? -31.623 -18.869 35.846 1.00 66.81 580 ARG A O 1
ATOM 4504 N N . ASN A 1 581 ? -32.852 -20.137 37.252 1.00 65.81 581 ASN A N 1
ATOM 4505 C CA . ASN A 1 581 ? -31.834 -21.136 37.517 1.00 65.81 581 ASN A CA 1
ATOM 4506 C C . ASN A 1 581 ? -32.467 -22.520 37.655 1.00 65.81 581 ASN A C 1
ATOM 4508 O O . ASN A 1 581 ? -33.595 -22.648 38.139 1.00 65.81 581 ASN A O 1
ATOM 4512 N N . PHE A 1 582 ? -31.721 -23.532 37.232 1.00 69.81 582 PHE A N 1
ATOM 4513 C CA . PHE A 1 582 ? -32.103 -24.929 37.320 1.00 69.81 582 PHE A CA 1
ATOM 4514 C C . PHE A 1 582 ? -30.884 -25.735 37.766 1.00 69.81 582 PHE A C 1
ATOM 4516 O O . PHE A 1 582 ? -30.018 -26.066 36.961 1.00 69.81 582 PHE A O 1
ATOM 4523 N N . ASP A 1 583 ? -30.796 -26.014 39.059 1.00 73.38 583 ASP A N 1
ATOM 4524 C CA . ASP A 1 583 ? -29.678 -26.765 39.623 1.00 73.38 583 ASP A CA 1
ATOM 4525 C C . ASP A 1 583 ? -30.092 -28.219 39.832 1.00 73.38 583 ASP A C 1
ATOM 4527 O O . ASP A 1 583 ? -31.045 -28.494 40.559 1.00 73.38 583 ASP A O 1
ATOM 4531 N N . PHE A 1 584 ? -29.421 -29.150 39.158 1.00 69.31 584 PHE A N 1
ATOM 4532 C CA . PHE A 1 584 ? -29.792 -30.559 39.155 1.00 69.31 584 PHE A CA 1
ATOM 4533 C C . PHE A 1 584 ? -28.697 -31.420 39.762 1.00 69.31 584 PHE A C 1
ATOM 4535 O O . PHE A 1 584 ? -27.631 -31.634 39.181 1.00 69.31 584 PHE A O 1
ATOM 4542 N N . ASN A 1 585 ? -29.007 -31.993 40.920 1.00 68.25 585 ASN A N 1
ATOM 4543 C CA . ASN A 1 585 ? -28.132 -32.947 41.563 1.00 68.25 585 ASN A CA 1
ATOM 4544 C C . ASN A 1 585 ? -28.321 -34.323 40.921 1.00 68.25 585 ASN A C 1
ATOM 4546 O O . ASN A 1 585 ? -29.290 -35.036 41.188 1.00 68.25 585 ASN A O 1
ATOM 4550 N N . ILE A 1 586 ? -27.358 -34.706 40.090 1.00 57.88 586 ILE A N 1
ATOM 4551 C CA . ILE A 1 586 ? -27.385 -35.966 39.345 1.00 57.88 586 ILE A CA 1
ATOM 4552 C C . ILE A 1 586 ? -27.411 -37.209 40.246 1.00 57.88 586 ILE A C 1
ATOM 4554 O O . ILE A 1 586 ? -27.971 -38.234 39.859 1.00 57.88 586 ILE A O 1
ATOM 4558 N N . SER A 1 587 ? -26.853 -37.102 41.454 1.00 68.38 587 SER A N 1
ATOM 4559 C CA . SER A 1 587 ? -26.700 -38.198 42.412 1.00 68.38 587 SER A CA 1
ATOM 4560 C C . SER A 1 587 ? -27.985 -38.466 43.192 1.00 68.38 587 SER A C 1
ATOM 4562 O O . SER A 1 587 ? -28.290 -39.614 43.502 1.00 68.38 587 SER A O 1
ATOM 4564 N N . THR A 1 588 ? -28.743 -37.417 43.522 1.00 65.56 588 THR A N 1
ATOM 4565 C CA . THR A 1 588 ? -30.016 -37.529 44.257 1.00 65.56 588 THR A CA 1
ATOM 4566 C C . THR A 1 588 ? -31.239 -37.470 43.342 1.00 65.56 588 THR A C 1
ATOM 4568 O O . THR A 1 588 ? -32.333 -37.859 43.749 1.00 65.56 588 THR A O 1
ATOM 4571 N N . GLY A 1 589 ? -31.072 -36.994 42.105 1.00 58.59 589 GLY A N 1
ATOM 4572 C CA . GLY A 1 589 ? -32.146 -36.814 41.132 1.00 58.59 589 GLY A CA 1
ATOM 4573 C C . GLY A 1 589 ? -33.106 -35.669 41.464 1.00 58.59 589 GLY A C 1
ATOM 4574 O O . GLY A 1 589 ? -34.243 -35.649 40.976 1.00 58.59 589 GLY A O 1
ATOM 4575 N N . ILE A 1 590 ? -32.681 -34.748 42.331 1.00 68.62 590 ILE A N 1
ATOM 4576 C CA . ILE A 1 590 ? -33.450 -33.575 42.753 1.00 68.62 590 ILE A CA 1
ATOM 4577 C C . ILE A 1 590 ? -32.980 -32.371 41.945 1.00 68.62 590 ILE A C 1
ATOM 4579 O O . ILE A 1 590 ? -31.778 -32.128 41.830 1.00 68.62 590 ILE A O 1
ATOM 4583 N N . ALA A 1 591 ? -33.938 -31.627 41.397 1.00 68.12 591 ALA A N 1
ATOM 4584 C CA . ALA A 1 591 ? -33.691 -30.354 40.747 1.00 68.12 591 ALA A CA 1
ATOM 4585 C C . ALA A 1 591 ? -34.307 -29.204 41.545 1.00 68.12 591 ALA A C 1
ATOM 4587 O O . ALA A 1 591 ? -35.509 -29.217 41.825 1.00 68.12 591 ALA A O 1
ATOM 4588 N N . THR A 1 592 ? -33.496 -28.197 41.851 1.00 75.62 592 THR A N 1
ATOM 4589 C CA . THR A 1 592 ? -33.907 -26.941 42.478 1.00 75.62 592 THR A CA 1
ATOM 4590 C C . THR A 1 592 ? -34.129 -25.893 41.395 1.00 75.62 592 THR A C 1
ATOM 4592 O O . THR A 1 592 ? -33.224 -25.561 40.630 1.00 75.62 592 THR A O 1
ATOM 4595 N N . ILE A 1 593 ? -35.349 -25.366 41.322 1.00 67.38 593 ILE A N 1
ATOM 4596 C CA . ILE A 1 593 ? -35.783 -24.387 40.325 1.00 67.38 593 ILE A CA 1
ATOM 4597 C C . ILE A 1 593 ? -35.894 -23.024 40.994 1.00 67.38 593 ILE A C 1
ATOM 4599 O O . ILE A 1 593 ? -36.599 -22.893 41.989 1.00 67.38 593 ILE A O 1
ATOM 4603 N N .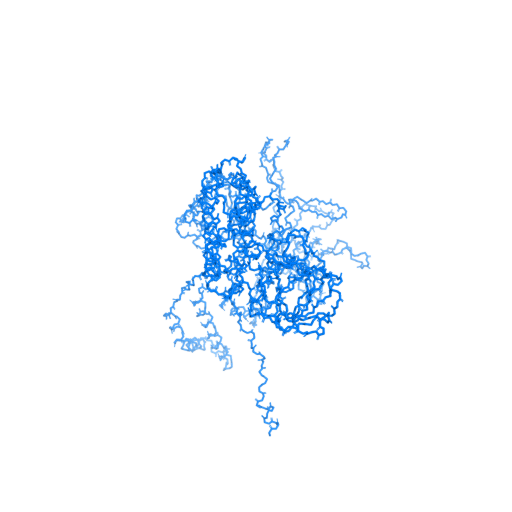 THR A 1 594 ? -35.264 -22.000 40.416 1.00 73.75 594 THR A N 1
ATOM 4604 C CA . THR A 1 594 ? -35.426 -20.590 40.809 1.00 73.75 594 THR A CA 1
ATOM 4605 C C . THR A 1 594 ? -36.229 -19.841 39.748 1.00 73.75 594 THR A C 1
ATOM 4607 O O . THR A 1 594 ? -35.936 -19.956 38.562 1.00 73.75 594 THR A O 1
ATOM 4610 N N . THR A 1 595 ? -37.204 -19.033 40.156 1.00 68.56 595 THR A N 1
ATOM 4611 C CA . THR A 1 595 ? -38.130 -18.283 39.293 1.00 68.56 595 THR A CA 1
ATOM 4612 C C . THR A 1 595 ? -38.135 -16.788 39.612 1.00 68.56 595 THR A C 1
ATOM 4614 O O . THR A 1 595 ? -37.654 -16.363 40.661 1.00 68.56 595 THR A O 1
ATOM 4617 N N . MET A 1 596 ? -38.667 -15.969 38.703 1.00 57.94 596 MET A N 1
ATOM 4618 C CA . MET A 1 596 ? -38.977 -14.566 39.000 1.00 57.94 596 MET A CA 1
ATOM 4619 C C . MET A 1 596 ? -40.348 -14.453 39.671 1.00 57.94 596 MET A C 1
ATOM 4621 O O . MET A 1 596 ? -41.318 -14.983 39.136 1.00 57.94 596 MET A O 1
ATOM 4625 N N . GLY A 1 597 ? -40.442 -13.744 40.802 1.00 50.28 597 GLY A N 1
ATOM 4626 C CA . GLY A 1 597 ? -41.730 -13.410 41.419 1.00 50.28 597 GLY A CA 1
ATOM 4627 C C . GLY A 1 597 ? -42.637 -12.705 40.405 1.00 50.28 597 GLY A C 1
ATOM 4628 O O . GLY A 1 597 ? -42.250 -11.692 39.821 1.00 50.28 597 GLY A O 1
ATOM 4629 N N . GLY A 1 598 ? -43.801 -13.291 40.125 1.00 40.62 598 GLY A N 1
ATOM 4630 C CA . GLY A 1 598 ? -44.669 -12.876 39.025 1.00 40.62 598 GLY A CA 1
ATOM 4631 C C . GLY A 1 598 ? -45.434 -11.593 39.340 1.00 40.62 598 GLY A C 1
ATOM 4632 O O . GLY A 1 598 ? -46.388 -11.619 40.111 1.00 40.62 598 GLY A O 1
ATOM 4633 N N . ALA A 1 599 ? -45.061 -10.479 38.708 1.00 34.84 599 ALA A N 1
ATOM 4634 C CA . ALA A 1 599 ? -45.928 -9.310 38.605 1.00 34.84 599 ALA A CA 1
ATOM 4635 C C . ALA A 1 599 ? -46.781 -9.425 37.332 1.00 34.84 599 ALA A C 1
ATOM 4637 O O . ALA A 1 599 ? -46.266 -9.439 36.213 1.00 34.84 599 ALA A O 1
ATOM 4638 N N . THR A 1 600 ? -48.096 -9.519 37.510 1.00 35.44 600 THR A N 1
ATOM 4639 C CA . THR A 1 600 ? -49.106 -9.475 36.448 1.00 35.44 600 THR A CA 1
ATOM 4640 C C . THR A 1 600 ? -49.057 -8.112 35.745 1.00 35.44 600 THR A C 1
ATOM 4642 O O . THR A 1 600 ? -49.313 -7.094 36.384 1.00 35.44 600 THR A O 1
ATOM 4645 N N . VAL A 1 601 ? -48.766 -8.062 34.439 1.00 34.56 601 VAL A N 1
ATOM 4646 C CA . VAL A 1 601 ? -48.864 -6.823 33.641 1.00 34.56 601 VAL A CA 1
ATOM 4647 C C . VAL A 1 601 ? -50.023 -6.939 32.652 1.00 34.56 601 VAL A C 1
ATOM 4649 O O . VAL A 1 601 ? -49.940 -7.638 31.644 1.00 34.56 601 VAL A O 1
ATOM 4652 N N . THR A 1 602 ? -51.107 -6.227 32.949 1.00 37.34 602 THR A N 1
ATOM 4653 C CA . THR A 1 602 ? -52.188 -5.878 32.012 1.00 37.34 602 THR A CA 1
ATOM 4654 C C . THR A 1 602 ? -51.801 -4.559 31.335 1.00 37.34 602 THR A C 1
ATOM 4656 O O . THR A 1 602 ? -51.503 -3.592 32.030 1.00 37.34 602 THR A O 1
ATOM 4659 N N . ALA A 1 603 ? -51.745 -4.512 30.001 1.00 35.81 603 ALA A N 1
ATOM 4660 C CA . ALA A 1 603 ? -51.236 -3.352 29.261 1.00 35.81 603 ALA A CA 1
ATOM 4661 C C . ALA A 1 603 ? -52.201 -2.144 29.273 1.00 35.81 603 ALA A C 1
ATOM 4663 O O . ALA A 1 603 ? -53.386 -2.285 28.971 1.00 35.81 603 ALA A O 1
ATOM 4664 N N . THR A 1 604 ? -51.657 -0.956 29.560 1.00 38.06 604 THR A N 1
ATOM 4665 C CA . THR A 1 604 ? -52.304 0.371 29.463 1.00 38.06 604 THR A CA 1
ATOM 4666 C C . THR A 1 604 ? -51.908 1.064 28.143 1.00 38.06 604 THR A C 1
ATOM 4668 O O . THR A 1 604 ? -50.851 0.767 27.590 1.00 38.06 604 THR A O 1
ATOM 4671 N N . ALA A 1 605 ? -52.742 1.982 27.626 1.00 47.09 605 ALA A N 1
ATOM 4672 C CA . ALA A 1 605 ? -52.528 2.719 26.368 1.00 47.09 605 ALA A CA 1
ATOM 4673 C C . ALA A 1 605 ? -51.168 3.454 26.297 1.00 47.09 605 ALA A C 1
ATOM 4675 O O . ALA A 1 605 ? -50.735 4.066 27.270 1.00 47.09 605 ALA A O 1
ATOM 4676 N N . HIS A 1 606 ? -50.511 3.419 25.129 1.00 59.94 606 HIS A N 1
ATOM 4677 C CA . HIS A 1 606 ? -49.096 3.793 24.953 1.00 59.94 606 HIS A CA 1
ATOM 4678 C C . HIS A 1 606 ? -48.814 5.286 24.681 1.00 59.94 606 HIS A C 1
ATOM 4680 O O . HIS A 1 606 ? -47.650 5.678 24.693 1.00 59.94 606 HIS A O 1
ATOM 4686 N N . GLY A 1 607 ? -49.835 6.116 24.429 1.00 57.69 607 GLY A N 1
ATOM 4687 C CA . GLY A 1 607 ? -49.705 7.583 24.346 1.00 57.69 607 GLY A CA 1
ATOM 4688 C C . GLY A 1 607 ? -48.674 8.113 23.334 1.00 57.69 607 GLY A C 1
ATOM 4689 O O . GLY A 1 607 ? -47.876 8.971 23.698 1.00 57.69 607 GLY A O 1
ATOM 4690 N N . LYS A 1 608 ? -48.646 7.580 22.101 1.00 66.62 608 LYS A N 1
ATOM 4691 C CA . LYS A 1 608 ? -47.726 8.000 21.019 1.00 66.62 608 LYS A CA 1
ATOM 4692 C C . LYS A 1 608 ? -48.503 8.452 19.786 1.00 66.62 608 LYS A C 1
ATOM 4694 O O . LYS A 1 608 ? -49.465 7.774 19.423 1.00 66.62 608 LYS A O 1
ATOM 4699 N N . ASP A 1 609 ? -48.052 9.531 19.148 1.00 66.06 609 ASP A N 1
ATOM 4700 C CA . ASP A 1 609 ? -48.685 10.144 17.974 1.00 66.06 609 ASP A CA 1
ATOM 4701 C C . ASP A 1 609 ? -47.982 9.759 16.658 1.00 66.06 609 ASP A C 1
ATOM 4703 O O . ASP A 1 609 ? -46.848 9.274 16.636 1.00 66.06 609 ASP A O 1
ATOM 4707 N N . LYS A 1 610 ? -48.658 9.967 15.517 1.00 55.22 610 LYS A N 1
ATOM 4708 C CA . LYS A 1 610 ? -48.090 9.688 14.187 1.00 55.22 610 LYS A CA 1
ATOM 4709 C C . LYS A 1 610 ? -46.884 10.599 13.925 1.00 55.22 610 LYS A C 1
ATOM 4711 O O . LYS A 1 610 ? -47.042 11.811 13.815 1.00 55.22 610 LYS A O 1
ATOM 4716 N N . GLY A 1 611 ? -45.715 9.997 13.722 1.00 48.69 611 GLY A N 1
ATOM 4717 C CA . GLY A 1 611 ? -44.438 10.681 13.503 1.00 48.69 611 GLY A CA 1
ATOM 4718 C C . GLY A 1 611 ? -43.455 10.544 14.665 1.00 48.69 611 GLY A C 1
ATOM 4719 O O . GLY A 1 611 ? -42.258 10.720 14.444 1.00 48.69 611 GLY A O 1
ATOM 4720 N N . ASP A 1 612 ? -43.922 10.154 15.855 1.00 55.53 612 ASP A N 1
ATOM 4721 C CA . ASP A 1 612 ? -43.043 9.902 16.997 1.00 55.53 612 ASP A CA 1
ATOM 4722 C C . ASP A 1 612 ? -42.100 8.734 16.704 1.00 55.53 612 ASP A C 1
ATOM 4724 O O . ASP A 1 612 ? -42.509 7.700 16.170 1.00 55.53 612 ASP A O 1
ATOM 4728 N N . LEU A 1 613 ? -40.827 8.882 17.069 1.00 49.59 613 LEU A N 1
ATOM 4729 C CA . LEU A 1 613 ? -39.848 7.806 16.948 1.00 49.59 613 LEU A CA 1
ATOM 4730 C C . LEU A 1 613 ? -40.000 6.837 18.122 1.00 49.59 613 LEU A C 1
ATOM 4732 O O . LEU A 1 613 ? -39.929 7.230 19.288 1.00 49.59 613 LEU A O 1
ATOM 4736 N N . VAL A 1 614 ? -40.186 5.556 17.810 1.00 51.62 614 VAL A N 1
ATOM 4737 C CA . VAL A 1 614 ? -40.279 4.474 18.791 1.00 51.62 614 VAL A CA 1
ATOM 4738 C C . VAL A 1 614 ? -39.191 3.439 18.540 1.00 51.62 614 VAL A C 1
ATOM 4740 O O . VAL A 1 614 ? -38.899 3.080 17.400 1.00 51.62 614 VAL A O 1
ATOM 4743 N N . ALA A 1 615 ? -38.579 2.957 19.619 1.00 52.34 615 ALA A N 1
ATOM 4744 C CA . ALA A 1 615 ? -37.618 1.867 19.559 1.00 52.34 615 ALA A CA 1
ATOM 4745 C C . ALA A 1 615 ? -38.360 0.528 19.639 1.00 52.34 615 ALA A C 1
ATOM 4747 O O . ALA A 1 615 ? -39.104 0.279 20.589 1.00 52.34 615 ALA A O 1
ATOM 4748 N N . VAL A 1 616 ? -38.156 -0.322 18.637 1.00 47.66 616 VAL A N 1
ATOM 4749 C CA . VAL A 1 616 ? -38.696 -1.680 18.570 1.00 47.66 616 VAL A CA 1
ATOM 4750 C C . VAL A 1 616 ? -37.538 -2.657 18.734 1.00 47.66 616 VAL A C 1
ATOM 4752 O O . VAL A 1 616 ? -36.596 -2.655 17.941 1.00 47.66 616 VAL A O 1
ATOM 4755 N N . ASP A 1 617 ? -37.613 -3.481 19.775 1.00 46.56 617 ASP A N 1
ATOM 4756 C CA . ASP A 1 617 ? -36.580 -4.448 20.142 1.00 46.56 617 ASP A CA 1
ATOM 4757 C C . ASP A 1 617 ? -37.223 -5.774 20.573 1.00 46.56 617 ASP A C 1
ATOM 4759 O O . ASP A 1 617 ? -38.331 -5.797 21.115 1.00 46.56 617 ASP A O 1
ATOM 4763 N N . GLY A 1 618 ? -36.537 -6.887 20.315 1.00 43.19 618 GLY A N 1
ATOM 4764 C CA . GLY A 1 618 ? -36.967 -8.209 20.765 1.00 43.19 618 GLY A CA 1
ATOM 4765 C C . GLY A 1 618 ? -38.173 -8.809 20.028 1.00 43.19 618 GLY A C 1
ATOM 4766 O O . GLY A 1 618 ? -38.818 -9.709 20.567 1.00 43.19 618 GLY A O 1
ATOM 4767 N N . VAL A 1 619 ? -38.502 -8.361 18.809 1.00 42.72 619 VAL A N 1
ATOM 4768 C CA . VAL A 1 619 ? -39.669 -8.868 18.059 1.00 42.72 619 VAL A CA 1
ATOM 4769 C C . VAL A 1 619 ? -39.369 -10.233 17.447 1.00 42.72 619 VAL A C 1
ATOM 4771 O O . VAL A 1 619 ? -38.595 -10.339 16.501 1.00 42.72 619 VAL A O 1
ATOM 4774 N N . VAL A 1 620 ? -40.000 -11.292 17.955 1.00 43.88 620 VAL A N 1
ATOM 4775 C CA . VAL A 1 620 ? -39.791 -12.666 17.471 1.00 43.88 620 VAL A CA 1
ATOM 4776 C C . VAL A 1 620 ? -40.801 -13.016 16.379 1.00 43.88 620 VAL A C 1
ATOM 4778 O O . VAL A 1 620 ? -41.998 -13.119 16.637 1.00 43.88 620 VAL A O 1
ATOM 4781 N N . LEU A 1 621 ? -40.314 -13.253 15.161 1.00 38.03 621 LEU A N 1
ATOM 4782 C CA . LEU A 1 621 ? -41.106 -13.725 14.024 1.00 38.03 621 LEU A CA 1
ATOM 4783 C C . LEU A 1 621 ? -40.759 -15.187 13.741 1.00 38.03 621 LEU A C 1
ATOM 4785 O O . LEU A 1 621 ? -39.583 -15.537 13.676 1.00 38.03 621 LEU A O 1
ATOM 4789 N N . SER A 1 622 ? -41.769 -16.045 13.585 1.00 42.94 622 SER A N 1
ATOM 4790 C CA . SER A 1 622 ? -41.582 -17.494 13.427 1.00 42.94 622 SER A CA 1
ATOM 4791 C C . SER A 1 622 ? -42.217 -18.040 12.155 1.00 42.94 622 SER A C 1
ATOM 4793 O O . SER A 1 622 ? -43.280 -17.583 11.737 1.00 42.94 622 SER A O 1
ATOM 4795 N N . CYS A 1 623 ? -41.567 -19.033 11.550 1.00 38.88 623 CYS A N 1
ATOM 4796 C CA . CYS A 1 623 ? -42.129 -19.853 10.482 1.00 38.88 623 CYS A CA 1
ATOM 4797 C C . CYS A 1 623 ? -41.644 -21.310 10.593 1.00 38.88 623 CYS A C 1
ATOM 4799 O O . CYS A 1 623 ? -40.874 -21.660 11.487 1.00 38.88 623 CYS A O 1
ATOM 4801 N N . ALA A 1 624 ? -42.082 -22.173 9.669 1.00 33.91 624 ALA A N 1
ATOM 4802 C CA . ALA A 1 624 ? -41.754 -23.604 9.657 1.00 33.91 624 ALA A CA 1
ATOM 4803 C C . ALA A 1 624 ? -40.243 -23.913 9.582 1.00 33.91 624 ALA A C 1
ATOM 4805 O O . ALA A 1 624 ? -39.829 -25.022 9.904 1.00 33.91 624 ALA A O 1
ATOM 4806 N N . MET A 1 625 ? -39.419 -22.937 9.186 1.00 32.06 625 MET A N 1
ATOM 4807 C CA . MET A 1 625 ? -37.956 -23.050 9.139 1.00 32.06 625 MET A CA 1
ATOM 4808 C C . MET A 1 625 ? -37.255 -22.462 10.378 1.00 32.06 625 MET A C 1
ATOM 4810 O O . MET A 1 625 ? -36.028 -22.448 10.434 1.00 32.06 625 MET A O 1
ATOM 4814 N N . GLY A 1 626 ? -38.012 -21.980 11.368 1.00 33.28 626 GLY A N 1
ATOM 4815 C CA . GLY A 1 626 ? -37.500 -21.423 12.617 1.00 33.28 626 GLY A CA 1
ATOM 4816 C C . GLY A 1 626 ? -37.984 -20.002 12.898 1.00 33.28 626 GLY A C 1
ATOM 4817 O O . GLY A 1 626 ? -38.722 -19.393 12.122 1.00 33.28 626 GLY A O 1
ATOM 4818 N N . SER A 1 627 ? -37.551 -19.475 14.039 1.00 38.22 627 SER A N 1
ATOM 4819 C CA . SER A 1 627 ? -37.894 -18.132 14.507 1.00 38.22 627 SER A CA 1
ATOM 4820 C C . SER A 1 627 ? -36.666 -17.235 14.531 1.00 38.22 627 SER A C 1
ATOM 4822 O O . SER A 1 627 ? -35.576 -17.689 14.875 1.00 38.22 627 SER A O 1
ATOM 4824 N N . LYS A 1 628 ? -36.840 -15.955 14.200 1.00 40.53 628 LYS A N 1
ATOM 4825 C CA . LYS A 1 628 ? -35.805 -14.922 14.306 1.00 40.53 628 LYS A CA 1
ATOM 4826 C C . LYS A 1 628 ? -36.322 -13.729 15.103 1.00 40.53 628 LYS A C 1
ATOM 4828 O O . LYS A 1 628 ? -37.465 -13.314 14.929 1.00 40.53 628 LYS A O 1
ATOM 4833 N N . THR A 1 629 ? -35.464 -13.193 15.964 1.00 43.53 629 THR A N 1
ATOM 4834 C CA . THR A 1 629 ? -35.720 -11.985 16.755 1.00 43.53 629 THR A CA 1
ATOM 4835 C C . THR A 1 629 ? -35.178 -10.772 16.012 1.00 43.53 629 THR A C 1
ATOM 4837 O O . THR A 1 629 ? -34.047 -10.815 15.529 1.00 43.53 629 THR A O 1
ATOM 4840 N N . TYR A 1 630 ? -35.981 -9.716 15.906 1.00 42.50 630 TYR A N 1
ATOM 4841 C CA . TYR A 1 630 ? -35.660 -8.492 15.188 1.00 42.50 630 TYR A CA 1
ATOM 4842 C C . TYR A 1 630 ? -35.588 -7.272 16.127 1.00 42.50 630 TYR A C 1
ATOM 4844 O O . TYR A 1 630 ? -36.425 -7.163 17.030 1.00 42.50 630 TYR A O 1
ATOM 4852 N N . PRO A 1 631 ? -34.644 -6.341 15.874 1.00 44.28 631 PRO A N 1
ATOM 4853 C CA . PRO A 1 631 ? -33.591 -6.446 14.856 1.00 44.28 631 PRO A CA 1
ATOM 4854 C C . PRO A 1 631 ? -32.591 -7.572 15.180 1.00 44.28 631 PRO A C 1
ATOM 4856 O O . PRO A 1 631 ? -32.347 -7.895 16.339 1.00 44.28 631 PRO A O 1
ATOM 4859 N N . VAL A 1 632 ? -32.069 -8.225 14.135 1.00 40.56 632 VAL A N 1
ATOM 4860 C CA . VAL A 1 632 ? -31.189 -9.393 14.281 1.00 40.56 632 VAL A CA 1
ATOM 4861 C C . VAL A 1 632 ? -29.802 -8.908 14.694 1.00 40.56 632 VAL A C 1
ATOM 4863 O O . VAL A 1 632 ? -29.006 -8.488 13.862 1.00 40.56 632 VAL A O 1
ATOM 4866 N N . ASN A 1 633 ? -29.498 -8.975 15.981 1.00 44.56 633 ASN A N 1
ATOM 4867 C CA . ASN A 1 633 ? -28.186 -8.669 16.543 1.00 44.56 633 ASN A CA 1
ATOM 4868 C C . ASN A 1 633 ? -27.282 -9.913 16.536 1.00 44.56 633 ASN A C 1
ATOM 4870 O O . ASN A 1 633 ? -26.817 -10.368 17.575 1.00 44.56 633 ASN A O 1
ATOM 4874 N N . ASN A 1 634 ? -27.034 -10.480 15.352 1.00 33.50 634 ASN A N 1
ATOM 4875 C CA . ASN A 1 634 ? -26.083 -11.582 15.189 1.00 33.50 634 ASN A CA 1
ATOM 4876 C C . ASN A 1 634 ? -24.748 -11.075 14.636 1.00 33.50 634 ASN A C 1
ATOM 4878 O O . ASN A 1 634 ? -24.404 -11.332 13.488 1.00 33.50 634 ASN A O 1
ATOM 4882 N N . PHE A 1 635 ? -23.976 -10.414 15.492 1.00 31.72 635 PHE A N 1
ATOM 4883 C CA . PHE A 1 635 ? -22.520 -10.455 15.421 1.00 31.72 635 PHE A CA 1
ATOM 4884 C C . PHE A 1 635 ? -21.999 -10.694 16.836 1.00 31.72 635 PHE A C 1
ATOM 4886 O O . PHE A 1 635 ? -22.392 -9.983 17.751 1.00 31.72 635 PHE A O 1
ATOM 4893 N N . SER A 1 636 ? -21.195 -11.753 16.964 1.00 31.33 636 SER A N 1
ATOM 4894 C CA . SER A 1 636 ? -20.278 -12.124 18.047 1.00 31.33 636 SER A CA 1
ATOM 4895 C C . SER A 1 636 ? -20.639 -11.734 19.487 1.00 31.33 636 SER A C 1
ATOM 4897 O O . SER A 1 636 ? -20.814 -10.574 19.841 1.00 31.33 636 SER A O 1
ATOM 4899 N N . THR A 1 637 ? -20.544 -12.701 20.394 1.00 31.78 637 THR A N 1
ATOM 4900 C CA . THR A 1 637 ? -20.490 -12.491 21.851 1.00 31.78 637 THR A CA 1
ATOM 4901 C C . THR A 1 637 ? -19.336 -11.581 22.332 1.00 31.78 637 THR A C 1
ATOM 4903 O O . THR A 1 637 ? -19.181 -11.412 23.536 1.00 31.78 637 THR A O 1
ATOM 4906 N N . LEU A 1 638 ? -18.552 -10.982 21.424 1.00 29.00 638 LEU A N 1
ATOM 4907 C CA . LEU A 1 638 ? -17.588 -9.902 21.673 1.00 29.00 638 LEU A CA 1
ATOM 4908 C C . LEU A 1 638 ? -18.156 -8.484 21.470 1.00 29.00 638 LEU A C 1
ATOM 4910 O O . LEU A 1 638 ? -17.549 -7.531 21.942 1.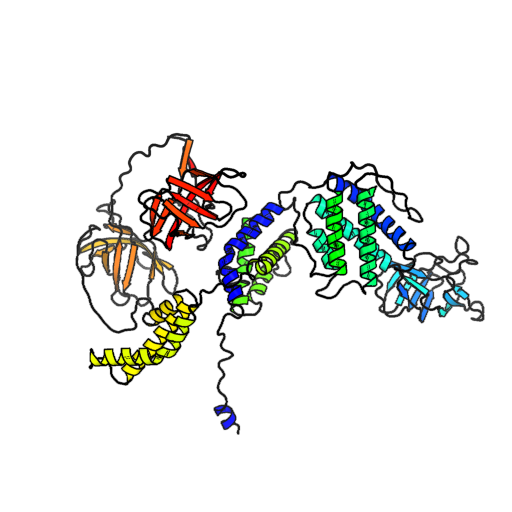00 29.00 638 LEU A O 1
ATOM 4914 N N . HIS A 1 639 ? -19.337 -8.307 20.872 1.00 37.34 639 HIS A N 1
ATOM 4915 C CA . HIS A 1 639 ? -20.010 -7.001 20.826 1.00 37.34 639 HIS A CA 1
ATOM 4916 C C . HIS A 1 639 ? -20.906 -6.796 22.040 1.00 37.34 639 HIS A C 1
ATOM 4918 O O . HIS A 1 639 ? -22.080 -6.425 21.936 1.00 37.34 639 HIS A O 1
ATOM 4924 N N . SER A 1 640 ? -20.357 -7.038 23.232 1.00 35.59 640 SER A N 1
ATOM 4925 C CA . SER A 1 640 ? -21.015 -6.529 24.417 1.00 35.59 640 SER A CA 1
ATOM 4926 C C . SER A 1 640 ? -20.937 -5.009 24.353 1.00 35.59 640 SER A C 1
ATOM 4928 O O . SER A 1 640 ? -19.884 -4.407 24.541 1.00 35.59 640 SER A O 1
ATOM 4930 N N . THR A 1 641 ? -22.093 -4.412 24.118 1.00 43.47 641 THR A N 1
ATOM 4931 C CA . THR A 1 641 ? -22.550 -3.065 24.475 1.00 43.47 641 THR A CA 1
ATOM 4932 C C . THR A 1 641 ? -22.343 -2.732 25.972 1.00 43.47 641 THR A C 1
ATOM 4934 O O . THR A 1 641 ? -23.234 -2.179 26.620 1.00 43.47 641 THR A O 1
ATOM 4937 N N . ASN A 1 642 ? -21.210 -3.150 26.539 1.00 47.69 642 ASN A N 1
ATOM 4938 C CA . ASN A 1 642 ? -20.863 -3.182 27.956 1.00 47.69 642 ASN A CA 1
ATOM 4939 C C . ASN A 1 642 ? -19.534 -2.458 28.205 1.00 47.69 642 ASN A C 1
ATOM 4941 O O . ASN A 1 642 ? -18.802 -2.816 29.126 1.00 47.69 642 ASN A O 1
ATOM 4945 N N . GLN A 1 643 ? -19.203 -1.459 27.380 1.00 58.66 643 GLN A N 1
ATOM 4946 C CA . GLN A 1 643 ? -18.087 -0.580 27.697 1.00 58.66 643 GLN A CA 1
ATOM 4947 C C . GLN A 1 643 ? -18.376 0.080 29.046 1.00 58.66 643 GLN A C 1
ATOM 4949 O O . GLN A 1 643 ? -19.422 0.706 29.242 1.00 58.66 643 GLN A O 1
ATOM 4954 N N . ALA A 1 644 ? -17.478 -0.185 29.982 1.00 67.75 644 ALA A N 1
ATOM 4955 C CA . ALA A 1 644 ? -17.590 0.176 31.376 1.00 67.75 644 ALA A CA 1
ATOM 4956 C C . ALA A 1 644 ? -16.712 1.406 31.623 1.00 67.75 644 ALA A C 1
ATOM 4958 O O . ALA A 1 644 ? -15.536 1.410 31.265 1.00 67.75 644 ALA A O 1
ATOM 4959 N N . PHE A 1 645 ? -17.291 2.438 32.221 1.00 76.94 645 PHE A N 1
ATOM 4960 C CA . PHE A 1 645 ? -16.616 3.674 32.581 1.00 76.94 645 PHE A CA 1
ATOM 4961 C C . PHE A 1 645 ? -16.535 3.769 34.099 1.00 76.94 645 PHE A C 1
ATOM 4963 O O . PHE A 1 645 ? -17.526 3.517 34.787 1.00 76.94 645 PHE A O 1
ATOM 4970 N N . SER A 1 646 ? -15.365 4.140 34.611 1.00 85.44 646 SER A N 1
ATOM 4971 C CA . SER A 1 646 ? -15.162 4.387 36.037 1.00 85.44 646 SER A CA 1
ATOM 4972 C C . SER A 1 646 ? -15.524 5.824 36.387 1.00 85.44 646 SER A C 1
ATOM 4974 O O . SER A 1 646 ? -15.075 6.763 35.725 1.00 85.44 646 SER A O 1
ATOM 4976 N N . VAL A 1 647 ? -16.326 5.984 37.436 1.00 88.19 647 VAL A N 1
ATOM 4977 C CA . VAL A 1 647 ? -16.720 7.287 37.976 1.00 88.19 647 VAL A CA 1
ATOM 4978 C C . VAL A 1 647 ? -15.524 7.964 38.647 1.00 88.19 647 VAL A C 1
ATOM 4980 O O . VAL A 1 647 ? -14.907 7.404 39.553 1.00 88.19 647 VAL A O 1
ATOM 4983 N N . SER A 1 648 ? -15.212 9.180 38.208 1.00 88.44 648 SER A N 1
ATOM 4984 C CA . SER A 1 648 ? -14.178 10.039 38.791 1.00 88.44 648 SER A CA 1
ATOM 4985 C C . SER A 1 648 ? -14.632 10.628 40.130 1.00 88.44 648 SER A C 1
ATOM 4987 O O . SER A 1 648 ? -15.796 10.992 40.288 1.00 88.44 648 SER A O 1
ATOM 4989 N N . ALA A 1 649 ? -13.700 10.811 41.072 1.00 81.81 649 ALA A N 1
ATOM 4990 C CA . ALA A 1 649 ? -13.928 11.614 42.281 1.00 81.81 649 ALA A CA 1
ATOM 4991 C C . ALA A 1 649 ? -14.145 13.104 41.977 1.00 81.81 649 ALA A C 1
ATOM 4993 O O . ALA A 1 649 ? -14.675 13.849 42.802 1.00 81.81 649 ALA A O 1
ATOM 4994 N N . THR A 1 650 ? -13.697 13.561 40.808 1.00 78.69 650 THR A N 1
ATOM 4995 C CA . THR A 1 650 ? -13.803 14.964 40.414 1.00 78.69 650 THR A CA 1
ATOM 4996 C C . THR A 1 650 ? -15.251 15.261 40.033 1.00 78.69 650 THR A C 1
ATOM 4998 O O . THR A 1 650 ? -15.825 14.567 39.199 1.00 78.69 650 THR A O 1
ATOM 5001 N N . ASN A 1 651 ? -15.844 16.284 40.662 1.00 78.88 651 ASN A N 1
ATOM 5002 C CA . ASN A 1 651 ? -17.210 16.747 40.381 1.00 78.88 651 ASN A CA 1
ATOM 5003 C C . ASN A 1 651 ? -18.326 15.711 40.672 1.00 78.88 651 ASN A C 1
ATOM 5005 O O . ASN A 1 651 ? -19.439 15.831 40.152 1.00 78.88 651 ASN A O 1
ATOM 5009 N N . LEU A 1 652 ? -18.031 14.713 41.519 1.00 89.88 652 LEU A N 1
ATOM 5010 C CA . LEU A 1 652 ? -18.994 13.733 42.023 1.00 89.88 652 LEU A CA 1
ATOM 5011 C C . LEU A 1 652 ? -19.893 14.368 43.093 1.00 89.88 652 LEU A C 1
ATOM 5013 O O . LEU A 1 652 ? -19.444 14.700 44.192 1.00 89.88 652 LEU A O 1
ATOM 5017 N N . THR A 1 653 ? -21.170 14.529 42.769 1.00 92.31 653 THR A N 1
ATOM 5018 C CA . THR A 1 653 ? -22.221 15.030 43.660 1.00 92.31 653 THR A CA 1
ATOM 5019 C C . THR A 1 653 ? -23.362 14.009 43.751 1.00 92.31 653 THR A C 1
ATOM 5021 O O . THR A 1 653 ? -23.193 12.848 43.388 1.00 92.31 653 THR A O 1
ATOM 5024 N N . THR A 1 654 ? -24.523 14.404 44.280 1.00 89.12 654 THR A N 1
ATOM 5025 C CA . THR A 1 654 ? -25.740 13.575 44.244 1.00 89.12 654 THR A CA 1
ATOM 5026 C C . THR A 1 654 ? -26.311 13.428 42.833 1.00 89.12 654 THR A C 1
ATOM 5028 O O . THR A 1 654 ? -26.942 12.410 42.542 1.00 89.12 654 THR A O 1
ATOM 5031 N N . ASP A 1 655 ? -26.071 14.426 41.975 1.00 90.81 655 ASP A N 1
ATOM 5032 C CA . ASP A 1 655 ? -26.738 14.575 40.679 1.00 90.81 655 ASP A CA 1
ATOM 5033 C C . ASP A 1 655 ? -25.767 14.673 39.496 1.00 90.81 655 ASP A C 1
ATOM 5035 O O . ASP A 1 655 ? -26.206 14.626 38.348 1.00 90.81 655 ASP A O 1
ATOM 5039 N N . THR A 1 656 ? -24.464 14.818 39.740 1.00 92.00 656 THR A N 1
ATOM 5040 C CA . THR A 1 656 ? -23.438 14.967 38.700 1.00 92.00 656 THR A CA 1
ATOM 5041 C C . THR A 1 656 ? -22.231 14.092 38.977 1.00 92.00 656 THR A C 1
ATOM 5043 O O . THR A 1 656 ? -21.832 13.922 40.125 1.00 92.00 656 THR A O 1
ATOM 5046 N N . PHE A 1 657 ? -21.598 13.586 37.925 1.00 92.81 657 PHE A N 1
ATOM 5047 C CA . PHE A 1 657 ? -20.329 12.873 38.029 1.00 92.81 657 PHE A CA 1
ATOM 5048 C C . PHE A 1 657 ? -19.554 12.933 36.711 1.00 92.81 657 PHE A C 1
ATOM 5050 O O . PHE A 1 657 ? -20.116 13.255 35.663 1.00 92.81 657 PHE A O 1
ATOM 5057 N N . GLU A 1 658 ? -18.262 12.607 36.754 1.00 92.38 658 GLU A N 1
ATOM 5058 C CA . GLU A 1 658 ? -17.394 12.622 35.575 1.00 92.38 658 GLU A CA 1
ATOM 5059 C C . GLU A 1 658 ? -16.895 11.229 35.194 1.00 92.38 658 GLU A C 1
ATOM 5061 O O . GLU A 1 658 ? -16.621 10.386 36.048 1.00 92.38 658 GLU A O 1
ATOM 5066 N N . VAL A 1 659 ? -16.745 11.004 33.890 1.00 85.88 659 VAL A N 1
ATOM 5067 C CA . VAL A 1 659 ? -16.143 9.800 33.301 1.00 85.88 659 VAL A CA 1
ATOM 5068 C C . VAL A 1 659 ? -15.231 10.186 32.138 1.00 85.88 659 VAL A C 1
ATOM 5070 O O . VAL A 1 659 ? -15.452 11.199 31.476 1.00 85.88 659 VAL A O 1
ATOM 5073 N N . SER A 1 660 ? -14.200 9.383 31.872 1.00 81.00 660 SER A N 1
ATOM 5074 C CA . SER A 1 660 ? -13.274 9.620 30.756 1.00 81.00 660 SER A CA 1
ATOM 5075 C C . SER A 1 660 ? -13.687 8.823 29.520 1.00 81.00 660 SER A C 1
ATOM 5077 O O . SER A 1 660 ? -13.812 7.602 29.582 1.00 81.00 660 SER A O 1
ATOM 5079 N N . PHE A 1 661 ? -13.902 9.519 28.404 1.00 70.19 661 PHE A N 1
ATOM 5080 C CA . PHE A 1 661 ? -14.289 8.952 27.105 1.00 70.19 661 PHE A CA 1
ATOM 5081 C C . PHE A 1 661 ? -13.140 8.929 26.089 1.00 70.19 661 PHE A C 1
ATOM 5083 O O . PHE A 1 661 ? -13.274 8.314 25.035 1.00 70.19 661 PHE A O 1
ATOM 5090 N N . GLY A 1 662 ? -12.019 9.588 26.398 1.00 66.88 662 GLY A N 1
ATOM 5091 C CA . GLY A 1 662 ? -10.915 9.806 25.463 1.00 66.88 662 GLY A CA 1
ATOM 5092 C C . GLY A 1 662 ? -11.012 11.148 24.732 1.00 66.88 662 GLY A C 1
ATOM 5093 O O . GLY A 1 662 ? -12.093 11.721 24.567 1.00 66.88 662 GLY A O 1
ATOM 5094 N N . MET A 1 663 ? -9.852 11.689 24.354 1.00 71.19 663 MET A N 1
ATOM 5095 C CA . MET A 1 663 ? -9.748 12.970 23.645 1.00 71.19 663 MET A CA 1
ATOM 5096 C C . MET A 1 663 ? -10.259 12.839 22.208 1.00 71.19 663 MET A C 1
ATOM 5098 O O . MET A 1 663 ? -10.051 11.814 21.563 1.00 71.19 663 MET A O 1
ATOM 5102 N N . SER A 1 664 ? -10.877 13.901 21.698 1.00 64.56 664 SER A N 1
ATOM 5103 C CA . SER A 1 664 ? -11.307 14.020 20.305 1.00 64.56 664 SER A CA 1
ATOM 5104 C C . SER A 1 664 ? -10.708 15.294 19.709 1.00 64.56 664 SER A C 1
ATOM 5106 O O . SER A 1 664 ? -10.352 16.240 20.413 1.00 64.56 664 SER A O 1
ATOM 5108 N N . ALA A 1 665 ? -10.555 15.326 18.387 1.00 68.06 665 ALA A N 1
ATOM 5109 C CA . ALA A 1 665 ? -10.232 16.556 17.667 1.00 68.06 665 ALA A CA 1
ATOM 5110 C C . ALA A 1 665 ? -11.502 17.361 17.317 1.00 68.06 665 ALA A C 1
ATOM 5112 O O . ALA A 1 665 ? -11.415 18.506 16.877 1.00 68.06 665 ALA A O 1
ATOM 5113 N N . ILE A 1 666 ? -12.694 16.794 17.537 1.00 61.97 666 ILE A N 1
ATOM 5114 C CA . ILE A 1 666 ? -13.980 17.284 17.031 1.00 61.97 666 ILE A CA 1
ATOM 5115 C C . ILE A 1 666 ? -14.885 17.691 18.197 1.00 61.97 666 ILE A C 1
ATOM 5117 O O . ILE A 1 666 ? -15.150 16.903 19.098 1.00 61.97 666 ILE A O 1
ATOM 5121 N N . ALA A 1 667 ? -15.433 18.908 18.158 1.00 74.06 667 ALA A N 1
ATOM 5122 C CA . ALA A 1 667 ? -16.374 19.366 19.178 1.00 74.06 667 ALA A CA 1
ATOM 5123 C C . ALA A 1 667 ? -17.725 18.628 19.087 1.00 74.06 667 ALA A C 1
ATOM 5125 O O . ALA A 1 667 ? -18.315 18.523 18.007 1.00 74.06 667 ALA A O 1
ATOM 5126 N N . HIS A 1 668 ? -18.238 18.178 20.234 1.00 73.50 668 HIS A N 1
ATOM 5127 C CA . HIS A 1 668 ? -19.544 17.531 20.365 1.00 73.50 668 HIS A CA 1
ATOM 5128 C C . HIS A 1 668 ? -20.457 18.333 21.303 1.00 73.50 668 HIS A C 1
ATOM 5130 O O . HIS A 1 668 ? -20.012 18.864 22.317 1.00 73.50 668 HIS A O 1
ATOM 5136 N N . THR A 1 669 ? -21.747 18.398 20.984 1.00 83.56 669 THR A N 1
ATOM 5137 C CA . THR A 1 669 ? -22.781 19.085 21.769 1.00 83.56 669 THR A CA 1
ATOM 5138 C C . THR A 1 669 ? -23.902 18.105 22.079 1.00 83.56 669 THR A C 1
ATOM 5140 O O . THR A 1 669 ? -24.430 17.473 21.169 1.00 83.56 669 THR A O 1
ATOM 5143 N N . TYR A 1 670 ? -24.273 17.948 23.346 1.00 85.44 670 TYR A N 1
ATOM 5144 C CA . TYR A 1 670 ? -25.385 17.081 23.730 1.00 85.44 670 TYR A CA 1
ATOM 5145 C C . TYR A 1 670 ? -26.728 17.630 23.236 1.00 85.44 670 TYR A C 1
ATOM 5147 O O . TYR A 1 670 ? -26.954 18.838 23.218 1.00 85.44 670 TYR A O 1
ATOM 5155 N N . VAL A 1 671 ? -27.601 16.725 22.793 1.00 76.94 671 VAL A N 1
ATOM 5156 C CA . VAL A 1 671 ? -28.921 17.045 22.238 1.00 76.94 671 VAL A CA 1
ATOM 5157 C C . VAL A 1 671 ? -30.024 16.504 23.142 1.00 76.94 671 VAL A C 1
ATOM 5159 O O . VAL A 1 671 ? -30.921 17.252 23.514 1.00 76.94 671 VAL A O 1
ATOM 5162 N N . SER A 1 672 ? -30.004 15.203 23.457 1.00 76.00 672 SER A N 1
ATOM 5163 C CA . SER A 1 672 ? -31.009 14.545 24.309 1.00 76.00 672 SER A CA 1
ATOM 5164 C C . SER A 1 672 ? -30.634 13.089 24.619 1.00 76.00 672 SER A C 1
ATOM 5166 O O . SER A 1 672 ? -29.683 12.547 24.058 1.00 76.00 672 SER A O 1
ATOM 5168 N N . GLY A 1 673 ? -31.428 12.418 25.453 1.00 74.75 673 GLY A N 1
ATOM 5169 C CA . GLY A 1 673 ? -31.331 10.975 25.673 1.00 74.75 673 GLY A CA 1
ATOM 5170 C C . GLY A 1 673 ? -30.199 10.568 26.613 1.00 74.75 673 GLY A C 1
ATOM 5171 O O . GLY A 1 673 ? -29.617 11.377 27.319 1.00 74.75 673 GLY A O 1
ATOM 5172 N N . GLY A 1 674 ? -29.884 9.280 26.634 1.00 75.44 674 GLY A N 1
ATOM 5173 C CA . GLY A 1 674 ? -28.865 8.742 27.525 1.00 75.44 674 GLY A CA 1
ATOM 5174 C C . GLY A 1 674 ? -29.442 7.943 28.692 1.00 75.44 674 GLY A C 1
ATOM 5175 O O . GLY A 1 674 ? -30.452 8.286 29.306 1.00 75.44 674 GLY A O 1
ATOM 5176 N N . THR A 1 675 ? -28.798 6.826 29.000 1.00 73.06 675 THR A N 1
ATOM 5177 C CA . THR A 1 675 ? -29.121 5.953 30.127 1.00 73.06 675 THR A CA 1
ATOM 5178 C C . THR A 1 675 ? -27.834 5.389 30.704 1.00 73.06 675 THR A C 1
ATOM 5180 O O . THR A 1 675 ? -27.005 4.846 29.973 1.00 73.06 675 THR A O 1
ATOM 5183 N N . ILE A 1 676 ? -27.707 5.498 32.020 1.00 79.50 676 ILE A N 1
ATOM 5184 C CA . ILE A 1 676 ? -26.678 4.870 32.840 1.00 79.50 676 ILE A CA 1
ATOM 5185 C C . ILE A 1 676 ? -27.179 3.481 33.230 1.00 79.50 676 ILE A C 1
ATOM 5187 O O . ILE A 1 676 ? -28.312 3.344 33.692 1.00 79.50 676 ILE A O 1
ATOM 5191 N N . ILE A 1 677 ? -26.346 2.458 33.074 1.00 75.56 677 ILE A N 1
ATOM 5192 C CA . ILE A 1 677 ? -26.598 1.107 33.582 1.00 75.56 677 ILE A CA 1
ATOM 5193 C C . ILE A 1 677 ? -25.537 0.783 34.628 1.00 75.56 677 ILE A C 1
ATOM 5195 O O . ILE A 1 677 ? -24.346 0.914 34.354 1.00 75.56 677 ILE A O 1
ATOM 5199 N N . LYS A 1 678 ? -25.980 0.357 35.810 1.00 76.06 678 LYS A N 1
ATOM 5200 C CA . LYS A 1 678 ? -25.124 0.003 36.949 1.00 76.06 678 LYS A CA 1
ATOM 5201 C C . LYS A 1 678 ? -25.212 -1.479 37.284 1.00 76.06 678 LYS A C 1
ATOM 5203 O O . LYS A 1 678 ? -26.042 -2.204 36.722 1.00 76.06 678 LYS A O 1
ATOM 5208 N N . ASP A 1 679 ? -24.407 -1.902 38.253 1.00 65.44 679 ASP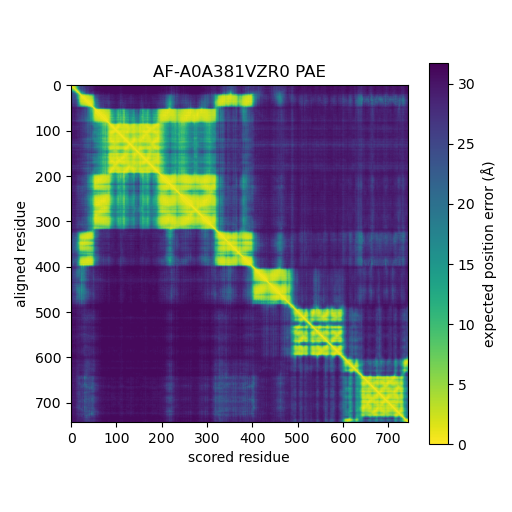 A N 1
ATOM 5209 C CA . ASP A 1 679 ? -24.491 -3.227 38.858 1.00 65.44 679 ASP A CA 1
ATOM 5210 C C . ASP A 1 679 ? -25.927 -3.577 39.275 1.00 65.44 679 ASP A C 1
ATOM 5212 O O . ASP A 1 679 ? -26.722 -2.736 39.697 1.00 65.44 679 ASP A O 1
ATOM 5216 N N . GLY A 1 680 ? -26.302 -4.839 39.057 1.00 57.75 680 GLY A N 1
ATOM 5217 C CA . GLY A 1 680 ? -27.693 -5.280 39.190 1.00 57.75 680 GLY A CA 1
ATOM 5218 C C . GLY A 1 680 ? -28.614 -4.851 38.039 1.00 57.75 680 GLY A C 1
ATOM 5219 O O . GLY A 1 680 ? -29.819 -5.081 38.123 1.00 57.75 680 GLY A O 1
ATOM 5220 N N . ASN A 1 681 ? -28.073 -4.279 36.950 1.00 56.66 681 ASN A N 1
ATOM 5221 C CA . ASN A 1 681 ? -28.812 -3.812 35.766 1.00 56.66 681 ASN A CA 1
ATOM 5222 C C . ASN A 1 681 ? -29.818 -2.686 36.085 1.00 56.66 681 ASN A C 1
ATOM 5224 O O . ASN A 1 681 ? -30.851 -2.546 35.423 1.00 56.66 681 ASN A O 1
ATOM 5228 N N . VAL A 1 682 ? -29.508 -1.880 37.105 1.00 66.94 682 VAL A N 1
ATOM 5229 C CA . VAL A 1 682 ? -30.268 -0.676 37.465 1.00 66.94 682 VAL A CA 1
ATOM 5230 C C . VAL A 1 682 ? -30.037 0.387 36.394 1.00 66.94 682 VAL A C 1
ATOM 5232 O O . VAL A 1 682 ? -28.893 0.651 36.025 1.00 66.94 682 VAL A O 1
ATOM 5235 N N . ARG A 1 683 ? -31.121 0.984 35.884 1.00 72.12 683 ARG A N 1
ATOM 5236 C CA . ARG A 1 683 ? -31.088 1.952 34.779 1.00 72.12 683 ARG A CA 1
ATOM 5237 C C . ARG A 1 683 ? -31.531 3.326 35.245 1.00 72.12 683 ARG A C 1
ATOM 5239 O O . ARG A 1 683 ? -32.615 3.447 35.807 1.00 72.12 683 ARG A O 1
ATOM 5246 N N . ILE A 1 684 ? -30.720 4.340 34.967 1.00 78.69 684 ILE A N 1
ATOM 5247 C CA . ILE A 1 684 ? -30.983 5.727 35.361 1.00 78.69 684 ILE A CA 1
ATOM 5248 C C . ILE A 1 684 ? -30.873 6.627 34.131 1.00 78.69 684 ILE A C 1
ATOM 5250 O O . ILE A 1 684 ? -29.979 6.442 33.307 1.00 78.69 684 ILE A O 1
ATOM 5254 N N . ALA A 1 685 ? -31.810 7.558 33.963 1.00 78.69 685 ALA A N 1
ATOM 5255 C CA . ALA A 1 685 ? -31.838 8.457 32.814 1.00 78.69 685 ALA A CA 1
ATOM 5256 C C . ALA A 1 685 ? -30.823 9.598 32.966 1.00 78.69 685 ALA A C 1
ATOM 5258 O O . ALA A 1 685 ? -30.621 10.109 34.064 1.00 78.69 685 ALA A O 1
ATOM 5259 N N . ILE A 1 686 ? -30.230 10.017 31.850 1.00 86.38 686 ILE A N 1
ATOM 5260 C CA . ILE A 1 686 ? -29.352 11.189 31.798 1.00 86.38 686 ILE A CA 1
ATOM 5261 C C . ILE A 1 686 ? -30.205 12.415 31.478 1.00 86.38 686 ILE A C 1
ATOM 5263 O O . ILE A 1 686 ? -31.001 12.396 30.538 1.00 86.38 686 ILE A O 1
ATOM 5267 N N . SER A 1 687 ? -30.055 13.474 32.268 1.00 83.81 687 SER A N 1
ATOM 5268 C CA . SER A 1 687 ? -30.733 14.752 32.039 1.00 83.81 687 SER A CA 1
ATOM 5269 C C . SER A 1 687 ? -29.844 15.764 31.320 1.00 83.81 687 SER A C 1
ATOM 5271 O O . SER A 1 687 ? -30.367 16.585 30.572 1.00 83.81 687 SER A O 1
ATOM 5273 N N . ASP A 1 688 ? -28.523 15.693 31.506 1.00 88.69 688 ASP A N 1
ATOM 5274 C CA . ASP A 1 688 ? -27.552 16.539 30.802 1.00 88.69 688 ASP A CA 1
ATOM 5275 C C . ASP A 1 688 ? -26.201 15.828 30.625 1.00 88.69 688 ASP A C 1
ATOM 5277 O O . ASP A 1 688 ? -25.859 14.924 31.393 1.00 88.69 688 ASP A O 1
ATOM 5281 N N . PHE A 1 689 ? -25.445 16.219 29.600 1.00 89.06 689 PHE A N 1
ATOM 5282 C CA . PHE A 1 689 ? -24.162 15.616 29.245 1.00 89.06 689 PHE A CA 1
ATOM 5283 C C . PHE A 1 689 ? -23.233 16.658 28.608 1.00 89.06 689 PHE A C 1
ATOM 5285 O O . PHE A 1 689 ? -23.533 17.221 27.557 1.00 89.06 689 PHE A O 1
ATOM 5292 N N . VAL A 1 690 ? -22.061 16.884 29.198 1.00 90.38 690 VAL A N 1
ATOM 5293 C CA . VAL A 1 690 ? -21.076 17.865 28.718 1.00 90.38 690 VAL A CA 1
ATOM 5294 C C . VAL A 1 690 ? -19.761 17.165 28.409 1.00 90.38 690 VAL A C 1
ATOM 5296 O O . VAL A 1 690 ? -19.172 16.547 29.287 1.00 90.38 690 VAL A O 1
ATOM 5299 N N . TYR A 1 691 ? -19.282 17.285 27.170 1.00 85.44 691 TYR A N 1
ATOM 5300 C CA . TYR A 1 691 ? -18.017 16.698 26.721 1.00 85.44 691 TYR A CA 1
ATOM 5301 C C . TYR A 1 691 ? -16.945 17.764 26.488 1.00 85.44 691 TYR A C 1
ATOM 5303 O O . TYR A 1 691 ? -17.159 18.714 25.731 1.00 85.44 691 TYR A O 1
ATOM 5311 N N . VAL A 1 692 ? -15.766 17.577 27.087 1.00 85.19 692 VAL A N 1
ATOM 5312 C CA . VAL A 1 692 ? -14.610 18.464 26.920 1.00 85.19 692 VAL A CA 1
ATOM 5313 C C . VAL A 1 692 ? -13.624 17.864 25.917 1.00 85.19 692 VAL A C 1
ATOM 5315 O O . VAL A 1 692 ? -12.855 16.961 26.234 1.00 85.19 692 VAL A O 1
ATOM 5318 N N . ASN A 1 693 ? -13.606 18.424 24.706 1.00 75.50 693 ASN A N 1
ATOM 5319 C CA . ASN A 1 693 ? -12.847 17.912 23.558 1.00 75.50 693 ASN A CA 1
ATOM 5320 C C . ASN A 1 693 ? -11.350 17.655 23.842 1.00 75.50 693 ASN A C 1
ATOM 5322 O O . ASN A 1 693 ? -10.825 16.585 23.549 1.00 75.50 693 ASN A O 1
ATOM 5326 N N . GLY A 1 694 ? -10.670 18.627 24.464 1.00 71.50 694 GLY A N 1
ATOM 5327 C CA . GLY A 1 694 ? -9.219 18.582 24.685 1.00 71.50 694 GLY A CA 1
ATOM 5328 C C . GLY A 1 694 ? -8.751 17.686 25.835 1.00 71.50 694 GLY A C 1
ATOM 5329 O O . GLY A 1 694 ? -7.558 17.431 25.938 1.00 71.50 694 GLY A O 1
ATOM 5330 N N . THR A 1 695 ? -9.654 17.226 26.705 1.00 79.44 695 THR A N 1
ATOM 5331 C CA . THR A 1 695 ? -9.311 16.353 27.846 1.00 79.44 695 THR A CA 1
ATOM 5332 C C . THR A 1 695 ? -10.002 14.997 27.781 1.00 79.44 695 THR A C 1
ATOM 5334 O O . THR A 1 695 ? -9.571 14.063 28.451 1.00 79.44 695 THR A O 1
ATOM 5337 N N . GLY A 1 696 ? -11.065 14.868 26.982 1.00 74.00 696 GLY A N 1
ATOM 5338 C CA . GLY A 1 696 ? -11.869 13.655 26.895 1.00 74.00 696 GLY A CA 1
ATOM 5339 C C . GLY A 1 696 ? -12.773 13.404 28.101 1.00 74.00 696 GLY A C 1
ATOM 5340 O O . GLY A 1 696 ? -13.291 12.298 28.246 1.00 74.00 696 GLY A O 1
ATOM 5341 N N . ILE A 1 697 ? -12.945 14.398 28.977 1.00 85.69 697 ILE A N 1
ATOM 5342 C CA . ILE A 1 697 ? -13.778 14.293 30.178 1.00 85.69 697 ILE A CA 1
ATOM 5343 C C . ILE A 1 697 ? -15.239 14.570 29.813 1.00 85.69 697 ILE A C 1
ATOM 5345 O O . ILE A 1 697 ? -15.547 15.575 29.166 1.00 85.69 697 ILE A O 1
ATOM 5349 N N . CYS A 1 698 ? -16.129 13.686 30.261 1.00 86.44 698 CYS A N 1
ATOM 5350 C CA . CYS A 1 698 ? -17.577 13.836 30.177 1.00 86.44 698 CYS A CA 1
ATOM 5351 C C . CYS A 1 698 ? -18.155 14.104 31.566 1.00 86.44 698 CYS A C 1
ATOM 5353 O O . CYS A 1 698 ? -18.062 13.237 32.435 1.00 86.44 698 CYS A O 1
ATOM 5355 N N . THR A 1 699 ? -18.810 15.245 31.755 1.00 92.31 699 THR A N 1
ATOM 5356 C CA . THR A 1 699 ? -19.640 15.525 32.933 1.00 92.31 699 THR A CA 1
ATOM 5357 C C . THR A 1 699 ? -21.075 15.094 32.639 1.00 92.31 699 THR A C 1
ATOM 5359 O O . THR A 1 699 ? -21.679 15.555 31.671 1.00 92.31 699 THR A O 1
ATOM 5362 N N . ILE A 1 700 ? -21.623 14.195 33.453 1.00 92.31 700 ILE A N 1
ATOM 5363 C CA . ILE A 1 700 ? -22.954 13.605 33.280 1.00 92.31 700 ILE A CA 1
ATOM 5364 C C . ILE A 1 700 ? -23.845 14.050 34.431 1.00 92.31 700 ILE A C 1
ATOM 5366 O O . ILE A 1 700 ? -23.473 13.889 35.592 1.00 92.31 700 ILE A O 1
ATOM 5370 N N . THR A 1 701 ? -25.038 14.544 34.106 1.00 92.94 701 THR A N 1
ATOM 5371 C CA . THR A 1 701 ? -26.065 14.907 35.086 1.00 92.94 701 THR A CA 1
ATOM 5372 C C . THR A 1 701 ? -27.179 13.866 35.075 1.00 92.94 701 THR A C 1
ATOM 5374 O O . THR A 1 701 ? -27.786 13.588 34.037 1.00 92.94 701 THR A O 1
ATOM 5377 N N . SER A 1 702 ? -27.453 13.290 36.238 1.00 89.75 702 SER A N 1
ATOM 5378 C CA . SER A 1 702 ? -28.498 12.302 36.487 1.00 89.75 702 SER A CA 1
ATOM 5379 C C . SER A 1 702 ? -28.930 12.415 37.946 1.00 89.75 702 SER A C 1
ATOM 5381 O O . SER A 1 702 ? -28.162 12.044 38.827 1.00 89.75 702 SER A O 1
ATOM 5383 N N . ALA A 1 703 ? -30.157 12.868 38.199 1.00 86.00 703 ALA A N 1
ATOM 5384 C CA . ALA A 1 703 ? -30.641 13.094 39.560 1.00 86.00 703 ALA A CA 1
ATOM 5385 C C . ALA A 1 703 ? -30.600 11.825 40.430 1.00 86.00 703 ALA A C 1
ATOM 5387 O O . ALA A 1 703 ? -30.954 10.742 39.952 1.00 86.00 703 ALA A O 1
ATOM 5388 N N . ASP A 1 704 ? -30.182 11.982 41.689 1.00 86.69 704 ASP A N 1
ATOM 5389 C CA . ASP A 1 704 ? -30.111 10.927 42.708 1.00 86.69 704 ASP A CA 1
ATOM 5390 C C . ASP A 1 704 ? -29.462 9.635 42.191 1.00 86.69 704 ASP A C 1
ATOM 5392 O O . ASP A 1 704 ? -29.950 8.521 42.412 1.00 86.69 704 ASP A O 1
ATOM 5396 N N . HIS A 1 705 ? -28.349 9.761 41.459 1.00 85.25 705 HIS A N 1
ATOM 5397 C CA . HIS A 1 705 ? -27.758 8.590 40.833 1.00 85.25 705 HIS A CA 1
ATOM 5398 C C . HIS A 1 705 ? -27.302 7.584 41.899 1.00 85.25 705 HIS A C 1
ATOM 5400 O O . HIS A 1 705 ? -27.521 6.391 41.720 1.00 85.25 705 HIS A O 1
ATOM 5406 N N . GLY A 1 706 ? -26.690 8.010 43.007 1.00 87.12 706 GLY A N 1
ATOM 5407 C CA . GLY A 1 706 ? -26.137 7.091 44.013 1.00 87.12 706 GLY A CA 1
ATOM 5408 C C . GLY A 1 706 ? -24.937 6.314 43.464 1.00 87.12 706 GLY A C 1
ATOM 5409 O O . GLY A 1 706 ? -24.962 5.090 43.407 1.00 87.12 706 GLY A O 1
ATOM 5410 N N . LEU A 1 707 ? -23.946 7.041 42.936 1.00 88.38 707 LEU A N 1
ATOM 5411 C CA . LEU A 1 707 ? -22.653 6.501 42.489 1.00 88.38 707 LEU A CA 1
ATOM 5412 C C . LEU A 1 707 ? -21.587 6.930 43.489 1.00 88.38 707 LEU A C 1
ATOM 5414 O O . LEU A 1 707 ? -21.649 8.053 43.990 1.00 88.38 707 LEU A O 1
ATOM 5418 N N . ALA A 1 708 ? -20.620 6.060 43.734 1.00 89.56 708 ALA A N 1
ATOM 5419 C CA . ALA A 1 708 ? -19.383 6.358 44.434 1.00 89.56 708 ALA A CA 1
ATOM 5420 C C . ALA A 1 708 ? -18.206 6.465 43.450 1.00 89.56 708 ALA A C 1
ATOM 5422 O O . ALA A 1 708 ? -18.284 6.042 42.295 1.00 89.56 708 ALA A O 1
ATOM 5423 N N . GLU A 1 709 ? -17.095 7.035 43.916 1.00 89.44 709 GLU A N 1
ATOM 5424 C CA . GLU A 1 709 ? -15.830 7.010 43.181 1.00 89.44 709 GLU A CA 1
ATOM 5425 C C . GLU A 1 709 ? -15.444 5.560 42.838 1.00 89.44 709 GLU A C 1
ATOM 5427 O O . GLU A 1 709 ? -15.531 4.674 43.688 1.00 89.44 709 GLU A O 1
ATOM 5432 N N . ASN A 1 710 ? -14.979 5.335 41.606 1.00 82.94 710 ASN A N 1
ATOM 5433 C CA . ASN A 1 710 ? -14.611 4.032 41.039 1.00 82.94 710 ASN A CA 1
ATOM 5434 C C . ASN A 1 710 ? -15.773 3.069 40.755 1.00 82.94 710 ASN A C 1
ATOM 5436 O O . ASN A 1 710 ? -15.523 1.968 40.253 1.00 82.94 710 ASN A O 1
ATOM 5440 N N . ASP A 1 711 ? -17.027 3.475 40.978 1.00 86.81 711 ASP A N 1
ATOM 5441 C CA . ASP A 1 711 ? -18.162 2.705 40.476 1.00 86.81 711 ASP A CA 1
ATOM 5442 C C . ASP A 1 711 ? -18.056 2.548 38.958 1.00 86.81 711 ASP A C 1
ATOM 5444 O O . ASP A 1 711 ? -17.670 3.469 38.230 1.00 86.81 711 ASP A O 1
ATOM 5448 N N . THR A 1 712 ? -18.405 1.357 38.481 1.00 81.38 712 THR A N 1
ATOM 5449 C CA . THR A 1 712 ? -18.372 1.027 37.060 1.00 81.38 712 THR A CA 1
ATOM 5450 C C . THR A 1 712 ? -19.765 1.169 36.466 1.00 81.38 712 THR A C 1
ATOM 5452 O O . THR A 1 712 ? -20.722 0.548 36.929 1.00 81.38 712 THR A O 1
ATOM 5455 N N . ILE A 1 713 ? -19.881 1.974 35.414 1.00 80.62 713 ILE A N 1
ATOM 5456 C CA . ILE A 1 713 ? -21.151 2.237 34.740 1.00 80.62 713 ILE A CA 1
ATOM 5457 C C . ILE A 1 713 ? -21.071 1.954 33.245 1.00 80.62 713 ILE A C 1
ATOM 5459 O O . ILE A 1 713 ? -20.011 2.056 32.638 1.00 80.62 713 ILE A O 1
ATOM 5463 N N . GLN A 1 714 ? -22.204 1.663 32.617 1.00 77.81 714 GLN A N 1
ATOM 5464 C CA . GLN A 1 714 ? -22.330 1.639 31.159 1.00 77.81 714 GLN A CA 1
ATOM 5465 C C . GLN A 1 714 ? -23.232 2.778 30.707 1.00 77.81 714 GLN A C 1
ATOM 5467 O O . GLN A 1 714 ? -24.201 3.117 31.386 1.00 77.81 714 GLN A O 1
ATOM 5472 N N . LEU A 1 715 ? -22.947 3.337 29.536 1.00 71.81 715 LEU A N 1
ATOM 5473 C CA . LEU A 1 715 ? -23.717 4.436 28.958 1.00 71.81 715 LEU A CA 1
ATOM 5474 C C . LEU A 1 715 ? -24.387 3.976 27.667 1.00 71.81 715 LEU A C 1
ATOM 5476 O O . LEU A 1 715 ? -23.817 3.184 26.919 1.00 71.81 715 LEU A O 1
ATOM 5480 N N . ARG A 1 716 ? -25.621 4.429 27.424 1.00 69.38 716 ARG A N 1
ATOM 5481 C CA . ARG A 1 716 ? -26.415 4.085 26.232 1.00 69.38 716 ARG A CA 1
ATOM 5482 C C . ARG A 1 716 ? -27.272 5.243 25.763 1.00 69.38 716 ARG A C 1
ATOM 5484 O O . ARG A 1 716 ? -27.942 5.859 26.578 1.00 69.38 716 ARG A O 1
ATOM 5491 N N . GLY A 1 717 ? -27.356 5.456 24.453 1.00 61.91 717 GLY A N 1
ATOM 5492 C CA . GLY A 1 717 ? -28.395 6.304 23.866 1.00 61.91 717 GLY A CA 1
ATOM 5493 C C . GLY A 1 717 ? -28.196 7.812 24.042 1.00 61.91 717 GLY A C 1
ATOM 5494 O O . GLY A 1 717 ? -29.176 8.543 23.946 1.00 61.91 717 GLY A O 1
ATOM 5495 N N . VAL A 1 718 ? -26.975 8.276 24.323 1.00 70.44 718 VAL A N 1
ATOM 5496 C CA . VAL A 1 718 ? -26.641 9.702 24.463 1.00 70.44 718 VAL A CA 1
ATOM 5497 C C . VAL A 1 718 ? -26.617 10.338 23.077 1.00 70.44 718 VAL A C 1
ATOM 5499 O O . VAL A 1 718 ? -25.740 10.040 22.271 1.00 70.44 718 VAL A O 1
ATOM 5502 N N . VAL A 1 719 ? -27.577 11.200 22.762 1.00 70.38 719 VAL A N 1
ATOM 5503 C CA . VAL A 1 719 ? -27.631 11.876 21.464 1.00 70.38 719 VAL A CA 1
ATOM 5504 C C . VAL A 1 719 ? -26.758 13.122 21.517 1.00 70.38 719 VAL A C 1
ATOM 5506 O O . VAL A 1 719 ? -26.979 14.010 22.339 1.00 70.38 719 VAL A O 1
ATOM 5509 N N . MET A 1 720 ? -25.785 13.209 20.618 1.00 72.75 720 MET A N 1
ATOM 5510 C CA . MET A 1 720 ? -24.895 14.355 20.474 1.00 72.75 720 MET A CA 1
ATOM 5511 C C . MET A 1 720 ? -24.871 14.825 19.023 1.00 72.75 720 MET A C 1
ATOM 5513 O O . MET A 1 720 ? -25.003 14.031 18.099 1.00 72.75 720 MET A O 1
ATOM 5517 N N . THR A 1 721 ? -24.661 16.113 18.801 1.00 74.19 721 THR A N 1
ATOM 5518 C CA . THR A 1 721 ? -24.392 16.691 17.488 1.00 74.19 721 THR A CA 1
ATOM 5519 C C . THR A 1 721 ? -22.941 17.136 17.402 1.00 74.19 721 THR A C 1
ATOM 5521 O O . THR A 1 721 ? -22.355 17.576 18.387 1.00 74.19 721 THR A O 1
ATOM 5524 N N . CYS A 1 722 ? -22.347 17.029 16.223 1.00 74.38 722 CYS A N 1
ATOM 5525 C CA . CYS A 1 722 ? -21.054 17.626 15.904 1.00 74.38 722 CYS A CA 1
ATOM 5526 C C . CYS A 1 722 ? -21.101 18.215 14.489 1.00 74.38 722 CYS A C 1
ATOM 5528 O O . CYS A 1 722 ? -22.158 18.236 13.853 1.00 74.38 722 CYS A O 1
ATOM 5530 N N . VAL A 1 723 ? -19.957 18.667 13.968 1.00 60.44 723 VAL A N 1
ATOM 5531 C CA . VAL A 1 723 ? -19.847 19.195 12.592 1.00 60.44 723 VAL A CA 1
ATOM 5532 C C . VAL A 1 723 ? -20.245 18.173 11.509 1.00 60.44 723 VAL A C 1
ATOM 5534 O O . VAL A 1 723 ? -20.478 18.556 10.368 1.00 60.44 723 VAL A O 1
ATOM 5537 N N . TYR A 1 724 ? -20.378 16.890 11.870 1.00 49.28 724 TYR A N 1
ATOM 5538 C CA . TYR A 1 724 ? -20.778 15.781 10.992 1.00 49.28 724 TYR A CA 1
ATOM 5539 C C . TYR A 1 724 ? -22.234 15.318 11.196 1.00 49.28 724 TYR A C 1
ATOM 5541 O O . TYR A 1 724 ? -22.613 14.256 10.703 1.00 49.28 724 TYR A O 1
ATOM 5549 N N . GLY A 1 725 ? -23.047 16.084 11.932 1.00 53.34 725 GLY A N 1
ATOM 5550 C CA . GLY A 1 725 ? -24.460 15.793 12.187 1.00 53.34 725 GLY A CA 1
ATOM 5551 C C . GLY A 1 725 ? -24.740 15.179 13.561 1.00 53.34 725 GLY A C 1
ATOM 5552 O O . GLY A 1 725 ? -23.892 15.173 14.454 1.00 53.34 725 GLY A O 1
ATOM 5553 N N . THR A 1 726 ? -25.968 14.689 13.743 1.00 59.19 726 THR A N 1
ATOM 5554 C CA . THR A 1 726 ? -26.448 14.100 15.001 1.00 59.19 726 THR A CA 1
ATOM 5555 C C . THR A 1 726 ? -26.153 12.601 15.057 1.00 59.19 726 THR A C 1
ATOM 5557 O O . THR A 1 726 ? -26.490 11.859 14.138 1.00 59.19 726 THR A O 1
ATOM 5560 N N . LYS A 1 727 ? -25.540 12.145 16.149 1.00 56.00 727 LYS A N 1
ATOM 5561 C CA . LYS A 1 727 ? -25.168 10.752 16.417 1.00 56.00 727 LYS A CA 1
ATOM 5562 C C . LYS A 1 727 ? -25.640 10.323 17.806 1.00 56.00 727 LYS A C 1
ATOM 5564 O O . LYS A 1 727 ? -25.842 11.153 18.686 1.00 56.00 727 LYS A O 1
ATOM 5569 N N . VAL A 1 728 ? -25.808 9.016 17.997 1.00 57.25 728 VAL A N 1
ATOM 5570 C CA . VAL A 1 728 ? -26.210 8.407 19.273 1.00 57.25 728 VAL A CA 1
ATOM 5571 C C . VAL A 1 728 ? -25.042 7.591 19.820 1.00 57.25 728 VAL A C 1
ATOM 5573 O O . VAL A 1 728 ? -24.481 6.775 19.094 1.00 57.25 728 VAL A O 1
ATOM 5576 N N . TYR A 1 729 ? -24.687 7.808 21.083 1.00 58.62 729 TYR A N 1
ATOM 5577 C CA . TYR A 1 729 ? -23.499 7.265 21.732 1.00 58.62 729 TYR A CA 1
ATOM 5578 C C . TYR A 1 729 ? -23.830 6.370 22.938 1.00 58.62 729 TYR A C 1
ATOM 5580 O O . TYR A 1 729 ? -24.731 6.692 23.720 1.00 58.62 729 TYR A O 1
ATOM 5588 N N . PRO A 1 730 ? -23.072 5.275 23.140 1.00 54.81 730 PRO A N 1
ATOM 5589 C CA . PRO A 1 730 ? -22.240 4.589 22.147 1.00 54.81 730 PRO A CA 1
ATOM 5590 C C . PRO A 1 730 ? -23.065 4.161 20.925 1.00 54.81 730 PRO A C 1
ATOM 5592 O O . PRO A 1 730 ? -24.251 3.842 21.047 1.00 54.81 730 PRO A O 1
ATOM 5595 N N . ALA A 1 731 ? -22.437 4.195 19.748 1.00 44.66 731 ALA A N 1
ATOM 5596 C CA . ALA A 1 731 ? -23.081 3.830 18.494 1.00 44.66 731 ALA A CA 1
ATOM 5597 C C . ALA A 1 731 ? -23.427 2.339 18.526 1.00 44.66 731 ALA A C 1
ATOM 5599 O O . ALA A 1 731 ? -22.547 1.483 18.567 1.00 44.66 731 ALA A O 1
ATOM 5600 N N . ILE A 1 732 ? -24.721 2.024 18.548 1.00 47.69 732 ILE A N 1
ATOM 5601 C CA . ILE A 1 732 ? -25.186 0.640 18.473 1.00 47.69 732 ILE A CA 1
ATOM 5602 C C . ILE A 1 732 ? -25.394 0.330 16.987 1.00 47.69 732 ILE A C 1
ATOM 5604 O O . ILE A 1 732 ? -26.204 1.017 16.362 1.00 47.69 732 ILE A O 1
ATOM 5608 N N . PRO A 1 733 ? -24.724 -0.686 16.413 1.00 38.28 733 PRO A N 1
ATOM 5609 C CA . PRO A 1 733 ? -24.717 -0.898 14.966 1.00 38.28 733 PRO A CA 1
ATOM 5610 C C . PRO A 1 733 ? -26.104 -1.086 14.330 1.00 38.28 733 PRO A C 1
ATOM 5612 O O . PRO A 1 733 ? -26.263 -0.803 13.151 1.00 38.28 733 PRO A O 1
ATOM 5615 N N . HIS A 1 734 ? -27.125 -1.531 15.077 1.00 47.81 734 HIS A N 1
ATOM 5616 C CA . HIS A 1 734 ? -28.449 -1.833 14.517 1.00 47.81 734 HIS A CA 1
ATOM 5617 C C . HIS A 1 734 ? -29.583 -1.674 15.552 1.00 47.81 734 HIS A C 1
ATOM 5619 O O . HIS A 1 734 ? -30.023 -2.657 16.147 1.00 47.81 734 HIS A O 1
ATOM 5625 N N . ALA A 1 735 ? -30.091 -0.455 15.769 1.00 45.91 735 ALA A N 1
ATOM 5626 C CA . ALA A 1 735 ? -31.329 -0.240 16.529 1.00 45.91 735 ALA A CA 1
ATOM 5627 C C . ALA A 1 735 ? -32.515 0.016 15.584 1.00 45.91 735 ALA A C 1
ATOM 5629 O O . ALA A 1 735 ? -32.485 0.933 14.764 1.00 45.91 735 ALA A O 1
ATOM 5630 N N . GLY A 1 736 ? -33.574 -0.787 15.729 1.00 50.06 736 GLY A N 1
ATOM 5631 C CA . GLY A 1 736 ? -34.864 -0.632 15.060 1.00 50.06 736 GLY A CA 1
ATOM 5632 C C . GLY A 1 736 ? -35.653 0.556 15.611 1.00 50.06 736 GLY A C 1
ATOM 5633 O O . GLY A 1 736 ? -36.649 0.374 16.308 1.00 50.06 736 GLY A O 1
ATOM 5634 N N . ILE A 1 737 ? -35.189 1.775 15.340 1.00 50.44 737 ILE A N 1
ATOM 5635 C CA . ILE A 1 737 ? -35.942 2.999 15.622 1.00 50.44 737 ILE A CA 1
ATOM 5636 C C . ILE A 1 737 ? -36.817 3.293 14.405 1.00 50.44 737 ILE A C 1
ATOM 5638 O O . ILE A 1 737 ? -36.308 3.528 13.310 1.00 50.44 737 ILE A O 1
ATOM 5642 N N . TYR A 1 738 ? -38.134 3.274 14.596 1.00 53.94 738 TYR A N 1
ATOM 5643 C CA . TYR A 1 738 ? -39.112 3.473 13.529 1.00 53.94 738 TYR A CA 1
ATOM 5644 C C . TYR A 1 738 ? -40.066 4.621 13.880 1.00 53.94 738 TYR A C 1
ATOM 5646 O O . TYR A 1 738 ? -40.458 4.750 15.041 1.00 53.94 738 TYR A O 1
ATOM 5654 N N . PRO A 1 739 ? -40.478 5.450 12.906 1.00 50.31 739 PRO A N 1
ATOM 5655 C CA . PRO A 1 739 ? -41.539 6.423 13.126 1.00 50.31 739 PRO A CA 1
ATOM 5656 C C . PRO A 1 739 ? -42.898 5.718 13.229 1.00 50.31 739 PRO A C 1
ATOM 5658 O O . PRO A 1 739 ? -43.207 4.820 12.442 1.00 50.31 739 PRO A O 1
ATOM 5661 N N . VAL A 1 740 ? -43.747 6.149 14.161 1.00 59.78 740 VAL A N 1
ATOM 5662 C CA . VAL A 1 740 ? -45.142 5.700 14.252 1.00 59.78 740 VAL A CA 1
ATOM 5663 C C . VAL A 1 740 ? -45.879 6.161 12.998 1.00 59.78 740 VAL A C 1
ATOM 5665 O O . VAL A 1 740 ? -46.083 7.353 12.772 1.00 59.78 740 VAL A O 1
ATOM 5668 N N . THR A 1 741 ? -46.274 5.220 12.142 1.00 47.16 741 THR A N 1
ATOM 5669 C CA . THR A 1 741 ? -46.898 5.539 10.846 1.00 47.16 741 THR A CA 1
ATOM 5670 C C . THR A 1 741 ? -48.425 5.595 10.908 1.00 47.16 741 THR A C 1
ATOM 5672 O O . THR A 1 741 ? -49.050 6.214 10.038 1.00 47.16 741 THR A O 1
ATOM 5675 N N . LYS A 1 742 ? -49.035 4.999 11.941 1.00 46.69 742 LYS A N 1
ATOM 5676 C CA . LYS A 1 742 ? -50.482 4.987 12.184 1.00 46.69 742 LYS A CA 1
ATOM 5677 C C . LYS A 1 742 ? -50.763 4.783 13.678 1.00 46.69 742 LYS A C 1
ATOM 5679 O O . LYS A 1 742 ? -50.082 3.971 14.298 1.00 46.69 742 LYS A O 1
ATOM 5684 N N . VAL A 1 743 ? -51.740 5.520 14.209 1.00 53.38 743 VAL A N 1
ATOM 5685 C CA . VAL A 1 743 ? -52.252 5.417 15.589 1.00 53.38 743 VAL A CA 1
ATOM 5686 C C . VAL A 1 743 ? -53.583 4.684 15.572 1.00 53.38 743 VAL A C 1
ATOM 5688 O O . VAL A 1 743 ? -54.356 4.933 14.611 1.00 53.38 743 VAL A O 1
#

Organism: NCBI:txid408172

Secondary structure (DSSP, 8-state):
-HHHHHHS-----SS---S-TTHHHHHHHHHTHHHHHHHHHHHHHHHT-PPPSSHHHHHHHHHTHHHHHHHHHHHHHHHSTTTT-EEE--SEEEEETTTTEEEEE--S----TT-EEEE-TT-EEEEEGGGTT-S-EEES-SSS-SSTTSS-TTTT--EEEEEE-SSEEEEE----S--SPEEEEEE-TT-EEE-HHHHHHHHHHHHHHHHHHHHHHH-SSHHHHHHHHTTEETTEESSSSHHHHHHHHHHHHHHHHHIIIIITTTPPP----SS--------SPPPPTTHHHHHHHHHHHHHHHHHH-GGGPPPP----SS----HHHHHHHHHHHHHTTTSS-HHHHHHHH-SSHHHHHHHHTTEETTEESS-S--HHHHHHHHHHHHHIIIIITTPPP-----HHHHHHHHHHHHHHHHHHHHHHHHHSTTT--HHHHHHHHHHHHHHHHHHHHHHHHTSSHHHHHHHHTTEETTEESS-----------SS---TT-EEEEEEEEEEETTEEEEESP-BTTTTB-S--EEE-BSTT--SSEEEEE----SS--EEEEEEEEEE-TTS-TT--EEEEEEEEETTTTEEEEEE------PPPP----TT-EEEE--EEEEETTEEEEES---S-TT--S--EEEPBSTT--SSEEEEE----SS-EEEEEEEEEEEGGGEEEE-SEEEEETTTTEEEEE-TT----TT-EEEEEEEEEEETTEEEEES--S--EEEE----